Protein AF-0000000066590247 (afdb_homodimer)

Foldseek 3Di:
DPDDQQDQVLLVVLLVLLVVLVVLLVVLCVQLNAAWEAFLLHRVDTLVPDPVVVLSVLQHRDPPCRPSSSVSSVVSVSSSLRSVLSSLVSVLSVLVCVPDPDPHRPPHPYDYHDDSVRSVVSSVVSVVVSVVVVPPPDPPPPPPPPPPPPPPPPDDDDDDDDDDDDDDDDDDDYYDDDDDDDDDYDDDDDDPDPDD/DPDDQQDQVLLVVLLVLLVVLVVLLVVLCVQLNAAWEAFLLHRVDTLVPDPVVVLSVLQHRDPPCSPSSSVSSVVSVSSSLRSVLSSLVSVLSVLVCVPDPDDHRPPHPYDYHDDSVRSVVSSVVSVVVSVVVVPPPDPPPPPPPPPPPPPPPPDDDDDDDDDDDDDDDDDDDDDDDDDDDDDPDDDDDDDDPPDD

Radius of gyration: 41.23 Å; Cα contacts (8 Å, |Δi|>4): 359; chains: 2; bounding box: 61×124×152 Å

Solvent-accessible surface area (backbone atoms only — not comparable to full-atom values): 24607 Å² total; per-residue (Å²): 89,84,68,57,81,49,41,57,70,58,45,52,51,50,51,52,26,45,50,39,44,51,52,49,39,52,53,45,27,75,74,43,46,72,57,38,31,39,18,65,50,44,54,93,38,46,48,74,70,59,60,60,70,63,51,54,69,68,45,45,80,42,90,94,34,65,68,56,15,32,50,22,39,51,49,51,54,44,48,46,49,33,50,52,50,51,38,47,56,37,48,42,48,37,51,53,49,70,70,38,90,60,82,80,75,69,89,56,66,76,47,68,83,59,53,68,27,57,48,52,49,51,36,52,51,49,52,50,53,51,54,54,60,68,66,49,72,68,77,69,75,70,76,74,68,69,73,69,75,75,74,68,79,78,75,86,77,82,77,80,83,79,85,91,79,92,83,89,93,83,88,91,92,90,88,93,85,95,88,93,88,95,82,88,92,83,93,86,85,89,72,87,74,83,66,133,90,83,66,57,81,48,41,58,69,58,45,53,50,51,52,51,25,45,52,40,44,51,52,48,41,53,54,46,26,75,74,41,47,72,58,40,32,39,18,64,49,44,54,93,39,45,47,73,70,59,61,60,68,61,51,54,70,67,45,46,80,43,91,96,35,65,68,58,14,31,50,22,39,50,49,51,53,44,49,45,48,33,52,51,51,50,37,47,55,37,48,41,49,36,52,52,51,71,70,39,92,62,84,79,74,69,88,54,64,76,47,69,82,58,56,70,26,55,48,52,49,52,36,52,52,49,53,50,52,51,52,53,59,68,68,48,72,68,78,67,74,69,75,74,67,71,71,68,74,75,73,69,78,74,73,86,76,83,74,79,78,81,77,86,77,78,87,78,88,82,82,89,85,84,91,86,89,80,87,78,89,81,94,77,88,92,82,91,85,95,89,74,91,80,85,134

pLDDT: mean 71.09, std 31.48, range [16.8, 98.94]

Organism: Homo sapiens (NCBI:txid9606)

Secondary structure (DSSP, 8-state):
----TT-HHHHHHHHHHHHHHHHHHHHHHHHH-----B-SS-TTSBGGG--HHHHHHHS---TT-HHHHHHHHHHHHHHHHHHHHHHHHHHHHHHHHHH-SS-S-----PPPP--HHHHHHHHHHHHHHHHHHHHS------------------------------------------------------------/----TT-HHHHHHHHHHHHHHHHHHHHHHHHH-----B-SS-TTSBGGG--HHHHHHHS---TT-HHHHHHHHHHHHHHHHHHHHHHHHHHHHHHHHHH-SS-S-----PPPP--HHHHHHHHHHHHHHHHHHHHS------------------------------------------------------------

Nearest PDB structures (foldseek):
  1cnt-assembly2_3  TM=2.704E-01  e=8.843E+00  Homo sapiens
  1cnt-assembly2_3  TM=2.704E-01  e=8.280E+00  Homo sapiens

InterPro domains:
  IPR029681 Coiled-coil domain-containing protein 157 [PTHR43696] (1-195)
  IPR060104 Coiled-coil domain-containing protein 157, N-terminal domain [PF28226] (3-151)

Sequence (392 aa):
MAHLLGSQACMESLRTDLTDLQGAIVDVFSRAGPVRFPSWKFPDRMACDLDMVALLEHYDHVPGDPEFTQLSHAVLLELVIDRLLLLLQSCMSYLENLGSEQMMPPAQAAGPCMSVGLTVRRFWDSLLRLGTLHQQPLPQKGANQRETPTSKPTTKGEPARSPEYLTTKLIKPSSPVLGLPQTCQEPESIPVRASLMAHLLGSQACMESLRTDLTDLQGAIVDVFSRAGPVRFPSWKFPDRMACDLDMVALLEHYDHVPGDPEFTQLSHAVLLELVIDRLLLLLQSCMSYLENLGSEQMMPPAQAAGPCMSVGLTVRRFWDSLLRLGTLHQQPLPQKGANQRETPTSKPTTKGEPARSPEYLTTKLIKPSSPVLGLPQTCQEPESIPVRASL

Structure (mmCIF, N/CA/C/O backbone):
data_AF-0000000066590247-model_v1
#
loop_
_entity.id
_entity.type
_entity.pdbx_description
1 polymer 'Coiled-coil domain containing 157'
#
loop_
_atom_site.group_PDB
_atom_site.id
_atom_site.type_symbol
_atom_site.label_atom_id
_atom_site.label_alt_id
_atom_site.label_comp_id
_atom_site.label_asym_id
_atom_site.label_entity_id
_atom_site.label_seq_id
_atom_site.pdbx_PDB_ins_code
_atom_site.Cartn_x
_atom_site.Cartn_y
_atom_site.Cartn_z
_atom_site.occupancy
_atom_site.B_iso_or_equiv
_atom_site.auth_seq_id
_atom_site.auth_comp_id
_atom_site.auth_asym_id
_atom_site.auth_atom_id
_atom_site.pdbx_PDB_model_num
ATOM 1 N N . MET A 1 1 ? -11.062 -7.426 -11.93 1 28.88 1 MET A N 1
ATOM 2 C CA . MET A 1 1 ? -10.523 -8.398 -12.875 1 28.88 1 MET A CA 1
ATOM 3 C C . MET A 1 1 ? -9.805 -9.531 -12.141 1 28.88 1 MET A C 1
ATOM 5 O O . MET A 1 1 ? -8.852 -9.281 -11.391 1 28.88 1 MET A O 1
ATOM 9 N N . ALA A 1 2 ? -10.5 -10.383 -11.594 1 41.09 2 ALA A N 1
ATOM 10 C CA . ALA A 1 2 ? -9.836 -11.562 -11.039 1 41.09 2 ALA A CA 1
ATOM 11 C C . ALA A 1 2 ? -8.711 -12.039 -11.953 1 41.09 2 ALA A C 1
ATOM 13 O O . ALA A 1 2 ? -8.953 -12.766 -12.914 1 41.09 2 ALA A O 1
ATOM 14 N N . HIS A 1 3 ? -7.934 -11.18 -12.484 1 51.34 3 HIS A N 1
ATOM 15 C CA . HIS A 1 3 ? -6.965 -11.641 -13.469 1 51.34 3 HIS A CA 1
ATOM 16 C C . HIS A 1 3 ? -6.109 -12.773 -12.914 1 51.34 3 HIS A C 1
ATOM 18 O O . HIS A 1 3 ? -5.781 -12.781 -11.727 1 51.34 3 HIS A O 1
ATOM 24 N N . LEU A 1 4 ? -6.336 -13.867 -13.609 1 63.84 4 LEU A N 1
ATOM 25 C CA . LEU A 1 4 ? -5.57 -15.102 -13.516 1 63.84 4 LEU A CA 1
ATOM 26 C C . LEU A 1 4 ? -4.074 -14.812 -13.438 1 63.84 4 LEU A C 1
ATOM 28 O O . LEU A 1 4 ? -3.586 -13.867 -14.055 1 63.84 4 LEU A O 1
ATOM 32 N N . LEU A 1 5 ? -3.506 -15.305 -12.492 1 82.75 5 LEU A N 1
ATOM 33 C CA . LEU A 1 5 ? -2.049 -15.289 -12.445 1 82.75 5 LEU A CA 1
ATOM 34 C C . LEU A 1 5 ? -1.46 -15.555 -13.828 1 82.75 5 LEU A C 1
ATOM 36 O O . LEU A 1 5 ? -1.903 -16.469 -14.531 1 82.75 5 LEU A O 1
ATOM 40 N N . GLY A 1 6 ? -0.775 -14.586 -14.32 1 88.62 6 GLY A N 1
ATOM 41 C CA . GLY A 1 6 ? -0.1 -14.789 -15.586 1 88.62 6 GLY A CA 1
ATOM 42 C C . GLY A 1 6 ? -0.663 -13.938 -16.703 1 88.62 6 GLY A C 1
ATOM 43 O O . GLY A 1 6 ? -0.15 -13.953 -17.828 1 88.62 6 GLY A O 1
ATOM 44 N N . SER A 1 7 ? -1.664 -13.133 -16.406 1 91.19 7 SER A N 1
ATOM 45 C CA . SER A 1 7 ? -2.227 -12.258 -17.422 1 91.19 7 SER A CA 1
ATOM 46 C C . SER A 1 7 ? -1.237 -11.172 -17.828 1 91.19 7 SER A C 1
ATOM 48 O O . SER A 1 7 ? -0.734 -10.438 -16.969 1 91.19 7 SER A O 1
ATOM 50 N N . GLN A 1 8 ? -1.017 -11.125 -19.125 1 93.81 8 GLN A N 1
ATOM 51 C CA . GLN A 1 8 ? -0.069 -10.125 -19.609 1 93.81 8 GLN A CA 1
ATOM 52 C C . GLN A 1 8 ? -0.567 -8.711 -19.328 1 93.81 8 GLN A C 1
ATOM 54 O O . GLN A 1 8 ? 0.213 -7.84 -18.938 1 93.81 8 GLN A O 1
ATOM 59 N N . ALA A 1 9 ? -1.818 -8.453 -19.562 1 94 9 ALA A N 1
ATOM 60 C CA . ALA A 1 9 ? -2.395 -7.133 -19.344 1 94 9 ALA A CA 1
ATOM 61 C C . ALA A 1 9 ? -2.254 -6.715 -17.891 1 94 9 ALA A C 1
ATOM 63 O O . ALA A 1 9 ? -1.926 -5.562 -17.594 1 94 9 ALA A O 1
ATOM 64 N N . CYS A 1 10 ? -2.508 -7.629 -17.047 1 94.31 10 CYS A N 1
ATOM 65 C CA . CYS A 1 10 ? -2.387 -7.34 -15.625 1 94.31 10 CYS A CA 1
ATOM 66 C C . CYS A 1 10 ? -0.942 -7.02 -15.258 1 94.31 10 CYS A C 1
ATOM 68 O O . CYS A 1 10 ? -0.681 -6.062 -14.531 1 94.31 10 CYS A O 1
ATOM 70 N N . MET A 1 11 ? -0.029 -7.777 -15.742 1 96.5 11 MET A N 1
ATOM 71 C CA . MET A 1 11 ? 1.384 -7.578 -15.43 1 96.5 11 MET A CA 1
ATOM 72 C C . MET A 1 11 ? 1.876 -6.238 -15.961 1 96.5 11 MET A C 1
ATOM 74 O O . MET A 1 11 ? 2.643 -5.543 -15.297 1 96.5 11 MET A O 1
ATOM 78 N N . GLU A 1 12 ? 1.383 -5.867 -17.109 1 96.5 12 GLU A N 1
ATOM 79 C CA . GLU A 1 12 ? 1.742 -4.57 -17.688 1 96.5 12 GLU A CA 1
ATOM 80 C C . GLU A 1 12 ? 1.223 -3.426 -16.812 1 96.5 12 GLU A C 1
ATOM 82 O O . GLU A 1 12 ? 1.913 -2.424 -16.625 1 96.5 12 GLU A O 1
ATOM 87 N N . SER A 1 13 ? 0.057 -3.574 -16.312 1 96.5 13 SER A N 1
ATOM 88 C CA . SER A 1 13 ? -0.515 -2.58 -15.414 1 96.5 13 SER A CA 1
ATOM 89 C C . SER A 1 13 ? 0.303 -2.465 -14.133 1 96.5 13 SER A C 1
ATOM 91 O O . SER A 1 13 ? 0.567 -1.357 -13.656 1 96.5 13 SER A O 1
ATOM 93 N N . LEU A 1 14 ? 0.692 -3.59 -13.633 1 97.81 14 LEU A N 1
ATOM 94 C CA . LEU A 1 14 ? 1.503 -3.59 -12.422 1 97.81 14 LEU A CA 1
ATOM 95 C C . LEU A 1 14 ? 2.842 -2.898 -12.664 1 97.81 14 LEU A C 1
ATOM 97 O O . LEU A 1 14 ? 3.32 -2.148 -11.805 1 97.81 14 LEU A O 1
ATOM 101 N N . ARG A 1 15 ? 3.416 -3.135 -13.789 1 98 15 ARG A N 1
ATOM 102 C CA . ARG A 1 15 ? 4.691 -2.518 -14.133 1 98 15 ARG A CA 1
ATOM 103 C C . ARG A 1 15 ? 4.559 -1.002 -14.234 1 98 15 ARG A C 1
ATOM 105 O O . ARG A 1 15 ? 5.426 -0.264 -13.766 1 98 15 ARG A O 1
ATOM 112 N N . THR A 1 16 ? 3.494 -0.546 -14.82 1 97.81 16 THR A N 1
ATOM 113 C CA . THR A 1 16 ? 3.215 0.884 -14.883 1 97.81 16 THR A CA 1
ATOM 114 C C . THR A 1 16 ? 3.039 1.467 -13.484 1 97.81 16 THR A C 1
ATOM 116 O O . THR A 1 16 ? 3.568 2.539 -13.18 1 97.81 16 THR A O 1
ATOM 119 N N . ASP A 1 17 ? 2.346 0.753 -12.688 1 98.38 17 ASP A N 1
ATOM 120 C CA . ASP A 1 17 ? 2.115 1.188 -11.32 1 98.38 17 ASP A CA 1
ATOM 121 C C . ASP A 1 17 ? 3.43 1.286 -10.547 1 98.38 17 ASP A C 1
ATOM 123 O O . ASP A 1 17 ? 3.623 2.213 -9.758 1 98.38 17 ASP A O 1
ATOM 127 N N . LEU A 1 18 ? 4.297 0.331 -10.797 1 98.69 18 LEU A N 1
ATOM 128 C CA . LEU A 1 18 ? 5.586 0.327 -10.117 1 98.69 18 LEU A CA 1
ATOM 129 C C . LEU A 1 18 ? 6.43 1.524 -10.539 1 98.69 18 LEU A C 1
ATOM 131 O O . LEU A 1 18 ? 7.141 2.111 -9.727 1 98.69 18 LEU A O 1
ATOM 135 N N . THR A 1 19 ? 6.305 1.916 -11.742 1 97.94 19 THR A N 1
ATOM 136 C CA . THR A 1 19 ? 6.984 3.107 -12.234 1 97.94 19 THR A CA 1
ATOM 137 C C . THR A 1 19 ? 6.426 4.363 -11.578 1 97.94 19 THR A C 1
ATOM 139 O O . THR A 1 19 ? 7.18 5.238 -11.148 1 97.94 19 THR A O 1
ATOM 142 N N . ASP A 1 20 ? 5.148 4.43 -11.508 1 97.94 20 ASP A N 1
ATOM 143 C CA . ASP A 1 20 ? 4.5 5.555 -10.844 1 97.94 20 ASP A CA 1
ATOM 144 C C . ASP A 1 20 ? 4.898 5.633 -9.375 1 97.94 20 ASP A C 1
ATOM 146 O O . ASP A 1 20 ? 5.172 6.719 -8.859 1 97.94 20 ASP A O 1
ATOM 150 N N . LEU A 1 21 ? 4.914 4.523 -8.719 1 98.62 21 LEU A N 1
ATOM 151 C CA . LEU A 1 21 ? 5.297 4.445 -7.312 1 98.62 21 LEU A CA 1
ATOM 152 C C . LEU A 1 21 ? 6.723 4.953 -7.109 1 98.62 21 LEU A C 1
ATOM 154 O O . LEU A 1 21 ? 6.98 5.742 -6.199 1 98.62 21 LEU A O 1
ATOM 158 N N . GLN A 1 22 ? 7.57 4.48 -8.023 1 98.12 22 GLN A N 1
ATOM 159 C CA . GLN A 1 22 ? 8.961 4.922 -7.945 1 98.12 22 GLN A CA 1
ATOM 160 C C . GLN A 1 22 ? 9.062 6.438 -8.109 1 98.12 22 GLN A C 1
ATOM 162 O O . GLN A 1 22 ? 9.812 7.098 -7.387 1 98.12 22 GLN A O 1
ATOM 167 N N . GLY A 1 23 ? 8.281 6.93 -9.023 1 97.81 23 GLY A N 1
ATOM 168 C CA . GLY A 1 23 ? 8.25 8.375 -9.211 1 97.81 23 GLY A CA 1
ATOM 169 C C . GLY A 1 23 ? 7.793 9.125 -7.973 1 97.81 23 GLY A C 1
ATOM 170 O O . GLY A 1 23 ? 8.391 10.133 -7.594 1 97.81 23 GLY A O 1
ATOM 171 N N . ALA A 1 24 ? 6.762 8.672 -7.34 1 98.06 24 ALA A N 1
ATOM 172 C CA . ALA A 1 24 ? 6.234 9.297 -6.129 1 98.06 24 ALA A CA 1
ATOM 173 C C . ALA A 1 24 ? 7.246 9.227 -4.992 1 98.06 24 ALA A C 1
ATOM 175 O O . ALA A 1 24 ? 7.441 10.203 -4.262 1 98.06 24 ALA A O 1
ATOM 176 N N . ILE A 1 25 ? 7.91 8.109 -4.805 1 98.38 25 ILE A N 1
ATOM 177 C CA . ILE A 1 25 ? 8.891 7.91 -3.742 1 98.38 25 ILE A CA 1
ATOM 178 C C . ILE A 1 25 ? 10.055 8.883 -3.918 1 98.38 25 ILE A C 1
ATOM 180 O O . ILE A 1 25 ? 10.492 9.516 -2.955 1 98.38 25 ILE A O 1
ATOM 184 N N . VAL A 1 26 ? 10.516 9.062 -5.156 1 97.81 26 VAL A N 1
ATOM 185 C CA . VAL A 1 26 ? 11.609 9.984 -5.449 1 97.81 26 VAL A CA 1
ATOM 186 C C . VAL A 1 26 ? 11.18 11.414 -5.109 1 97.81 26 VAL A C 1
ATOM 188 O O . VAL A 1 26 ? 11.969 12.188 -4.559 1 97.81 26 VAL A O 1
ATOM 191 N N . ASP A 1 27 ? 9.969 11.719 -5.418 1 97.94 27 ASP A N 1
ATOM 192 C CA . ASP A 1 27 ? 9.469 13.047 -5.082 1 97.94 27 ASP A CA 1
ATOM 193 C C . ASP A 1 27 ? 9.445 13.258 -3.568 1 97.94 27 ASP A C 1
ATOM 195 O O . ASP A 1 27 ? 9.867 14.312 -3.08 1 97.94 27 ASP A O 1
ATOM 199 N N . VAL A 1 28 ? 8.992 12.289 -2.803 1 97.12 28 VAL A N 1
ATOM 200 C CA . VAL A 1 28 ? 8.977 12.406 -1.348 1 97.12 28 VAL A CA 1
ATOM 201 C C . VAL A 1 28 ? 10.406 12.555 -0.827 1 97.12 28 VAL A C 1
ATOM 203 O O . VAL A 1 28 ? 10.672 13.398 0.031 1 97.12 28 VAL A O 1
ATOM 206 N N . PHE A 1 29 ? 11.32 11.727 -1.403 1 95.69 29 PHE A N 1
ATOM 207 C CA . PHE A 1 29 ? 12.719 11.789 -1.008 1 95.69 29 PHE A CA 1
ATOM 208 C C . PHE A 1 29 ? 13.289 13.18 -1.233 1 95.69 29 PHE A C 1
ATOM 210 O O . PHE A 1 29 ? 14.125 13.656 -0.455 1 95.69 29 PHE A O 1
ATOM 217 N N . SER A 1 30 ? 12.859 13.836 -2.285 1 95.56 30 SER A N 1
ATOM 218 C CA . SER A 1 30 ? 13.383 15.156 -2.623 1 95.56 30 SER A CA 1
ATOM 219 C C . SER A 1 30 ? 12.977 16.203 -1.586 1 95.56 30 SER A C 1
ATOM 221 O O . SER A 1 30 ? 13.648 17.219 -1.42 1 95.56 30 SER A O 1
ATOM 223 N N . ARG A 1 31 ? 11.945 15.883 -0.837 1 91.12 31 ARG A N 1
ATOM 224 C CA . ARG A 1 31 ? 11.414 16.844 0.12 1 91.12 31 ARG A CA 1
ATOM 225 C C . ARG A 1 31 ? 11.812 16.469 1.547 1 91.12 31 ARG A C 1
ATOM 227 O O . ARG A 1 31 ? 12.102 17.344 2.363 1 91.12 31 ARG A O 1
ATOM 234 N N . ALA A 1 32 ? 11.797 15.188 1.813 1 91.44 32 ALA A N 1
ATOM 235 C CA . ALA A 1 32 ? 11.969 14.758 3.197 1 91.44 32 ALA A CA 1
ATOM 236 C C . ALA A 1 32 ? 13.281 13.992 3.371 1 91.44 32 ALA A C 1
ATOM 238 O O . ALA A 1 32 ? 13.656 13.633 4.492 1 91.44 32 ALA A O 1
ATOM 239 N N . GLY A 1 33 ? 14.047 13.789 2.285 1 91.69 33 GLY A N 1
ATOM 240 C CA . GLY A 1 33 ? 15.234 12.953 2.336 1 91.69 33 GLY A CA 1
ATOM 241 C C . GLY A 1 33 ? 14.93 11.469 2.285 1 91.69 33 GLY A C 1
ATOM 242 O O . GLY A 1 33 ? 13.844 11.039 2.691 1 91.69 33 GLY A O 1
ATOM 243 N N . PRO A 1 34 ? 15.898 10.688 1.804 1 93.38 34 PRO A N 1
ATOM 244 C CA . PRO A 1 34 ? 15.68 9.242 1.729 1 93.38 34 PRO A CA 1
ATOM 245 C C . PRO A 1 34 ? 15.617 8.586 3.105 1 93.38 34 PRO A C 1
ATOM 247 O O . PRO A 1 34 ? 16.312 9 4.027 1 93.38 34 PRO A O 1
ATOM 250 N N . VAL A 1 35 ? 14.688 7.621 3.217 1 95.44 35 VAL A N 1
ATOM 251 C CA . VAL A 1 35 ? 14.578 6.855 4.453 1 95.44 35 VAL A CA 1
ATOM 252 C C . VAL A 1 35 ? 15.234 5.488 4.27 1 95.44 35 VAL A C 1
ATOM 254 O O . VAL A 1 35 ? 15.336 4.984 3.148 1 95.44 35 VAL A O 1
ATOM 257 N N . ARG A 1 36 ? 15.711 4.934 5.352 1 95.69 36 ARG A N 1
ATOM 258 C CA . ARG A 1 36 ? 16.422 3.656 5.297 1 95.69 36 ARG A CA 1
ATOM 259 C C . ARG A 1 36 ? 15.672 2.584 6.082 1 95.69 36 ARG A C 1
ATOM 261 O O . ARG A 1 36 ? 15.703 2.578 7.316 1 95.69 36 ARG A O 1
ATOM 268 N N . PHE A 1 37 ? 14.945 1.73 5.348 1 96.69 37 PHE A N 1
ATOM 269 C CA . PHE A 1 37 ? 14.234 0.594 5.922 1 96.69 37 PHE A CA 1
ATOM 270 C C . PHE A 1 37 ? 14.523 -0.678 5.133 1 96.69 37 PHE A C 1
ATOM 272 O O . PHE A 1 37 ? 14.68 -0.635 3.912 1 96.69 37 PHE A O 1
ATOM 279 N N . PRO A 1 38 ? 14.594 -1.699 5.848 1 97.38 38 PRO A N 1
ATOM 280 C CA . PRO A 1 38 ? 14.688 -2.963 5.113 1 97.38 38 PRO A CA 1
ATOM 281 C C . PRO A 1 38 ? 13.5 -3.188 4.176 1 97.38 38 PRO A C 1
ATOM 283 O O . PRO A 1 38 ? 12.375 -2.803 4.496 1 97.38 38 PRO A O 1
ATOM 286 N N . SER A 1 39 ? 13.836 -3.771 3.01 1 97.25 39 SER A N 1
ATOM 287 C CA . SER A 1 39 ? 12.781 -4.102 2.053 1 97.25 39 SER A CA 1
ATOM 288 C C . SER A 1 39 ? 11.844 -5.168 2.607 1 97.25 39 SER A C 1
ATOM 290 O O . SER A 1 39 ? 12.289 -6.117 3.258 1 97.25 39 SER A O 1
ATOM 292 N N . TRP A 1 40 ? 10.609 -4.949 2.391 1 97.12 40 TRP A N 1
ATOM 293 C CA . TRP A 1 40 ? 9.609 -5.934 2.789 1 97.12 40 TRP A CA 1
ATOM 294 C C . TRP A 1 40 ? 9.766 -7.223 1.989 1 97.12 40 TRP A C 1
ATOM 296 O O . TRP A 1 40 ? 9.617 -8.32 2.531 1 97.12 40 TRP A O 1
ATOM 306 N N . LYS A 1 41 ? 10.094 -7.133 0.718 1 95 41 LYS A N 1
ATOM 307 C CA . LYS A 1 41 ? 10.219 -8.281 -0.176 1 95 41 LYS A CA 1
ATOM 308 C C . LYS A 1 41 ? 11.578 -8.961 -0.008 1 95 41 LYS A C 1
ATOM 310 O O . LYS A 1 41 ? 11.68 -10.188 -0.071 1 95 41 LYS A O 1
ATOM 315 N N . PHE A 1 42 ? 12.609 -8.086 0.106 1 95 42 PHE A N 1
ATOM 316 C CA . PHE A 1 42 ? 13.977 -8.562 0.278 1 95 42 PHE A CA 1
ATOM 317 C C . PHE A 1 42 ? 14.562 -8.055 1.591 1 95 42 PHE A C 1
ATOM 319 O O . PHE A 1 42 ? 15.352 -7.109 1.603 1 95 42 PHE A O 1
ATOM 326 N N . PRO A 1 43 ? 14.312 -8.789 2.678 1 93.44 43 PRO A N 1
ATOM 327 C CA . PRO A 1 43 ? 14.617 -8.25 4.004 1 93.44 43 PRO A CA 1
ATOM 328 C C . PRO A 1 43 ? 16.125 -8.094 4.246 1 93.44 43 PRO A C 1
ATOM 330 O O . PRO A 1 43 ? 16.531 -7.414 5.195 1 93.44 43 PRO A O 1
ATOM 333 N N . ASP A 1 44 ? 16.922 -8.711 3.434 1 93.88 44 ASP A N 1
ATOM 334 C CA . ASP A 1 44 ? 18.359 -8.609 3.6 1 93.88 44 ASP A CA 1
ATOM 335 C C . ASP A 1 44 ? 18.922 -7.383 2.879 1 93.88 44 ASP A C 1
ATOM 337 O O . ASP A 1 44 ? 20.125 -7.125 2.916 1 93.88 44 ASP A O 1
ATOM 341 N N . ARG A 1 45 ? 18.016 -6.57 2.236 1 96.25 45 ARG A N 1
ATOM 342 C CA . ARG A 1 45 ? 18.406 -5.363 1.511 1 96.25 45 ARG A CA 1
ATOM 343 C C . ARG A 1 45 ? 17.594 -4.16 1.987 1 96.25 45 ARG A C 1
ATOM 345 O O . ARG A 1 45 ? 16.516 -4.316 2.566 1 96.25 45 ARG A O 1
ATOM 352 N N . MET A 1 46 ? 18.188 -3.025 1.708 1 96.75 46 MET A N 1
ATOM 353 C CA . MET A 1 46 ? 17.438 -1.799 1.983 1 96.75 46 MET A CA 1
ATOM 354 C C . MET A 1 46 ? 16.469 -1.483 0.847 1 96.75 46 MET A C 1
ATOM 356 O O . MET A 1 46 ? 16.844 -1.565 -0.326 1 96.75 46 MET A O 1
ATOM 360 N N . ALA A 1 47 ? 15.281 -1.125 1.244 1 97.94 47 ALA A N 1
ATOM 361 C CA . ALA A 1 47 ? 14.258 -0.841 0.242 1 97.94 47 ALA A CA 1
ATOM 362 C C . ALA A 1 47 ? 14.703 0.271 -0.701 1 97.94 47 ALA A C 1
ATOM 364 O O . ALA A 1 47 ? 14.477 0.198 -1.911 1 97.94 47 ALA A O 1
ATOM 365 N N . CYS A 1 48 ? 15.391 1.229 -0.135 1 97 48 CYS A N 1
ATOM 366 C CA . CYS A 1 48 ? 15.797 2.391 -0.919 1 97 48 CYS A CA 1
ATOM 367 C C . CYS A 1 48 ? 16.922 2.035 -1.878 1 97 48 CYS A C 1
ATOM 369 O O . CYS A 1 48 ? 17.203 2.781 -2.818 1 97 48 CYS A O 1
ATOM 371 N N . ASP A 1 49 ? 17.578 0.878 -1.729 1 96.81 49 ASP A N 1
ATOM 372 C CA . ASP A 1 49 ? 18.734 0.492 -2.52 1 96.81 49 ASP A CA 1
ATOM 373 C C . ASP A 1 49 ? 18.359 -0.503 -3.613 1 96.81 49 ASP A C 1
ATOM 375 O O . ASP A 1 49 ? 19.188 -0.895 -4.426 1 96.81 49 ASP A O 1
ATOM 379 N N . LEU A 1 50 ? 17.109 -0.892 -3.664 1 97.75 50 LEU A N 1
ATOM 380 C CA . LEU A 1 50 ? 16.703 -1.877 -4.656 1 97.75 50 LEU A CA 1
ATOM 381 C C . LEU A 1 50 ? 16.828 -1.308 -6.066 1 97.75 50 LEU A C 1
ATOM 383 O O . LEU A 1 50 ? 16.438 -0.163 -6.312 1 97.75 50 LEU A O 1
ATOM 387 N N . ASP A 1 51 ? 17.422 -2.066 -6.984 1 97.75 51 ASP A N 1
ATOM 388 C CA . ASP A 1 51 ? 17.469 -1.714 -8.398 1 97.75 51 ASP A CA 1
ATOM 389 C C . ASP A 1 51 ? 16.172 -2.123 -9.109 1 97.75 51 ASP A C 1
ATOM 391 O O . ASP A 1 51 ? 16.094 -3.213 -9.68 1 97.75 51 ASP A O 1
ATOM 395 N N . MET A 1 52 ? 15.211 -1.271 -9.164 1 97.94 52 MET A N 1
ATOM 396 C CA . MET A 1 52 ? 13.891 -1.563 -9.711 1 97.94 52 MET A CA 1
ATOM 397 C C . MET A 1 52 ? 13.961 -1.805 -11.211 1 97.94 52 MET A C 1
ATOM 399 O O . MET A 1 52 ? 13.203 -2.613 -11.758 1 97.94 52 MET A O 1
ATOM 403 N N . VAL A 1 53 ? 14.828 -1.097 -11.922 1 97.69 53 VAL A N 1
ATOM 404 C CA . VAL A 1 53 ? 14.977 -1.275 -13.359 1 97.69 53 VAL A CA 1
ATOM 405 C C . VAL A 1 53 ? 15.406 -2.709 -13.664 1 97.69 53 VAL A C 1
ATOM 407 O O . VAL A 1 53 ? 14.797 -3.381 -14.508 1 97.69 53 VAL A O 1
ATOM 410 N N . ALA A 1 54 ? 16.422 -3.195 -12.922 1 98.06 54 ALA A N 1
ATOM 411 C CA . ALA A 1 54 ? 16.922 -4.559 -13.109 1 98.06 54 ALA A CA 1
ATOM 412 C C . ALA A 1 54 ? 15.836 -5.582 -12.758 1 98.06 54 ALA A C 1
ATOM 414 O O . ALA A 1 54 ? 15.672 -6.582 -13.461 1 98.06 54 ALA A O 1
ATOM 415 N N . LEU A 1 55 ? 15.094 -5.375 -11.664 1 98.06 55 LEU A N 1
ATOM 416 C CA . LEU A 1 55 ? 14.047 -6.289 -11.234 1 98.06 55 LEU A CA 1
ATOM 417 C C . LEU A 1 55 ? 12.93 -6.371 -12.273 1 98.06 55 LEU A C 1
ATOM 419 O O . LEU A 1 55 ? 12.469 -7.461 -12.609 1 98.06 55 LEU A O 1
ATOM 423 N N . LEU A 1 56 ? 12.516 -5.246 -12.906 1 98.06 56 LEU A N 1
ATOM 424 C CA . LEU A 1 56 ? 11.43 -5.207 -13.883 1 98.06 56 LEU A CA 1
ATOM 425 C C . LEU A 1 56 ? 11.867 -5.801 -15.211 1 98.06 56 LEU A C 1
ATOM 427 O O . LEU A 1 56 ? 11.055 -6.375 -15.945 1 98.06 56 LEU A O 1
ATOM 431 N N . GLU A 1 57 ? 13.141 -5.664 -15.484 1 97.5 57 GLU A N 1
ATOM 432 C CA . GLU A 1 57 ? 13.68 -6.289 -16.688 1 97.5 57 GLU A CA 1
ATOM 433 C C . GLU A 1 57 ? 13.672 -7.809 -16.562 1 97.5 57 GLU A C 1
ATOM 435 O O . GLU A 1 57 ? 13.438 -8.516 -17.547 1 97.5 57 GLU A O 1
ATOM 440 N N . HIS A 1 58 ? 13.922 -8.242 -15.336 1 96.94 58 HIS A N 1
ATOM 441 C CA . HIS A 1 58 ? 14 -9.688 -15.117 1 96.94 58 HIS A CA 1
ATOM 442 C C . HIS A 1 58 ? 12.609 -10.305 -15.031 1 96.94 58 HIS A C 1
ATOM 444 O O . HIS A 1 58 ? 12.336 -11.32 -15.672 1 96.94 58 HIS A O 1
ATOM 450 N N . TYR A 1 59 ? 11.758 -9.727 -14.242 1 95.88 59 TYR A N 1
ATOM 451 C CA . TYR A 1 59 ? 10.43 -10.289 -14.023 1 95.88 59 TYR A CA 1
ATOM 452 C C . TYR A 1 59 ? 9.422 -9.711 -15 1 95.88 59 TYR A C 1
ATOM 454 O O . TYR A 1 59 ? 8.984 -8.562 -14.852 1 95.88 59 TYR A O 1
ATOM 462 N N . ASP A 1 60 ? 9.086 -10.492 -16.016 1 95.12 60 ASP A N 1
ATOM 463 C CA . ASP A 1 60 ? 8.164 -10.062 -17.062 1 95.12 60 ASP A CA 1
ATOM 464 C C . ASP A 1 60 ? 7.367 -11.242 -17.609 1 95.12 60 ASP A C 1
ATOM 466 O O . ASP A 1 60 ? 7.59 -12.391 -17.219 1 95.12 60 ASP A O 1
ATOM 470 N N . HIS A 1 61 ? 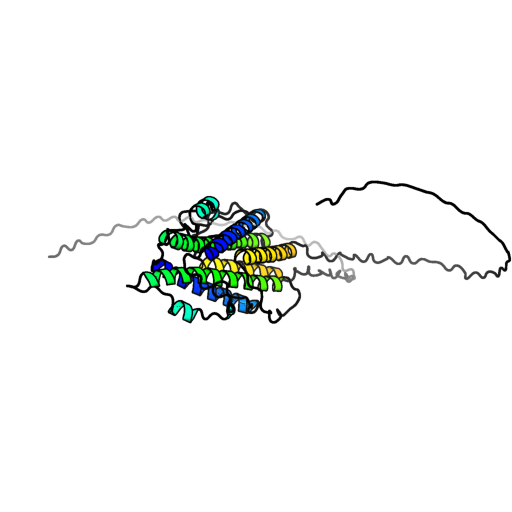6.352 -10.883 -18.406 1 95.25 61 HIS A N 1
ATOM 471 C CA . HIS A 1 61 ? 5.598 -11.898 -19.125 1 95.25 61 HIS A CA 1
ATOM 472 C C . HIS A 1 61 ? 6.449 -12.547 -20.219 1 95.25 61 HIS A C 1
ATOM 474 O O . HIS A 1 61 ? 7.035 -11.852 -21.047 1 95.25 61 HIS A O 1
ATOM 480 N N . VAL A 1 62 ? 6.605 -13.797 -20.078 1 94.81 62 VAL A N 1
ATOM 481 C CA . VAL A 1 62 ? 7.352 -14.547 -21.094 1 94.81 62 VAL A CA 1
ATOM 482 C C . VAL A 1 62 ? 6.418 -15.531 -21.797 1 94.81 62 VAL A C 1
ATOM 484 O O . VAL A 1 62 ? 6.047 -16.562 -21.234 1 94.81 62 VAL A O 1
ATOM 487 N N . PRO A 1 63 ? 6.219 -15.164 -23.109 1 91.62 63 PRO A N 1
ATOM 488 C CA . PRO A 1 63 ? 5.375 -16.109 -23.844 1 91.62 63 PRO A CA 1
ATOM 489 C C . PRO A 1 63 ? 5.98 -17.5 -23.922 1 91.62 63 PRO A C 1
ATOM 491 O O . PRO A 1 63 ? 7.191 -17.656 -24.094 1 91.62 63 PRO A O 1
ATOM 494 N N . GLY A 1 64 ? 5.281 -18.516 -23.688 1 93.38 64 GLY A N 1
ATOM 495 C CA . GLY A 1 64 ? 5.766 -19.891 -23.781 1 93.38 64 GLY A CA 1
ATOM 496 C C . GLY A 1 64 ? 6.273 -20.438 -22.453 1 93.38 64 GLY A C 1
ATOM 497 O O . GLY A 1 64 ? 6.695 -21.594 -22.391 1 93.38 64 GLY A O 1
ATOM 498 N N . ASP A 1 65 ? 6.426 -19.609 -21.516 1 93.94 65 ASP A N 1
ATOM 499 C CA . ASP A 1 65 ? 6.855 -20.047 -20.188 1 93.94 65 ASP A CA 1
ATOM 500 C C . ASP A 1 65 ? 5.855 -19.641 -19.125 1 93.94 65 ASP A C 1
ATOM 502 O O . ASP A 1 65 ? 6.102 -18.688 -18.375 1 93.94 65 ASP A O 1
ATOM 506 N N . PRO A 1 66 ? 4.793 -20.375 -19.016 1 90.12 66 PRO A N 1
ATOM 507 C CA . PRO A 1 66 ? 3.721 -20.016 -18.078 1 90.12 66 PRO A CA 1
ATOM 508 C C . PRO A 1 66 ? 4.176 -20.031 -16.625 1 90.12 66 PRO A C 1
ATOM 510 O O . PRO A 1 66 ? 3.711 -19.234 -15.812 1 90.12 66 PRO A O 1
ATOM 513 N N . GLU A 1 67 ? 5.078 -20.969 -16.312 1 88.94 67 GLU A N 1
ATOM 514 C CA . GLU A 1 67 ? 5.551 -21.062 -14.938 1 88.94 67 GLU A CA 1
ATOM 515 C C . GLU A 1 67 ? 6.305 -19.812 -14.516 1 88.94 67 GLU A C 1
ATOM 517 O O . GLU A 1 67 ? 6.02 -19.234 -13.469 1 88.94 67 GLU A O 1
ATOM 522 N N . PHE A 1 68 ? 7.18 -19.422 -15.391 1 92.81 68 PHE A N 1
ATOM 523 C CA . PHE A 1 68 ? 7.953 -18.219 -15.086 1 92.81 68 PHE A CA 1
ATOM 524 C C . PHE A 1 68 ? 7.062 -16.984 -15.117 1 92.81 68 PHE A C 1
ATOM 526 O O . PHE A 1 68 ? 7.242 -16.078 -14.312 1 92.81 68 PHE A O 1
ATOM 533 N N . THR A 1 69 ? 6.129 -16.922 -16 1 94 69 THR A N 1
ATOM 534 C CA . THR A 1 69 ? 5.207 -15.797 -16.109 1 94 69 THR A CA 1
ATOM 535 C C . THR A 1 69 ? 4.367 -15.656 -14.844 1 94 69 THR A C 1
ATOM 537 O O . THR A 1 69 ? 4.18 -14.547 -14.336 1 94 69 THR A O 1
ATOM 540 N N . GLN A 1 70 ? 3.914 -16.781 -14.328 1 90.81 70 GLN A N 1
ATOM 541 C CA . GLN A 1 70 ? 3.131 -16.75 -13.094 1 90.81 70 GLN A CA 1
ATOM 542 C C . GLN A 1 70 ? 3.988 -16.328 -11.906 1 90.81 70 GLN A C 1
ATOM 544 O O . GLN A 1 70 ? 3.539 -15.562 -11.047 1 90.81 70 GLN A O 1
ATOM 549 N N . LEU A 1 71 ? 5.18 -16.828 -11.875 1 91.25 71 LEU A N 1
ATOM 550 C CA . LEU A 1 71 ? 6.125 -16.406 -10.844 1 91.25 71 LEU A CA 1
ATOM 551 C C . LEU A 1 71 ? 6.383 -14.914 -10.906 1 91.25 71 LEU A C 1
ATOM 553 O O . LEU A 1 71 ? 6.344 -14.227 -9.883 1 91.25 71 LEU A O 1
ATOM 557 N N . SER A 1 72 ? 6.633 -14.445 -12.102 1 95.38 72 SER A N 1
ATOM 558 C CA . SER A 1 72 ? 6.898 -13.031 -12.312 1 95.38 72 SER A CA 1
ATOM 559 C C . SER A 1 72 ? 5.719 -12.172 -11.867 1 95.38 72 SER A C 1
ATOM 561 O O . SER A 1 72 ? 5.902 -11.125 -11.242 1 95.38 72 SER A O 1
ATOM 563 N N . HIS A 1 73 ? 4.562 -12.594 -12.18 1 95.69 73 HIS A N 1
ATOM 564 C CA . HIS A 1 73 ? 3.355 -11.891 -11.773 1 95.69 73 HIS A CA 1
ATOM 565 C C . HIS A 1 73 ? 3.277 -11.75 -10.258 1 95.69 73 HIS A C 1
ATOM 567 O O . HIS A 1 73 ? 2.99 -10.672 -9.742 1 95.69 73 HIS A O 1
ATOM 573 N N . ALA A 1 74 ? 3.576 -12.82 -9.602 1 94.75 74 ALA A N 1
ATOM 574 C CA . ALA A 1 74 ? 3.555 -12.82 -8.141 1 94.75 74 ALA A CA 1
ATOM 575 C C . ALA A 1 74 ? 4.609 -11.867 -7.582 1 94.75 74 ALA A C 1
ATOM 577 O O . ALA A 1 74 ? 4.344 -11.125 -6.633 1 94.75 74 ALA A O 1
ATOM 578 N N . VAL A 1 75 ? 5.734 -11.922 -8.18 1 96 75 VAL A N 1
ATOM 579 C CA . VAL A 1 75 ? 6.828 -11.07 -7.719 1 96 75 VAL A CA 1
ATOM 580 C C . VAL A 1 75 ? 6.465 -9.602 -7.945 1 96 75 VAL A C 1
ATOM 582 O O . VAL A 1 75 ? 6.754 -8.75 -7.102 1 96 75 VAL A O 1
ATOM 585 N N . LEU A 1 76 ? 5.805 -9.32 -9.086 1 97.56 76 LEU A N 1
ATOM 586 C CA . LEU A 1 76 ? 5.371 -7.949 -9.344 1 97.56 76 LEU A CA 1
ATOM 587 C C . LEU A 1 76 ? 4.387 -7.48 -8.281 1 97.56 76 LEU A C 1
ATOM 589 O O . LEU A 1 76 ? 4.457 -6.332 -7.832 1 97.56 76 LEU A O 1
ATOM 593 N N . LEU A 1 77 ? 3.51 -8.344 -7.875 1 97.62 77 LEU A N 1
ATOM 594 C CA . LEU A 1 77 ? 2.59 -8.008 -6.797 1 97.62 77 LEU A CA 1
ATOM 595 C C . LEU A 1 77 ? 3.35 -7.703 -5.508 1 97.62 77 LEU A C 1
ATOM 597 O O . LEU A 1 77 ? 3.045 -6.727 -4.824 1 97.62 77 LEU A O 1
ATOM 601 N N . GLU A 1 78 ? 4.297 -8.461 -5.184 1 97.75 78 GLU A N 1
ATOM 602 C CA . GLU A 1 78 ? 5.105 -8.266 -3.982 1 97.75 78 GLU A CA 1
ATOM 603 C C . GLU A 1 78 ? 5.879 -6.953 -4.047 1 97.75 78 GLU A C 1
ATOM 605 O O . GLU A 1 78 ? 6.008 -6.254 -3.039 1 97.75 78 GLU A O 1
ATOM 610 N N . LEU A 1 79 ? 6.395 -6.688 -5.207 1 98.38 79 LEU A N 1
ATOM 611 C CA . LEU A 1 79 ? 7.137 -5.445 -5.379 1 98.38 79 LEU A CA 1
ATOM 612 C C . LEU A 1 79 ? 6.223 -4.238 -5.207 1 98.38 79 LEU A C 1
ATOM 614 O O . LEU A 1 79 ? 6.645 -3.205 -4.68 1 98.38 79 LEU A O 1
ATOM 618 N N . VAL A 1 80 ? 4.98 -4.312 -5.668 1 98.69 80 VAL A N 1
ATOM 619 C CA . VAL A 1 80 ? 4.023 -3.23 -5.465 1 98.69 80 VAL A CA 1
ATOM 620 C C . VAL A 1 80 ? 3.836 -2.982 -3.969 1 98.69 80 VAL A C 1
ATOM 622 O O . VAL A 1 80 ? 3.852 -1.836 -3.518 1 98.69 80 VAL A O 1
ATOM 625 N N . ILE A 1 81 ? 3.695 -4.035 -3.221 1 98.69 81 ILE A N 1
ATOM 626 C CA . ILE A 1 81 ? 3.539 -3.906 -1.775 1 98.69 81 ILE A CA 1
ATOM 627 C C . ILE A 1 81 ? 4.793 -3.271 -1.176 1 98.69 81 ILE A C 1
ATOM 629 O O . ILE A 1 81 ? 4.699 -2.338 -0.374 1 98.69 81 ILE A O 1
ATOM 633 N N . ASP A 1 82 ? 5.945 -3.744 -1.59 1 98.44 82 ASP A N 1
ATOM 634 C CA . ASP A 1 82 ? 7.227 -3.242 -1.107 1 98.44 82 ASP A CA 1
ATOM 635 C C . ASP A 1 82 ? 7.344 -1.735 -1.321 1 98.44 82 ASP A C 1
ATOM 637 O O . ASP A 1 82 ? 7.703 -0.998 -0.402 1 98.44 82 ASP A O 1
ATOM 641 N N . ARG A 1 83 ? 7.016 -1.272 -2.51 1 98.69 83 ARG A N 1
ATOM 642 C CA . ARG A 1 83 ? 7.137 0.138 -2.863 1 98.69 83 ARG A CA 1
ATOM 643 C C . ARG A 1 83 ? 6.074 0.973 -2.152 1 98.69 83 ARG A C 1
ATOM 645 O O . ARG A 1 83 ? 6.328 2.121 -1.779 1 98.69 83 ARG A O 1
ATOM 652 N N . LEU A 1 84 ? 4.891 0.397 -2.006 1 98.94 84 LEU A N 1
ATOM 653 C CA . LEU A 1 84 ? 3.859 1.098 -1.246 1 98.94 84 LEU A CA 1
ATOM 654 C C . LEU A 1 84 ? 4.312 1.337 0.19 1 98.94 84 LEU A C 1
ATOM 656 O O . LEU A 1 84 ? 4.098 2.418 0.741 1 98.94 84 LEU A O 1
ATOM 660 N N . LEU A 1 85 ? 4.93 0.36 0.806 1 98.75 85 LEU A N 1
ATOM 661 C CA . LEU A 1 85 ? 5.406 0.49 2.178 1 98.75 85 LEU A CA 1
ATOM 662 C C . LEU A 1 85 ? 6.527 1.522 2.268 1 98.75 85 LEU A C 1
ATOM 664 O O . LEU A 1 85 ? 6.555 2.336 3.195 1 98.75 85 LEU A O 1
ATOM 668 N N . LEU A 1 86 ? 7.422 1.489 1.309 1 98.44 86 LEU A N 1
ATOM 669 C CA . LEU A 1 86 ? 8.484 2.492 1.292 1 98.44 86 LEU A CA 1
ATOM 670 C C . LEU A 1 86 ? 7.902 3.895 1.146 1 98.44 86 LEU A C 1
ATOM 672 O O . LEU A 1 86 ? 8.383 4.84 1.771 1 98.44 86 LEU A O 1
ATOM 676 N N . LEU A 1 87 ? 6.867 4.027 0.288 1 98.62 87 LEU A N 1
ATOM 677 C CA . LEU A 1 87 ? 6.199 5.312 0.137 1 98.62 87 LEU A CA 1
ATOM 678 C C . LEU A 1 87 ? 5.621 5.785 1.469 1 98.62 87 LEU A C 1
ATOM 680 O O . LEU A 1 87 ? 5.828 6.938 1.865 1 98.62 87 LEU A O 1
ATOM 684 N N . LEU A 1 88 ? 4.945 4.895 2.178 1 98.44 88 LEU A N 1
ATOM 685 C CA . LEU A 1 88 ? 4.344 5.246 3.461 1 98.44 88 LEU A CA 1
ATOM 686 C C . LEU A 1 88 ? 5.414 5.637 4.477 1 98.44 88 LEU A C 1
ATOM 688 O O . LEU A 1 88 ? 5.254 6.617 5.207 1 98.44 88 LEU A O 1
ATOM 692 N N . GLN A 1 89 ? 6.453 4.863 4.527 1 97.5 89 GLN A N 1
ATOM 693 C CA . GLN A 1 89 ? 7.559 5.145 5.438 1 97.5 89 GLN A CA 1
ATOM 694 C C . GLN A 1 89 ? 8.203 6.492 5.125 1 97.5 89 GLN A C 1
ATOM 696 O O . GLN A 1 89 ? 8.539 7.254 6.035 1 97.5 89 GLN A O 1
ATOM 701 N N . SER A 1 90 ? 8.352 6.82 3.859 1 96.88 90 SER A N 1
ATOM 702 C CA . SER A 1 90 ? 8.883 8.109 3.428 1 96.88 90 SER A CA 1
ATOM 703 C C . SER A 1 90 ? 7.941 9.25 3.809 1 96.88 90 SER A C 1
ATOM 705 O O . SER A 1 90 ? 8.383 10.305 4.27 1 96.88 90 SER A O 1
ATOM 707 N N . CYS A 1 91 ? 6.676 9.023 3.643 1 96.75 91 CYS A N 1
ATOM 708 C CA . CYS A 1 91 ? 5.68 10.023 3.996 1 96.75 91 CYS A CA 1
ATOM 709 C C . CYS A 1 91 ? 5.668 10.273 5.5 1 96.75 91 CYS A C 1
ATOM 711 O O . CYS A 1 91 ? 5.426 11.398 5.941 1 96.75 91 CYS A O 1
ATOM 713 N N . MET A 1 92 ? 5.926 9.211 6.281 1 94.31 92 MET A N 1
ATOM 714 C CA . MET A 1 92 ? 6.039 9.391 7.727 1 94.31 92 MET A CA 1
ATOM 715 C C . MET A 1 92 ? 7.172 10.352 8.07 1 94.31 92 MET A C 1
ATOM 717 O O . MET A 1 92 ? 7.016 11.211 8.93 1 94.31 92 MET A O 1
ATOM 721 N N . SER A 1 93 ? 8.227 10.18 7.359 1 93 93 SER A N 1
ATOM 722 C CA . SER A 1 93 ? 9.352 11.086 7.559 1 93 93 SER A CA 1
ATOM 723 C C . SER A 1 93 ? 8.984 12.516 7.176 1 93 93 SER A C 1
ATOM 725 O O . SER A 1 93 ? 9.328 13.469 7.879 1 93 93 SER A O 1
ATOM 727 N N . TYR A 1 94 ? 8.266 12.664 6.117 1 94.25 94 TYR A N 1
ATOM 728 C CA . TYR A 1 94 ? 7.789 13.969 5.68 1 94.25 94 TYR A CA 1
ATOM 729 C C . TYR A 1 94 ? 6.906 14.609 6.742 1 94.25 94 TYR A C 1
ATOM 731 O O . TYR A 1 94 ? 7.059 15.789 7.055 1 94.25 94 TYR A O 1
ATOM 739 N N . LEU A 1 95 ? 6.004 13.867 7.336 1 92.12 95 LEU A N 1
ATOM 740 C CA . LEU A 1 95 ? 5.09 14.352 8.367 1 92.12 95 LEU A CA 1
ATOM 741 C C . LEU A 1 95 ? 5.855 14.789 9.609 1 92.12 95 LEU A C 1
ATOM 743 O O . LEU A 1 95 ? 5.523 15.805 10.219 1 92.12 95 LEU A O 1
ATOM 747 N N . GLU A 1 96 ? 6.836 14.008 9.914 1 88.44 96 GLU A N 1
ATOM 748 C CA . GLU A 1 96 ? 7.656 14.344 11.078 1 88.44 96 GLU A CA 1
ATOM 749 C C . GLU A 1 96 ? 8.375 15.68 10.875 1 88.44 96 GLU A C 1
ATOM 751 O O . GLU A 1 96 ? 8.508 16.469 11.812 1 88.44 96 GLU A O 1
ATOM 756 N N . ASN A 1 97 ? 8.742 15.867 9.688 1 86.62 97 ASN A N 1
ATOM 757 C CA . ASN A 1 97 ? 9.406 17.125 9.352 1 86.62 97 ASN A CA 1
ATOM 758 C C . ASN A 1 97 ? 8.445 18.297 9.43 1 86.62 97 ASN A C 1
ATOM 760 O O . ASN A 1 97 ? 8.844 19.406 9.812 1 86.62 97 ASN A O 1
ATOM 764 N N . LEU A 1 98 ? 7.254 18.141 9.07 1 84.12 98 LEU A N 1
ATOM 765 C CA . LEU A 1 98 ? 6.246 19.188 9.141 1 84.12 98 LEU A CA 1
ATOM 766 C C . LEU A 1 98 ? 5.98 19.594 10.586 1 84.12 98 LEU A C 1
ATOM 768 O O . LEU A 1 98 ? 5.746 20.781 10.867 1 84.12 98 LEU A O 1
ATOM 772 N N . GLY A 1 99 ? 6 18.688 11.453 1 76.94 99 GLY A N 1
ATOM 773 C CA . GLY A 1 99 ? 5.711 18.953 12.852 1 76.94 99 GLY A CA 1
ATOM 774 C C . GLY A 1 99 ? 6.898 19.531 13.602 1 76.94 99 GLY A C 1
ATOM 775 O O . GLY A 1 99 ? 6.738 20.094 14.68 1 76.94 99 GLY A O 1
ATOM 776 N N . SER A 1 100 ? 7.973 19.25 13.125 1 74.5 100 SER A N 1
ATOM 777 C CA . SER A 1 100 ? 9.164 19.688 13.844 1 74.5 100 SER A CA 1
ATOM 778 C C . SER A 1 100 ? 9.555 21.109 13.445 1 74.5 100 SER A C 1
ATOM 780 O O . SER A 1 100 ? 9.297 21.531 12.32 1 74.5 100 SER A O 1
ATOM 782 N N . GLU A 1 101 ? 9.484 22.125 14.398 1 61.75 101 GLU A N 1
ATOM 783 C CA . GLU A 1 101 ? 10.07 23.438 14.125 1 61.75 101 GLU A CA 1
ATOM 784 C C . GLU A 1 101 ? 11.508 23.312 13.633 1 61.75 101 GLU A C 1
ATOM 786 O O . GLU A 1 101 ? 12.133 24.297 13.258 1 61.75 101 GLU A O 1
ATOM 791 N N . GLN A 1 102 ? 12.016 22.234 13.836 1 53.53 102 GLN A N 1
ATOM 792 C CA . GLN A 1 102 ? 13.438 22.047 13.562 1 53.53 102 GLN A CA 1
ATOM 793 C C . GLN A 1 102 ? 13.68 21.75 12.086 1 53.53 102 GLN A C 1
ATOM 795 O O . GLN A 1 102 ? 12.82 21.172 11.414 1 53.53 102 GLN A O 1
ATOM 800 N N . MET A 1 103 ? 14.609 22.438 11.484 1 49.44 103 MET A N 1
ATOM 801 C CA . MET A 1 103 ? 15.055 22.406 10.086 1 49.44 103 MET A CA 1
ATOM 802 C C . MET A 1 103 ? 15.258 20.969 9.617 1 49.44 103 MET A C 1
ATOM 804 O O . MET A 1 103 ? 14.594 20.516 8.688 1 49.44 103 MET A O 1
ATOM 808 N N . MET A 1 104 ? 16.609 20.484 9.211 1 51.88 104 MET A N 1
ATOM 809 C CA . MET A 1 104 ? 17.094 19.453 8.289 1 51.88 104 MET A CA 1
ATOM 810 C C . MET A 1 104 ? 16.891 18.062 8.875 1 51.88 104 MET A C 1
ATOM 812 O O . MET A 1 104 ? 17.25 17.812 10.031 1 51.88 104 MET A O 1
ATOM 816 N N . PRO A 1 105 ? 16.141 17.188 8.289 1 54.81 105 PRO A N 1
ATOM 817 C CA . PRO A 1 105 ? 15.961 15.82 8.797 1 54.81 105 PRO A CA 1
ATOM 818 C C . PRO A 1 105 ? 17.281 15.086 9 1 54.81 105 PRO A C 1
ATOM 820 O O . PRO A 1 105 ? 18.172 15.156 8.141 1 54.81 105 PRO A O 1
ATOM 823 N N . PRO A 1 106 ? 17.875 14.75 10.242 1 54.22 106 PRO A N 1
ATOM 824 C CA . PRO A 1 106 ? 19.125 13.992 10.344 1 54.22 106 PRO A CA 1
ATOM 825 C C . PRO A 1 106 ? 19.156 12.773 9.422 1 54.22 106 PRO A C 1
ATOM 827 O O . PRO A 1 106 ? 18.109 12.312 8.969 1 54.22 106 PRO A O 1
ATOM 830 N N . ALA A 1 107 ? 20.453 12.508 8.961 1 55.44 107 ALA A N 1
ATOM 831 C CA . ALA A 1 107 ? 20.734 11.266 8.242 1 55.44 107 ALA A CA 1
ATOM 832 C C . ALA A 1 107 ? 20.047 10.078 8.906 1 55.44 107 ALA A C 1
ATOM 834 O O . ALA A 1 107 ? 20.203 9.852 10.109 1 55.44 107 ALA A O 1
ATOM 835 N N . GLN A 1 108 ? 18.859 9.586 8.352 1 63.16 108 GLN A N 1
ATOM 836 C CA . GLN A 1 108 ? 17.984 8.656 9.055 1 63.16 108 GLN A CA 1
ATOM 837 C C . GLN A 1 108 ? 18.625 7.289 9.211 1 63.16 108 GLN A C 1
ATOM 839 O O . GLN A 1 108 ? 19.109 6.711 8.227 1 63.16 108 GLN A O 1
ATOM 844 N N . ALA A 1 109 ? 19.156 6.883 10.352 1 74.31 109 ALA A N 1
ATOM 845 C CA . ALA A 1 109 ? 19.562 5.527 10.711 1 74.31 109 ALA A CA 1
ATOM 846 C C . ALA A 1 109 ? 18.578 4.496 10.156 1 74.31 109 ALA A C 1
ATOM 848 O O . ALA A 1 109 ? 17.438 4.832 9.812 1 74.31 109 ALA A O 1
ATOM 849 N N . ALA A 1 110 ? 19.188 3.354 9.914 1 84.31 110 ALA A N 1
ATOM 850 C CA . ALA A 1 110 ? 18.359 2.254 9.43 1 84.31 110 ALA A CA 1
ATOM 851 C C . ALA A 1 110 ? 17.219 1.956 10.391 1 84.31 110 ALA A C 1
ATOM 853 O O . ALA A 1 110 ? 17.422 1.85 11.602 1 84.31 110 ALA A O 1
ATOM 854 N N . GLY A 1 111 ? 16.078 1.961 9.82 1 86.25 111 GLY A N 1
ATOM 855 C CA . GLY A 1 111 ? 14.922 1.582 10.609 1 86.25 111 GLY A CA 1
ATOM 856 C C . GLY A 1 111 ? 14.758 0.08 10.7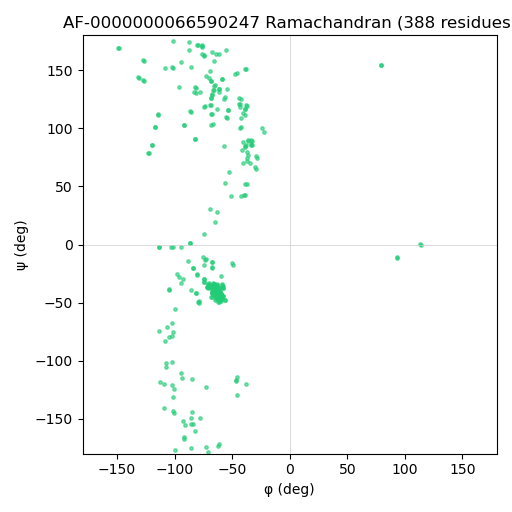42 1 86.25 111 GLY A C 1
ATOM 857 O O . GLY A 1 111 ? 15.484 -0.689 10.109 1 86.25 111 GLY A O 1
ATOM 858 N N . PRO A 1 112 ? 13.875 -0.364 11.539 1 86.94 112 PRO A N 1
ATOM 859 C CA . PRO A 1 112 ? 13.633 -1.794 11.75 1 86.94 112 PRO A CA 1
ATOM 860 C C . PRO A 1 112 ? 12.898 -2.445 10.578 1 86.94 112 PRO A C 1
ATOM 862 O O . PRO A 1 112 ? 12.336 -1.747 9.734 1 86.94 112 PRO A O 1
ATOM 865 N N . CYS A 1 113 ? 12.977 -3.785 10.555 1 90.06 113 CYS A N 1
ATOM 866 C CA . CYS A 1 113 ? 12.102 -4.535 9.656 1 90.06 113 CYS A CA 1
ATOM 867 C C . CYS A 1 113 ? 10.648 -4.418 10.094 1 90.06 113 CYS A C 1
ATOM 869 O O . CYS A 1 113 ? 10.328 -4.637 11.266 1 90.06 113 CYS A O 1
ATOM 871 N N . MET A 1 114 ? 9.812 -4.051 9.109 1 92 114 MET A N 1
ATOM 872 C CA . MET A 1 114 ? 8.414 -3.824 9.469 1 92 114 MET A CA 1
ATOM 873 C C . MET A 1 114 ? 7.48 -4.637 8.57 1 92 114 MET A C 1
ATOM 875 O O . MET A 1 114 ? 7.73 -4.773 7.371 1 92 114 MET A O 1
ATOM 879 N N . SER A 1 115 ? 6.426 -5.141 9.242 1 96.75 115 SER A N 1
ATOM 880 C CA . SER A 1 115 ? 5.336 -5.75 8.492 1 96.75 115 SER A CA 1
ATOM 881 C C . SER A 1 115 ? 4.449 -4.691 7.848 1 96.75 115 SER A C 1
ATOM 883 O O . SER A 1 115 ? 4.586 -3.502 8.133 1 96.75 115 SER A O 1
ATOM 885 N N . VAL A 1 116 ? 3.594 -5.129 7.039 1 98.38 116 VAL A N 1
ATOM 886 C CA . VAL A 1 116 ? 2.619 -4.219 6.445 1 98.38 116 VAL A CA 1
ATOM 887 C C . VAL A 1 116 ? 1.767 -3.588 7.543 1 98.38 116 VAL A C 1
ATOM 889 O O . VAL A 1 116 ? 1.607 -2.365 7.586 1 98.38 116 VAL A O 1
ATOM 892 N N . GLY A 1 117 ? 1.292 -4.453 8.438 1 97.94 117 GLY A N 1
ATOM 893 C CA . GLY A 1 117 ? 0.427 -3.996 9.516 1 97.94 117 GLY A CA 1
ATOM 894 C C . GLY A 1 117 ? 1.081 -2.959 10.406 1 97.94 117 GLY A C 1
ATOM 895 O O . GLY A 1 117 ? 0.484 -1.92 10.703 1 97.94 117 GLY A O 1
ATOM 896 N N . LEU A 1 118 ? 2.279 -3.205 10.789 1 97.19 118 LEU A N 1
ATOM 897 C CA . LEU A 1 118 ? 2.99 -2.271 11.656 1 97.19 118 LEU A CA 1
ATOM 898 C C . LEU A 1 118 ? 3.232 -0.944 10.945 1 97.19 118 LEU A C 1
ATOM 900 O O . LEU A 1 118 ? 3.053 0.123 11.539 1 97.19 118 LEU A O 1
ATOM 904 N N . THR A 1 119 ? 3.602 -0.982 9.711 1 98 119 THR A N 1
ATOM 905 C CA . THR A 1 119 ? 3.875 0.216 8.93 1 98 119 THR A CA 1
ATOM 906 C C . THR A 1 119 ? 2.641 1.107 8.852 1 98 119 THR A C 1
ATOM 908 O O . THR A 1 119 ? 2.723 2.312 9.094 1 98 119 THR A O 1
ATOM 911 N N . VAL A 1 120 ? 1.464 0.531 8.586 1 98.25 120 VAL A N 1
ATOM 912 C CA . VAL A 1 120 ? 0.249 1.312 8.375 1 98.25 120 VAL A CA 1
ATOM 913 C C . VAL A 1 120 ? -0.219 1.909 9.703 1 98.25 120 VAL A C 1
ATOM 915 O O . VAL A 1 120 ? -0.69 3.047 9.742 1 98.25 120 VAL A O 1
ATOM 918 N N . ARG A 1 121 ? -0.048 1.14 10.734 1 97.12 121 ARG A N 1
ATOM 919 C CA . ARG A 1 121 ? -0.437 1.649 12.039 1 97.12 121 ARG A CA 1
ATOM 920 C C . ARG A 1 121 ? 0.431 2.836 12.445 1 97.12 121 ARG A C 1
ATOM 922 O O . ARG A 1 121 ? -0.082 3.861 12.898 1 97.12 121 ARG A O 1
ATOM 929 N N . ARG A 1 122 ? 1.676 2.701 12.227 1 96.75 122 ARG A N 1
ATOM 930 C CA . ARG A 1 122 ? 2.588 3.789 12.562 1 96.75 122 ARG A CA 1
ATOM 931 C C . ARG A 1 122 ? 2.336 5.008 11.688 1 96.75 122 ARG A C 1
ATOM 933 O O . ARG A 1 122 ? 2.381 6.145 12.164 1 96.75 122 ARG A O 1
ATOM 940 N N . PHE A 1 123 ? 2.1 4.754 10.5 1 97.5 123 PHE A N 1
ATOM 941 C CA . PHE A 1 123 ? 1.809 5.844 9.578 1 97.5 123 PHE A CA 1
ATOM 942 C C . PHE A 1 123 ? 0.551 6.594 10 1 97.5 123 PHE A C 1
ATOM 944 O O . PHE A 1 123 ? 0.543 7.824 10.055 1 97.5 123 PHE A O 1
ATOM 951 N N . TRP A 1 124 ? -0.496 5.812 10.258 1 97.62 124 TRP A N 1
ATOM 952 C CA . TRP A 1 124 ? -1.753 6.438 10.656 1 97.62 124 TRP A CA 1
ATOM 953 C C . TRP A 1 124 ? -1.585 7.223 11.953 1 97.62 124 TRP A C 1
ATOM 955 O O . TRP A 1 124 ? -2.102 8.336 12.086 1 97.62 124 TRP A O 1
ATOM 965 N N . ASP A 1 125 ? -0.786 6.691 12.875 1 95.81 125 ASP A N 1
ATOM 966 C CA . ASP A 1 125 ? -0.488 7.387 14.125 1 95.81 125 ASP A CA 1
ATOM 967 C C . ASP A 1 125 ? 0.226 8.711 13.852 1 95.81 125 ASP A C 1
ATOM 969 O O . ASP A 1 125 ? -0.068 9.719 14.492 1 95.81 125 ASP A O 1
ATOM 973 N N . SER A 1 126 ? 1.128 8.672 12.906 1 94.62 126 SER A N 1
ATOM 974 C CA . SER A 1 126 ? 1.862 9.875 12.531 1 94.62 126 SER A CA 1
ATOM 975 C C . SER A 1 126 ? 0.932 10.93 11.945 1 94.62 126 SER A C 1
ATOM 977 O O . SER A 1 126 ? 1.053 12.117 12.258 1 94.62 126 SER A O 1
ATOM 979 N N . LEU A 1 127 ? 0.012 10.547 11.125 1 94.94 127 LEU A N 1
ATOM 980 C CA . LEU A 1 127 ? -0.938 11.461 10.508 1 94.94 127 LEU A CA 1
ATOM 981 C C . LEU A 1 127 ? -1.855 12.086 11.555 1 94.94 127 LEU A C 1
ATOM 983 O O . LEU A 1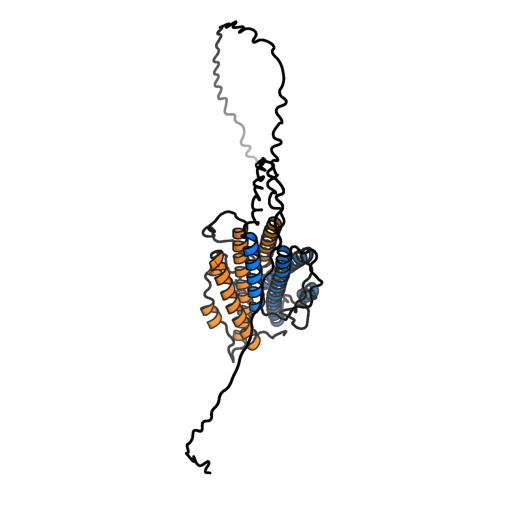 127 ? -2.143 13.281 11.5 1 94.94 127 LEU A O 1
ATOM 987 N N . LEU A 1 128 ? -2.234 11.297 12.531 1 94.06 128 LEU A N 1
ATOM 988 C CA . LEU A 1 128 ? -3.094 11.781 13.602 1 94.06 128 LEU A CA 1
ATOM 989 C C . LEU A 1 128 ? -2.377 12.836 14.445 1 94.06 128 LEU A C 1
ATOM 991 O O . LEU A 1 128 ? -2.977 13.844 14.836 1 94.06 128 LEU A O 1
ATOM 995 N N . ARG A 1 129 ? -1.155 12.586 14.656 1 91.19 129 ARG A N 1
ATOM 996 C CA . ARG A 1 129 ? -0.366 13.547 15.422 1 91.19 129 ARG A CA 1
ATOM 997 C C . ARG A 1 129 ? -0.307 14.898 14.719 1 91.19 129 ARG A C 1
ATOM 999 O O . ARG A 1 129 ? -0.446 15.945 15.352 1 91.19 129 ARG A O 1
ATOM 1006 N N . LEU A 1 130 ? -0.177 14.867 13.492 1 87.06 130 LEU A N 1
ATOM 1007 C CA . LEU A 1 130 ? -0.151 16.109 12.719 1 87.06 130 LEU A CA 1
ATOM 1008 C C . LEU A 1 130 ? -1.51 16.797 12.758 1 87.06 130 LEU A C 1
ATOM 1010 O O . LEU A 1 130 ? -1.583 18.016 12.867 1 87.06 130 LEU A O 1
ATOM 1014 N N . GLY A 1 131 ? -2.555 15.969 12.625 1 86.94 131 GLY A N 1
ATOM 1015 C CA . GLY A 1 131 ? -3.896 16.516 12.688 1 86.94 131 GLY A CA 1
ATOM 1016 C C . GLY A 1 131 ? -4.184 17.234 13.992 1 86.94 131 GLY A C 1
ATOM 1017 O O . GLY A 1 131 ? -4.836 18.281 14.008 1 86.94 131 GLY A O 1
ATOM 1018 N N . THR A 1 132 ? -3.654 16.75 15.016 1 86.56 132 THR A N 1
ATOM 1019 C CA . THR A 1 132 ? -3.844 17.359 16.328 1 86.56 132 THR A CA 1
ATOM 1020 C C . THR A 1 132 ? -3.107 18.703 16.422 1 86.56 132 THR A C 1
ATOM 1022 O O . THR A 1 132 ? -3.617 19.656 17 1 86.56 132 THR A O 1
ATOM 1025 N N . LEU A 1 133 ? -2.023 18.781 15.805 1 79.12 133 LEU A N 1
ATOM 1026 C CA . LEU A 1 133 ? -1.237 20.016 15.789 1 79.12 133 LEU A CA 1
ATOM 1027 C C . LEU A 1 133 ? -1.923 21.078 14.953 1 79.12 133 LEU A C 1
ATOM 1029 O O . LEU A 1 133 ? -1.867 22.266 15.289 1 79.12 133 LEU A O 1
ATOM 1033 N N . HIS A 1 134 ? -2.529 20.734 14.023 1 76.62 134 HIS A N 1
ATOM 1034 C CA . HIS A 1 134 ? -3.205 21.641 13.109 1 76.62 134 HIS A CA 1
ATOM 1035 C C . HIS A 1 134 ? -4.477 22.203 13.734 1 76.62 134 HIS A C 1
ATOM 1037 O O . HIS A 1 134 ? -4.852 23.359 13.477 1 76.62 134 HIS A O 1
ATOM 1043 N N . GLN A 1 135 ? -5.156 21.516 14.555 1 72.38 135 GLN A N 1
ATOM 1044 C CA . GLN A 1 135 ? -6.402 21.953 15.18 1 72.38 135 GLN A CA 1
ATOM 1045 C C . GLN A 1 135 ? -6.129 22.797 16.422 1 72.38 135 GLN A C 1
ATOM 1047 O O . GLN A 1 135 ? -7.023 23.484 16.922 1 72.38 135 GLN A O 1
ATOM 1052 N N . GLN A 1 136 ? -4.984 22.734 17.016 1 63.81 136 GLN A N 1
ATOM 1053 C CA . GLN A 1 136 ? -4.707 23.547 18.188 1 63.81 136 GLN A CA 1
ATOM 1054 C C . GLN A 1 136 ? -4.629 25.031 17.812 1 63.81 136 GLN A C 1
ATOM 1056 O O . GLN A 1 136 ? -3.986 25.391 16.828 1 63.81 136 GLN A O 1
ATOM 1061 N N . PRO A 1 137 ? -5.676 25.75 18.359 1 55.34 137 PRO A N 1
ATOM 1062 C CA . PRO A 1 137 ? -5.633 27.203 18.156 1 55.34 137 PRO A CA 1
ATOM 1063 C C . PRO A 1 137 ? -4.242 27.781 18.375 1 55.34 137 PRO A C 1
ATOM 1065 O O . PRO A 1 137 ? -3.477 27.281 19.203 1 55.34 137 PRO A O 1
ATOM 1068 N N . LEU A 1 138 ? -3.688 28.406 17.375 1 51.75 138 LEU A N 1
ATOM 1069 C CA . LEU A 1 138 ? -2.445 29.125 17.609 1 51.75 138 LEU A CA 1
ATOM 1070 C C . LEU A 1 138 ? -2.469 29.812 18.984 1 51.75 138 LEU A C 1
ATOM 1072 O O . LEU A 1 138 ? -3.508 30.312 19.406 1 51.75 138 LEU A O 1
ATOM 1076 N N . PRO A 1 139 ? -1.63 29.531 19.828 1 48.72 139 PRO A N 1
ATOM 1077 C CA . PRO A 1 139 ? -1.671 30.312 21.062 1 48.72 139 PRO A CA 1
ATOM 1078 C C . PRO A 1 139 ? -2.121 31.766 20.844 1 48.72 139 PRO A C 1
ATOM 1080 O O . PRO A 1 139 ? -1.589 32.438 19.969 1 48.72 139 PRO A O 1
ATOM 1083 N N . GLN A 1 140 ? -3.311 32.031 20.906 1 45.59 140 GLN A N 1
ATOM 1084 C CA . GLN A 1 140 ? -3.668 33.469 21.016 1 45.59 140 GLN A CA 1
ATOM 1085 C C . GLN A 1 140 ? -2.666 34.219 21.875 1 45.59 140 GLN A C 1
ATOM 1087 O O . GLN A 1 140 ? -2.43 33.844 23.031 1 45.59 140 GLN A O 1
ATOM 1092 N N . LYS A 1 141 ? -1.635 34.75 21.328 1 45.88 141 LYS A N 1
ATOM 1093 C CA . LYS A 1 141 ? -0.94 35.75 22.141 1 45.88 141 LYS A CA 1
ATOM 1094 C C . LYS A 1 141 ? -1.904 36.438 23.078 1 45.88 141 LYS A C 1
ATOM 1096 O O . LYS A 1 141 ? -2.818 37.156 22.641 1 45.88 141 LYS A O 1
ATOM 1101 N N . GLY A 1 142 ? -2.328 35.875 24.125 1 45.53 142 GLY A N 1
ATOM 1102 C CA . GLY A 1 142 ? -2.979 36.688 25.156 1 45.53 142 GLY A CA 1
ATOM 1103 C C . GLY A 1 142 ? -2.582 38.156 25.125 1 45.53 142 GLY A C 1
ATOM 1104 O O . GLY A 1 142 ? -1.4 38.469 25.016 1 45.53 142 GLY A O 1
ATOM 1105 N N . ALA A 1 143 ? -3.404 39.031 24.547 1 45.19 143 ALA A N 1
ATOM 1106 C CA . ALA A 1 143 ? -3.354 40.469 24.781 1 45.19 143 ALA A CA 1
ATOM 1107 C C . ALA A 1 143 ? -2.848 40.781 26.188 1 45.19 143 ALA A C 1
ATOM 1109 O O . ALA A 1 143 ? -3.551 40.531 27.172 1 45.19 143 ALA A O 1
ATOM 1110 N N . ASN A 1 144 ? -1.664 40.531 26.547 1 44.44 144 ASN A N 1
ATOM 1111 C CA . ASN A 1 144 ? -1.201 41.344 27.672 1 44.44 144 ASN A CA 1
ATOM 1112 C C . ASN A 1 144 ? -1.695 42.781 27.578 1 44.44 144 ASN A C 1
ATOM 1114 O O . ASN A 1 144 ? -1.178 43.562 26.781 1 44.44 144 ASN A O 1
ATOM 1118 N N . GLN A 1 145 ? -3.033 43.031 27.391 1 40.88 145 GLN A N 1
ATOM 1119 C CA . GLN A 1 145 ? -3.434 44.375 27.812 1 40.88 145 GLN A CA 1
ATOM 1120 C C . GLN A 1 145 ? -2.662 44.812 29.047 1 40.88 145 GLN A C 1
ATOM 1122 O O . GLN A 1 145 ? -2.871 44.281 30.141 1 40.88 145 GLN A O 1
ATOM 1127 N N . ARG A 1 146 ? -1.441 45.188 28.797 1 41.53 146 ARG A N 1
ATOM 1128 C CA . ARG A 1 146 ? -0.759 46.031 29.766 1 41.53 146 ARG A CA 1
ATOM 1129 C C . ARG A 1 146 ? -1.725 47.031 30.391 1 41.53 146 ARG A C 1
ATOM 1131 O O . ARG A 1 146 ? -2.236 47.938 29.719 1 41.53 146 ARG A O 1
ATOM 1138 N N . GLU A 1 147 ? -2.68 46.625 31.281 1 45.78 147 GLU A N 1
ATOM 1139 C CA . GLU A 1 147 ? -3.121 47.688 32.219 1 45.78 147 GLU A CA 1
ATOM 1140 C C . GLU A 1 147 ? -1.979 48.625 32.562 1 45.78 147 GLU A C 1
ATOM 1142 O O . GLU A 1 147 ? -0.95 48.188 33.094 1 45.78 147 GLU A O 1
ATOM 1147 N N . THR A 1 148 ? -1.73 49.656 31.781 1 40.31 148 THR A N 1
ATOM 1148 C CA . THR A 1 148 ? -0.915 50.781 32.219 1 40.31 148 THR A CA 1
ATOM 1149 C C . THR A 1 148 ? -1.205 51.125 33.688 1 40.31 148 THR A C 1
ATOM 1151 O O . THR A 1 148 ? -2.332 51.5 34.031 1 40.31 148 THR A O 1
ATOM 1154 N N . PRO A 1 149 ? -0.612 50.5 34.625 1 44.81 149 PRO A N 1
ATOM 1155 C CA . PRO A 1 149 ? -0.87 51 35.969 1 44.81 149 PRO A CA 1
ATOM 1156 C C . PRO A 1 149 ? -0.957 52.531 36.031 1 44.81 149 PRO A C 1
ATOM 1158 O O . PRO A 1 149 ? -0.075 53.219 35.5 1 44.81 149 PRO A O 1
ATOM 1161 N N . THR A 1 150 ? -2.117 53.156 35.781 1 37.81 150 THR A N 1
ATOM 1162 C CA . THR A 1 150 ? -2.234 54.562 36.156 1 37.81 150 THR A CA 1
ATOM 1163 C C . THR A 1 150 ? -1.596 54.844 37.5 1 37.81 150 THR A C 1
ATOM 1165 O O . THR A 1 150 ? -1.989 54.219 38.5 1 37.81 150 THR A O 1
ATOM 1168 N N . SER A 1 151 ? -0.286 55.156 37.469 1 37.41 151 SER A N 1
ATOM 1169 C CA . SER A 1 151 ? 0.496 55.688 38.594 1 37.41 151 SER A CA 1
ATOM 1170 C C . SER A 1 151 ? -0.298 56.719 39.375 1 37.41 151 SER A C 1
ATOM 1172 O O . SER A 1 151 ? -0.672 57.75 38.844 1 37.41 151 SER A O 1
ATOM 1174 N N . LYS A 1 152 ? -1.389 56.219 40.125 1 37.53 152 LYS A N 1
ATOM 1175 C CA . LYS A 1 152 ? -1.904 57.281 40.969 1 37.53 152 LYS A CA 1
ATOM 1176 C C . LYS A 1 152 ? -0.767 58.062 41.625 1 37.53 152 LYS A C 1
ATOM 1178 O O . LYS A 1 152 ? 0.159 57.469 42.188 1 37.53 152 LYS A O 1
ATOM 1183 N N . PRO A 1 153 ? -0.663 59.375 41.344 1 38.56 153 PRO A N 1
ATOM 1184 C CA . PRO A 1 153 ? 0.308 60.25 41.969 1 38.56 153 PRO A CA 1
ATOM 1185 C C . PRO A 1 153 ? 0.214 60.25 43.5 1 38.56 153 PRO A C 1
ATOM 1187 O O . PRO A 1 153 ? -0.807 60.656 44.062 1 38.56 153 PRO A O 1
ATOM 1190 N N . THR A 1 154 ? 0.257 58.969 44.156 1 30.81 154 THR A N 1
ATOM 1191 C CA . THR A 1 154 ? 0.117 59.094 45.594 1 30.81 154 THR A CA 1
ATOM 1192 C C . THR A 1 154 ? 0.956 60.281 46.125 1 30.81 154 THR A C 1
ATOM 1194 O O . THR A 1 154 ? 2.17 60.312 45.906 1 30.81 154 THR A O 1
ATOM 1197 N N . THR A 1 155 ? 0.282 61.25 46.5 1 29.05 155 THR A N 1
ATOM 1198 C CA . THR A 1 155 ? 0.726 62.5 47.094 1 29.05 155 THR A CA 1
ATOM 1199 C C . THR A 1 155 ? 1.764 62.219 48.188 1 29.05 155 THR A C 1
ATOM 1201 O O . THR A 1 155 ? 2.857 62.781 48.156 1 29.05 155 THR A O 1
ATOM 1204 N N . LYS A 1 156 ? 1.404 62.531 49.5 1 26.97 156 LYS A N 1
ATOM 1205 C CA . LYS A 1 156 ? 2.068 63.469 50.406 1 26.97 156 LYS A CA 1
ATOM 1206 C C . LYS A 1 156 ? 3.191 62.781 51.188 1 26.97 156 LYS A C 1
ATOM 1208 O O . LYS A 1 156 ? 3.205 61.562 51.312 1 26.97 156 LYS A O 1
ATOM 1213 N N . GLY A 1 157 ? 4.023 63.625 52.031 1 24.75 157 GLY A N 1
ATOM 1214 C CA . GLY A 1 157 ? 5.262 63.969 52.719 1 24.75 157 GLY A CA 1
ATOM 1215 C C . GLY A 1 157 ? 5.512 63.156 53.969 1 24.75 157 GLY A C 1
ATOM 1216 O O . GLY A 1 157 ? 6.48 63.406 54.688 1 24.75 157 GLY A O 1
ATOM 1217 N N . GLU A 1 158 ? 4.562 62.375 54.5 1 27.06 158 GLU A N 1
ATOM 1218 C CA . GLU A 1 158 ? 4.754 62.562 55.938 1 27.06 158 GLU A CA 1
ATOM 1219 C C . GLU A 1 158 ? 6.102 62 56.406 1 27.06 158 GLU A C 1
ATOM 1221 O O . GLU A 1 158 ? 6.582 61 55.844 1 27.06 158 GLU A O 1
ATOM 1226 N N . PRO A 1 159 ? 6.625 62.5 57.594 1 28.72 159 PRO A N 1
ATOM 1227 C CA . PRO A 1 159 ? 7.922 62.656 58.25 1 28.72 159 PRO A CA 1
ATOM 1228 C C . PRO A 1 159 ? 8.531 61.312 58.719 1 28.72 159 PRO A C 1
ATOM 1230 O O . PRO A 1 159 ? 7.82 60.312 58.844 1 28.72 159 PRO A O 1
ATOM 1233 N N . ALA A 1 160 ? 9.773 61.188 58.625 1 28.48 160 ALA A N 1
ATOM 1234 C CA . ALA A 1 160 ? 10.859 60.312 59.062 1 28.48 160 ALA A CA 1
ATOM 1235 C C . ALA A 1 160 ? 10.703 59.906 60.531 1 28.48 160 ALA A C 1
ATOM 1237 O O . ALA A 1 160 ? 11.688 59.844 61.25 1 28.48 160 ALA A O 1
ATOM 1238 N N . ARG A 1 161 ? 9.555 59.562 61.125 1 22.92 161 ARG A N 1
ATOM 1239 C CA . ARG A 1 161 ? 9.836 59.625 62.531 1 22.92 161 ARG A CA 1
ATOM 1240 C C . ARG A 1 161 ? 10.875 58.594 62.938 1 22.92 161 ARG A C 1
ATOM 1242 O O . ARG A 1 161 ? 11.047 57.562 62.281 1 22.92 161 ARG A O 1
ATOM 1249 N N . SER A 1 162 ? 11.523 58.719 64.188 1 20.97 162 SER A N 1
ATOM 1250 C CA . SER A 1 162 ? 12.703 58.5 65.062 1 20.97 162 SER A CA 1
ATOM 1251 C C . SER A 1 162 ? 12.758 57.094 65.562 1 20.97 162 SER A C 1
ATOM 1253 O O . SER A 1 162 ? 13.836 56.469 65.625 1 20.97 162 SER A O 1
ATOM 1255 N N . PRO A 1 163 ? 11.625 56.438 66.188 1 20.66 163 PRO A N 1
ATOM 1256 C CA . PRO A 1 163 ? 11.977 56.156 67.562 1 20.66 163 PRO A CA 1
ATOM 1257 C C . PRO A 1 163 ? 12.898 54.938 67.75 1 20.66 163 PRO A C 1
ATOM 1259 O O . PRO A 1 163 ? 13.016 54.125 66.812 1 20.66 163 PRO A O 1
ATOM 1262 N N . GLU A 1 164 ? 12.719 54.219 69 1 20.48 164 GLU A N 1
ATOM 1263 C CA . GLU A 1 164 ? 13.461 53.844 70.188 1 20.48 164 GLU A CA 1
ATOM 1264 C C . GLU A 1 164 ? 13.953 52.406 70.125 1 20.48 164 GLU A C 1
ATOM 1266 O O . GLU A 1 164 ? 13.453 51.625 69.312 1 20.48 164 GLU A O 1
ATOM 1271 N N . TYR A 1 165 ? 14.648 51.906 71.312 1 19.12 165 TYR A N 1
ATOM 1272 C CA . TYR A 1 165 ? 15.711 51.188 72 1 19.12 165 TYR A CA 1
ATOM 1273 C C . TYR A 1 165 ? 15.289 49.75 72.312 1 19.12 165 TYR A C 1
ATOM 1275 O O . TYR A 1 165 ? 16.125 48.875 72.5 1 19.12 165 TYR A O 1
ATOM 1283 N N . LEU A 1 166 ? 14.039 49.25 72.625 1 19.25 166 LEU A N 1
ATOM 1284 C CA . LEU A 1 166 ? 14.102 48.594 73.938 1 19.25 166 LEU A CA 1
ATOM 1285 C C . LEU A 1 166 ? 14.766 47.219 73.875 1 19.25 166 LEU A C 1
ATOM 1287 O O . LEU A 1 166 ? 14.719 46.594 72.812 1 19.25 166 LEU A O 1
ATOM 1291 N N . THR A 1 167 ? 15.141 46.469 75.125 1 18.73 167 THR A N 1
ATOM 1292 C CA . THR A 1 167 ? 16.047 45.719 76 1 18.73 167 THR A CA 1
ATOM 1293 C C . THR A 1 167 ? 15.742 44.219 75.938 1 18.73 167 THR A C 1
ATOM 1295 O O . THR A 1 167 ? 16.656 43.375 75.812 1 18.73 167 THR A O 1
ATOM 1298 N N . THR A 1 168 ? 14.539 43.562 76.438 1 18.95 168 THR A N 1
ATOM 1299 C CA . THR A 1 168 ? 14.727 42.781 77.625 1 18.95 168 THR A CA 1
ATOM 1300 C C . THR A 1 168 ? 15.195 41.375 77.312 1 18.95 168 THR A C 1
ATOM 1302 O O . THR A 1 168 ? 15.016 40.906 76.188 1 18.95 168 THR A O 1
ATOM 1305 N N . LYS A 1 169 ? 14.797 40.25 78.25 1 18.06 169 LYS A N 1
ATOM 1306 C CA . LYS A 1 169 ? 15.383 39.375 79.25 1 18.06 169 LYS A CA 1
ATOM 1307 C C . LYS A 1 169 ? 15.492 37.938 78.75 1 18.06 169 LYS A C 1
ATOM 1309 O O . LYS A 1 169 ? 14.812 37.594 77.75 1 18.06 169 LYS A O 1
ATOM 1314 N N . LEU A 1 170 ? 15.172 36.812 79.812 1 17.72 170 LEU A N 1
ATOM 1315 C CA . LEU A 1 170 ? 15.906 35.844 80.562 1 17.72 170 LEU A CA 1
ATOM 1316 C C . LEU A 1 170 ? 15.664 34.406 80.062 1 17.72 170 LEU A C 1
ATOM 1318 O O . LEU A 1 170 ? 16.609 33.656 79.875 1 17.72 170 LEU A O 1
ATOM 1322 N N . ILE A 1 171 ? 14.531 33.562 80.438 1 18.56 171 ILE A N 1
ATOM 1323 C CA . ILE A 1 171 ? 14.711 32.5 81.438 1 18.56 171 ILE A CA 1
ATOM 1324 C C . ILE A 1 171 ? 15.062 31.203 80.688 1 18.56 171 ILE A C 1
ATOM 1326 O O . ILE A 1 171 ? 14.688 31.016 79.562 1 18.56 171 ILE A O 1
ATOM 1330 N N . LYS A 1 172 ? 14.938 29.922 81.562 1 18.45 172 LYS A N 1
ATOM 1331 C CA . LYS A 1 172 ? 15.703 28.828 82.125 1 18.45 172 LYS A CA 1
ATOM 1332 C C . LYS A 1 172 ? 15.484 27.531 81.312 1 18.45 172 LYS A C 1
ATOM 1334 O O . LYS A 1 172 ? 15.25 27.578 80.125 1 18.45 172 LYS A O 1
ATOM 1339 N N . PRO A 1 173 ? 14.883 26.281 82.125 1 18.61 173 PRO A N 1
ATOM 1340 C CA . PRO A 1 173 ? 15.594 25.125 82.688 1 18.61 173 PRO A CA 1
ATOM 1341 C C . PRO A 1 173 ? 15.422 23.875 81.812 1 18.61 173 PRO A C 1
ATOM 1343 O O . PRO A 1 173 ? 16.406 23.266 81.375 1 18.61 173 PRO A O 1
ATOM 1346 N N . SER A 1 174 ? 14.398 22.797 82.25 1 17.92 174 SER A N 1
ATOM 1347 C CA . SER A 1 174 ? 14.617 21.547 83 1 17.92 174 SER A CA 1
ATOM 1348 C C . SER A 1 174 ? 14.633 20.344 82.062 1 17.92 174 SER A C 1
ATOM 1350 O O . SER A 1 174 ? 14.164 20.438 80.875 1 17.92 174 SER A O 1
ATOM 1352 N N . SER A 1 175 ? 13.992 18.984 82.562 1 18.25 175 SER A N 1
ATOM 1353 C CA . SER A 1 175 ? 14.492 17.719 83.062 1 18.25 175 SER A CA 1
ATOM 1354 C C . SER A 1 175 ? 14.297 16.594 82.062 1 18.25 175 SER A C 1
ATOM 1356 O O . SER A 1 175 ? 13.578 16.781 81.062 1 18.25 175 SER A O 1
ATOM 1358 N N . PRO A 1 176 ? 13.43 15.383 82.5 1 19.2 176 PRO A N 1
ATOM 1359 C CA . PRO A 1 176 ? 13.891 14.07 82.938 1 19.2 176 PRO A CA 1
ATOM 1360 C C . PRO A 1 176 ? 13.805 13 81.875 1 19.2 176 PRO A C 1
ATOM 1362 O O . PRO A 1 176 ? 13.258 13.258 80.812 1 19.2 176 PRO A O 1
ATOM 1365 N N . VAL A 1 177 ? 12.961 11.664 82.25 1 18.17 177 VAL A N 1
ATOM 1366 C CA . VAL A 1 177 ? 13.219 10.305 82.688 1 18.17 177 VAL A CA 1
ATOM 1367 C C . VAL A 1 177 ? 12.969 9.305 81.562 1 18.17 177 VAL A C 1
ATOM 1369 O O . VAL A 1 177 ? 13.828 8.477 81.25 1 18.17 177 VAL A O 1
ATOM 1372 N N . LEU A 1 178 ? 11.688 8.445 81.625 1 16.89 178 LEU A N 1
ATOM 1373 C CA . LEU A 1 178 ? 11.555 7.082 82.125 1 16.89 178 LEU A CA 1
ATOM 1374 C C . LEU A 1 178 ? 11.758 6.078 81 1 16.89 178 LEU A C 1
ATOM 1376 O O . LEU A 1 178 ? 11.641 6.43 79.812 1 16.89 178 LEU A O 1
ATOM 1380 N N . GLY A 1 179 ? 11.086 4.676 81.188 1 16.95 179 GLY A N 1
ATOM 1381 C CA . GLY A 1 179 ? 11.266 3.275 81.562 1 16.95 179 GLY A CA 1
ATOM 1382 C C . GLY A 1 179 ? 11.07 2.344 80.375 1 16.95 179 GLY A C 1
ATOM 1383 O O . GLY A 1 179 ? 12.039 1.867 79.75 1 16.95 179 GLY A O 1
ATOM 1384 N N . LEU A 1 180 ? 9.945 1.326 80.438 1 18.03 180 LEU A N 1
ATOM 1385 C CA . LEU A 1 180 ? 10.016 -0.106 80.688 1 18.03 180 LEU A CA 1
ATOM 1386 C C . LEU A 1 180 ? 10.109 -0.896 79.375 1 18.03 180 LEU A C 1
ATOM 1388 O O . LEU A 1 180 ? 9.805 -0.371 78.312 1 18.03 180 LEU A O 1
ATOM 1392 N N . PRO A 1 181 ? 9.516 -2.312 79.5 1 18 181 PRO A N 1
ATOM 1393 C CA . PRO A 1 181 ? 9.961 -3.709 79.562 1 18 181 PRO A CA 1
ATOM 1394 C C . PRO A 1 181 ? 9.695 -4.441 78.25 1 18 181 PRO A C 1
ATOM 1396 O O . PRO A 1 181 ? 10.594 -5.078 77.688 1 18 181 PRO A O 1
ATOM 1399 N N . GLN A 1 182 ? 8.32 -4.922 78 1 16.83 182 GLN A N 1
ATOM 1400 C CA . GLN A 1 182 ? 7.797 -6.273 78.188 1 16.83 182 GLN A CA 1
ATOM 1401 C C . GLN A 1 182 ? 8.07 -7.137 76.938 1 16.83 182 GLN A C 1
ATOM 1403 O O . GLN A 1 182 ? 8.242 -6.613 75.812 1 16.83 182 GLN A O 1
ATOM 1408 N N . THR A 1 183 ? 7.453 -8.594 76.938 1 17.14 183 THR A N 1
ATOM 1409 C CA . THR A 1 183 ? 7.629 -10.039 76.938 1 17.14 183 THR A CA 1
ATOM 1410 C C . THR A 1 183 ? 7.309 -10.656 75.625 1 17.14 183 THR A C 1
ATOM 1412 O O . THR A 1 183 ? 8.039 -11.531 75.125 1 17.14 183 THR A O 1
ATOM 1415 N N . CYS A 1 184 ? 5.961 -10.727 75.188 1 18.72 184 CYS A N 1
ATOM 1416 C CA . CYS A 1 184 ? 5.262 -12.008 75.125 1 18.72 184 CYS A CA 1
ATOM 1417 C C . CYS A 1 184 ? 5.777 -12.867 73.938 1 18.72 184 CYS A C 1
ATOM 1419 O O . CYS A 1 184 ? 6.371 -12.352 73 1 18.72 184 CYS A O 1
ATOM 1421 N N . GLN A 1 185 ? 5.023 -14.109 73.75 1 16.8 185 GLN A N 1
ATOM 1422 C CA . GLN A 1 185 ? 4.973 -15.57 73.812 1 16.8 185 GLN A CA 1
ATOM 1423 C C . GLN A 1 185 ? 5.133 -16.172 72.375 1 16.8 185 GLN A C 1
ATOM 1425 O O . GLN A 1 185 ? 5.027 -15.461 71.375 1 16.8 185 GLN A O 1
ATOM 1430 N N . GLU A 1 186 ? 4.086 -17.219 72.062 1 18.31 186 GLU A N 1
ATOM 1431 C CA . GLU A 1 186 ? 4.148 -18.688 72 1 18.31 186 GLU A CA 1
ATOM 1432 C C . GLU A 1 186 ? 4.395 -19.156 70.562 1 18.31 186 GLU A C 1
ATOM 1434 O O . GLU A 1 186 ? 5.32 -19.922 70.312 1 18.31 186 GLU A O 1
ATOM 1439 N N . PRO A 1 187 ? 3.189 -19.891 69.875 1 20.38 187 PRO A N 1
ATOM 1440 C CA . PRO A 1 187 ? 3.105 -21.344 69.75 1 20.38 187 PRO A CA 1
ATOM 1441 C C . PRO A 1 187 ? 3.801 -21.891 68.562 1 20.38 187 PRO A C 1
ATOM 1443 O O . PRO A 1 187 ? 4.141 -21.125 67.625 1 20.38 187 PRO A O 1
ATOM 1446 N N . GLU A 1 188 ? 3.273 -23.203 68.062 1 18.48 188 GLU A N 1
ATOM 1447 C CA . GLU A 1 188 ? 3.541 -24.625 67.938 1 18.48 188 GLU A CA 1
ATOM 1448 C C . GLU A 1 188 ? 3.854 -25 66.5 1 18.48 188 GLU A C 1
ATOM 1450 O O . GLU A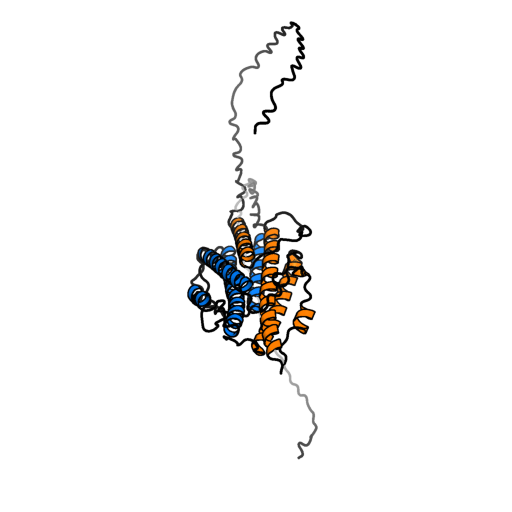 1 188 ? 4.883 -25.625 66.188 1 18.48 188 GLU A O 1
ATOM 1455 N N . SER A 1 189 ? 2.717 -25.703 65.625 1 18.72 189 SER A N 1
ATOM 1456 C CA . SER A 1 189 ? 2.611 -27.125 65.375 1 18.72 189 SER A CA 1
ATOM 1457 C C . SER A 1 189 ? 3.316 -27.5 64.062 1 18.72 189 SER A C 1
ATOM 1459 O O . SER A 1 189 ? 4.211 -28.344 64.062 1 18.72 189 SER A O 1
ATOM 1461 N N . ILE A 1 190 ? 2.43 -28 63 1 22.42 190 ILE A N 1
ATOM 1462 C CA . ILE A 1 190 ? 2.314 -29.391 62.594 1 22.42 190 ILE A CA 1
ATOM 1463 C C . ILE A 1 190 ? 3.369 -29.703 61.531 1 22.42 190 ILE A C 1
ATOM 1465 O O . ILE A 1 190 ? 3.738 -28.844 60.75 1 22.42 190 ILE A O 1
ATOM 1469 N N . PRO A 1 191 ? 3.561 -31.156 61.25 1 23.92 191 PRO A N 1
ATOM 1470 C CA . PRO A 1 191 ? 4.477 -32.25 60.875 1 23.92 191 PRO A CA 1
ATOM 1471 C C . PRO A 1 191 ? 4.598 -32.438 59.375 1 23.92 191 PRO A C 1
ATOM 1473 O O . PRO A 1 191 ? 5.516 -33.125 58.906 1 23.92 191 PRO A O 1
ATOM 1476 N N . VAL A 1 192 ? 3.727 -31.859 58.562 1 24.11 192 VAL A N 1
ATOM 1477 C CA . VAL A 1 192 ? 3.387 -32.906 57.594 1 24.11 192 VAL A CA 1
ATOM 1478 C C . VAL A 1 192 ? 4.66 -33.438 56.969 1 24.11 192 VAL A C 1
ATOM 1480 O O . VAL A 1 192 ? 5.562 -32.688 56.594 1 24.11 192 VAL A O 1
ATOM 1483 N N . ARG A 1 193 ? 4.727 -34.844 56.906 1 19.8 193 ARG A N 1
ATOM 1484 C CA . ARG A 1 193 ? 5.488 -36.062 56.562 1 19.8 193 ARG A CA 1
ATOM 1485 C C . ARG A 1 193 ? 5.887 -36.031 55.094 1 19.8 193 ARG A C 1
ATOM 1487 O O . ARG A 1 193 ? 5.027 -36.062 54.188 1 19.8 193 ARG A O 1
ATOM 1494 N N . ALA A 1 194 ? 6.82 -35.5 54.75 1 20.5 194 ALA A N 1
ATOM 1495 C CA . ALA A 1 194 ? 7.5 -35.719 53.5 1 20.5 194 ALA A CA 1
ATOM 1496 C C . ALA A 1 194 ? 7.77 -37.219 53.281 1 20.5 194 ALA A C 1
ATOM 1498 O O . ALA A 1 194 ? 8.688 -37.781 53.875 1 20.5 194 ALA A O 1
ATOM 1499 N N . SER A 1 195 ? 6.703 -38.156 53.625 1 19.81 195 SER A N 1
ATOM 1500 C CA . SER A 1 195 ? 7.102 -39.531 53.406 1 19.81 195 SER A CA 1
ATOM 1501 C C . SER A 1 195 ? 7.957 -39.688 52.156 1 19.81 195 SER A C 1
ATOM 1503 O O . SER A 1 195 ? 9.055 -40.25 52.219 1 19.81 195 SER A O 1
ATOM 1505 N N . LEU A 1 196 ? 7.379 -40.562 51.188 1 21.23 196 LEU A N 1
ATOM 1506 C CA . LEU A 1 196 ? 8.211 -41.531 50.5 1 21.23 196 LEU A CA 1
ATOM 1507 C C . LEU A 1 196 ? 9.219 -40.875 49.594 1 21.23 196 LEU A C 1
ATOM 1509 O O . LEU A 1 196 ? 8.906 -39.844 48.969 1 21.23 196 LEU A O 1
ATOM 1513 N N . MET B 1 1 ? 12.758 -12.805 2.43 1 28.47 1 MET B N 1
ATOM 1514 C CA . MET B 1 1 ? 12.312 -14.18 2.258 1 28.47 1 MET B CA 1
ATOM 1515 C C . MET B 1 1 ? 11.656 -14.383 0.897 1 28.47 1 MET B C 1
ATOM 1517 O O . MET B 1 1 ? 10.664 -13.719 0.582 1 28.47 1 MET B O 1
ATOM 1521 N N . ALA B 1 2 ? 12.391 -14.445 -0.081 1 40.91 2 ALA B N 1
ATOM 1522 C CA . ALA B 1 2 ? 11.812 -14.82 -1.364 1 40.91 2 ALA B CA 1
ATOM 1523 C C . ALA B 1 2 ? 10.766 -15.922 -1.188 1 40.91 2 ALA B C 1
ATOM 1525 O O . ALA B 1 2 ? 11.102 -17.109 -1.098 1 40.91 2 ALA B O 1
ATOM 1526 N N . HIS B 1 3 ? 9.93 -15.844 -0.217 1 51.06 3 HIS B N 1
ATOM 1527 C CA . HIS B 1 3 ? 9.031 -16.969 0.036 1 51.06 3 HIS B CA 1
ATOM 1528 C C . HIS B 1 3 ? 8.266 -17.344 -1.223 1 51.06 3 HIS B C 1
ATOM 1530 O O . HIS B 1 3 ? 7.895 -16.484 -2.02 1 51.06 3 HIS B O 1
ATOM 1536 N N . LEU B 1 4 ? 8.602 -18.562 -1.598 1 64.19 4 LEU B N 1
ATOM 1537 C CA . LEU B 1 4 ? 7.949 -19.344 -2.635 1 64.19 4 LEU B CA 1
ATOM 1538 C C . LEU B 1 4 ? 6.434 -19.25 -2.533 1 64.19 4 LEU B C 1
ATOM 1540 O O . LEU B 1 4 ? 5.887 -19.125 -1.433 1 64.19 4 LEU B O 1
ATOM 1544 N N . LEU B 1 5 ? 5.871 -18.906 -3.539 1 82.94 5 LEU B N 1
ATOM 1545 C CA . LEU B 1 5 ? 4.418 -19 -3.619 1 82.94 5 LEU B CA 1
ATOM 1546 C C . LEU B 1 5 ? 3.916 -20.266 -2.945 1 82.94 5 LEU B C 1
ATOM 1548 O O . LEU B 1 5 ? 4.465 -21.344 -3.168 1 82.94 5 LEU B O 1
ATOM 1552 N N . GLY B 1 6 ? 3.168 -20.062 -1.916 1 88.69 6 GLY B N 1
ATOM 1553 C CA . GLY B 1 6 ? 2.572 -21.234 -1.271 1 88.69 6 GLY B CA 1
ATOM 1554 C C . GLY B 1 6 ? 3.1 -21.469 0.131 1 88.69 6 GLY B C 1
ATOM 1555 O O . GLY B 1 6 ? 2.637 -22.375 0.827 1 88.69 6 GLY B O 1
ATOM 1556 N N . SER B 1 7 ? 4.012 -20.625 0.582 1 91.44 7 SER B N 1
ATOM 1557 C CA . SER B 1 7 ? 4.531 -20.781 1.937 1 91.44 7 SER B CA 1
ATOM 1558 C C . SER B 1 7 ? 3.461 -20.469 2.979 1 91.44 7 SER B C 1
ATOM 1560 O O . SER B 1 7 ? 2.857 -19.406 2.959 1 91.44 7 SER B O 1
ATOM 1562 N N . GLN B 1 8 ? 3.295 -21.453 3.842 1 93.88 8 GLN B N 1
ATOM 1563 C CA . GLN B 1 8 ? 2.279 -21.281 4.875 1 93.88 8 GLN B CA 1
ATOM 1564 C C . GLN B 1 8 ? 2.625 -20.109 5.789 1 93.88 8 GLN B C 1
ATOM 1566 O O . GLN B 1 8 ? 1.748 -19.328 6.172 1 93.88 8 GLN B O 1
ATOM 1571 N N . ALA B 1 9 ? 3.854 -20 6.195 1 94 9 ALA B N 1
ATOM 1572 C CA . ALA B 1 9 ? 4.289 -18.938 7.082 1 94 9 ALA B CA 1
ATOM 1573 C C . ALA B 1 9 ? 4.047 -17.562 6.445 1 94 9 ALA B C 1
ATOM 1575 O O . ALA B 1 9 ? 3.6 -16.625 7.113 1 94 9 ALA B O 1
ATOM 1576 N N . CYS B 1 10 ? 4.352 -17.5 5.207 1 94.38 10 CYS B N 1
ATOM 1577 C CA . CYS B 1 10 ? 4.137 -16.234 4.496 1 94.38 10 CYS B CA 1
ATOM 1578 C C . CYS B 1 10 ? 2.656 -15.891 4.434 1 94.38 10 CYS B C 1
ATOM 1580 O O . CYS B 1 10 ? 2.271 -14.742 4.684 1 94.38 10 CYS B O 1
ATOM 1582 N N . MET B 1 11 ? 1.844 -16.828 4.145 1 96.5 11 MET B N 1
ATOM 1583 C CA . MET B 1 11 ? 0.406 -16.609 4.027 1 96.5 11 MET B CA 1
ATOM 1584 C C . MET B 1 11 ? -0.19 -16.188 5.367 1 96.5 11 MET B C 1
ATOM 1586 O O . MET B 1 11 ? -1.048 -15.312 5.422 1 96.5 11 MET B O 1
ATOM 1590 N N . GLU B 1 12 ? 0.304 -16.781 6.41 1 96.5 12 GLU B N 1
ATOM 1591 C CA . GLU B 1 12 ? -0.154 -16.406 7.746 1 96.5 12 GLU B CA 1
ATOM 1592 C C . GLU B 1 12 ? 0.216 -14.969 8.07 1 96.5 12 GLU B C 1
ATOM 1594 O O . GLU B 1 12 ? -0.575 -14.242 8.68 1 96.5 12 GLU B O 1
ATOM 1599 N N . SER B 1 13 ? 1.371 -14.578 7.699 1 96.56 13 SER B N 1
ATOM 1600 C CA . SER B 1 13 ? 1.807 -13.195 7.891 1 96.56 13 SER B CA 1
ATOM 1601 C C . SER B 1 13 ? 0.926 -12.227 7.113 1 96.56 13 SER B C 1
ATOM 1603 O O . SER B 1 13 ? 0.534 -11.18 7.633 1 96.56 13 SER B O 1
ATOM 1605 N N . LEU B 1 14 ? 0.627 -12.602 5.906 1 97.81 14 LEU B N 1
ATOM 1606 C CA . LEU B 1 14 ? -0.232 -11.758 5.086 1 97.81 14 LEU B CA 1
ATOM 1607 C C . LEU B 1 14 ? -1.618 -11.625 5.707 1 97.81 14 LEU B C 1
ATOM 1609 O O . LEU B 1 14 ? -2.203 -10.539 5.703 1 97.81 14 LEU B O 1
ATOM 1613 N N . ARG B 1 15 ? -2.121 -12.688 6.234 1 98.06 15 ARG B N 1
ATOM 1614 C CA . ARG B 1 15 ? -3.436 -12.672 6.867 1 98.06 15 ARG B CA 1
ATOM 1615 C C . ARG B 1 15 ? -3.443 -11.766 8.094 1 98.06 15 ARG B C 1
ATOM 1617 O O . ARG B 1 15 ? -4.398 -11.008 8.305 1 98.06 15 ARG B O 1
ATOM 1624 N N . THR B 1 16 ? -2.398 -11.812 8.859 1 97.81 16 THR B N 1
ATOM 1625 C CA . THR B 1 16 ? -2.256 -10.914 10 1 97.81 16 THR B CA 1
ATOM 1626 C C . THR B 1 16 ? -2.195 -9.461 9.539 1 97.81 16 THR B C 1
ATOM 1628 O O . THR B 1 16 ? -2.84 -8.586 10.133 1 97.81 16 THR B O 1
ATOM 1631 N N . ASP B 1 17 ? -1.469 -9.258 8.523 1 98.38 17 ASP B N 1
ATOM 1632 C CA . ASP B 1 17 ? -1.342 -7.91 7.969 1 98.38 17 ASP B CA 1
ATOM 1633 C C . ASP B 1 17 ? -2.691 -7.387 7.484 1 98.38 17 ASP B C 1
ATOM 1635 O O . ASP B 1 17 ? -3.008 -6.207 7.668 1 98.38 17 ASP B O 1
ATOM 1639 N N . LE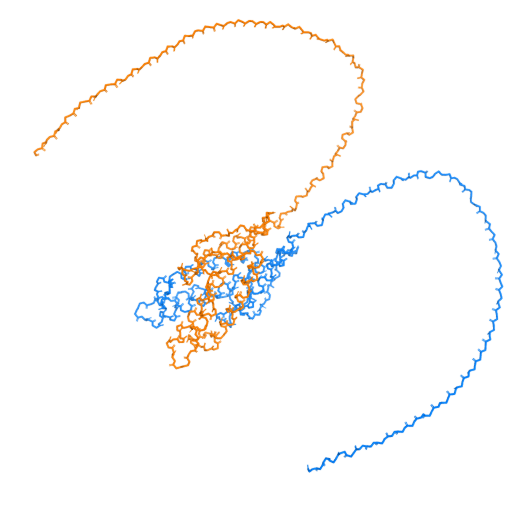U B 1 18 ? -3.451 -8.273 6.887 1 98.69 18 LEU B N 1
ATOM 1640 C CA . LEU B 1 18 ? -4.762 -7.879 6.383 1 98.69 18 LEU B CA 1
ATOM 1641 C C . LEU B 1 18 ? -5.699 -7.512 7.527 1 98.69 18 LEU B C 1
ATOM 1643 O O . LEU B 1 18 ? -6.496 -6.578 7.41 1 98.69 18 LEU B O 1
ATOM 1647 N N . THR B 1 19 ? -5.559 -8.148 8.609 1 98 19 THR B N 1
ATOM 1648 C CA . THR B 1 19 ? -6.332 -7.82 9.805 1 98 19 THR B CA 1
ATOM 1649 C C . THR B 1 19 ? -5.918 -6.461 10.352 1 98 19 THR B C 1
ATOM 1651 O O . THR B 1 19 ? -6.773 -5.641 10.703 1 98 19 THR B O 1
ATOM 1654 N N . ASP B 1 20 ? -4.66 -6.242 10.414 1 98 20 ASP B N 1
ATOM 1655 C CA . ASP B 1 20 ? -4.152 -4.949 10.867 1 98 20 ASP B CA 1
ATOM 1656 C C . ASP B 1 20 ? -4.621 -3.822 9.953 1 98 20 ASP B C 1
ATOM 1658 O O . ASP B 1 20 ? -5.023 -2.758 10.422 1 98 20 ASP B O 1
ATOM 1662 N N . LEU B 1 21 ? -4.555 -4.051 8.672 1 98.62 21 LEU B N 1
ATOM 1663 C CA . LEU B 1 21 ? -4.992 -3.07 7.688 1 98.62 21 LEU B CA 1
ATOM 1664 C C . LEU B 1 21 ? -6.465 -2.727 7.875 1 98.62 21 LEU B C 1
ATOM 1666 O O . LEU B 1 21 ? -6.836 -1.551 7.871 1 98.62 21 LEU B O 1
ATOM 1670 N N . GLN B 1 22 ? -7.23 -3.805 8.07 1 98.12 22 GLN B N 1
ATOM 1671 C CA . GLN B 1 22 ? -8.656 -3.59 8.297 1 98.12 22 GLN B CA 1
ATOM 1672 C C . GLN B 1 22 ? -8.891 -2.75 9.547 1 98.12 22 GLN B C 1
ATOM 1674 O O . GLN B 1 22 ? -9.727 -1.844 9.539 1 98.12 22 GLN B O 1
ATOM 1679 N N . GLY B 1 23 ? -8.125 -3.049 10.562 1 97.81 23 GLY B N 1
ATOM 1680 C CA . GLY B 1 23 ? -8.227 -2.254 11.773 1 97.81 23 GLY B CA 1
ATOM 1681 C C . GLY B 1 23 ? -7.895 -0.79 11.555 1 97.81 23 GLY B C 1
ATOM 1682 O O . GLY B 1 23 ? -8.602 0.091 12.047 1 97.81 23 GLY B O 1
ATOM 1683 N N . ALA B 1 24 ? -6.852 -0.505 10.852 1 98.06 24 ALA B N 1
ATOM 1684 C CA . ALA B 1 24 ? -6.438 0.865 10.562 1 98.06 24 ALA B CA 1
ATOM 1685 C C . ALA B 1 24 ? -7.484 1.589 9.727 1 98.06 24 ALA B C 1
ATOM 1687 O O . ALA B 1 24 ? -7.801 2.752 9.984 1 98.06 24 ALA B O 1
ATOM 1688 N N . ILE B 1 25 ? -8.047 0.952 8.727 1 98.38 25 ILE B N 1
ATOM 1689 C CA . ILE B 1 25 ? -9.055 1.536 7.844 1 98.38 25 ILE B CA 1
ATOM 1690 C C . ILE B 1 25 ? -10.289 1.921 8.648 1 98.38 25 ILE B C 1
ATOM 1692 O O . ILE B 1 25 ? -10.828 3.018 8.484 1 98.38 25 ILE B O 1
ATOM 1696 N N . VAL B 1 26 ? -10.719 1.042 9.562 1 97.88 26 VAL B N 1
ATOM 1697 C CA . VAL B 1 26 ? -11.875 1.312 10.406 1 97.88 26 VAL B CA 1
ATOM 1698 C C . VAL B 1 26 ? -11.602 2.529 11.289 1 97.88 26 VAL B C 1
ATOM 1700 O O . VAL B 1 26 ? -12.484 3.369 11.484 1 97.88 26 VAL B O 1
ATOM 1703 N N . ASP B 1 27 ? -10.414 2.609 11.766 1 97.94 27 ASP B N 1
ATOM 1704 C CA . ASP B 1 27 ? -10.055 3.77 12.578 1 97.94 27 ASP B CA 1
ATOM 1705 C C . ASP B 1 27 ? -10.125 5.055 11.758 1 97.94 27 ASP B C 1
ATOM 1707 O O . ASP B 1 27 ? -10.656 6.062 12.219 1 97.94 27 ASP B O 1
ATOM 1711 N N . VAL B 1 28 ? -9.602 5.055 10.547 1 97.12 28 VAL B N 1
ATOM 1712 C CA . VAL B 1 28 ? -9.664 6.227 9.688 1 97.12 28 VAL B CA 1
ATOM 1713 C C . VAL B 1 28 ? -11.125 6.586 9.398 1 97.12 28 VAL B C 1
ATOM 1715 O O . VAL B 1 28 ? -11.508 7.754 9.469 1 97.12 28 VAL B O 1
ATOM 1718 N N . PHE B 1 29 ? -11.938 5.535 9.117 1 95.69 29 PHE B N 1
ATOM 1719 C CA . PHE B 1 29 ? -13.359 5.738 8.844 1 95.69 29 PHE B CA 1
ATOM 1720 C C . PHE B 1 29 ? -14.039 6.41 10.031 1 95.69 29 PHE B C 1
ATOM 1722 O O . PHE B 1 29 ? -14.953 7.227 9.844 1 95.69 29 PHE B O 1
ATOM 1729 N N . SER B 1 30 ? -13.633 6.078 11.227 1 95.5 30 SER B N 1
ATOM 1730 C CA . SER B 1 30 ? -14.266 6.621 12.422 1 95.5 30 SER B CA 1
ATOM 1731 C C . SER B 1 30 ? -14.008 8.117 12.555 1 95.5 30 SER B C 1
ATOM 1733 O O . SER B 1 30 ? -14.781 8.836 13.188 1 95.5 30 SER B O 1
ATOM 1735 N N . ARG B 1 31 ? -12.984 8.578 11.867 1 91.06 31 ARG B N 1
ATOM 1736 C CA . ARG B 1 31 ? -12.594 9.977 11.992 1 91.06 31 ARG B CA 1
ATOM 1737 C C . ARG B 1 31 ? -13.016 10.781 10.773 1 91.06 31 ARG B C 1
ATOM 1739 O O . ARG B 1 31 ? -13.43 11.93 10.898 1 91.06 31 ARG B O 1
ATOM 1746 N N . ALA B 1 32 ? -12.883 10.164 9.625 1 91.38 32 ALA B N 1
ATOM 1747 C CA . ALA B 1 32 ? -13.086 10.914 8.391 1 91.38 32 ALA B CA 1
ATOM 1748 C C . ALA B 1 32 ? -14.32 10.43 7.645 1 91.38 32 ALA B C 1
ATOM 1750 O O . ALA B 1 32 ? -14.703 11.008 6.625 1 91.38 32 ALA B O 1
ATOM 1751 N N . GLY B 1 33 ? -15.008 9.398 8.156 1 91.62 33 GLY B N 1
ATOM 1752 C CA . GLY B 1 33 ? -16.109 8.781 7.441 1 91.62 33 GLY B CA 1
ATOM 1753 C C . GLY B 1 33 ? -15.664 7.812 6.363 1 91.62 33 GLY B C 1
ATOM 1754 O O . GLY B 1 33 ? -14.562 7.941 5.832 1 91.62 33 GLY B O 1
ATOM 1755 N N . PRO B 1 34 ? -16.531 6.859 6.051 1 93.31 34 PRO B N 1
ATOM 1756 C CA . PRO B 1 34 ? -16.172 5.887 5.012 1 93.31 34 PRO B CA 1
ATOM 1757 C C . PRO B 1 34 ? -16.109 6.512 3.619 1 93.31 34 PRO B C 1
ATOM 1759 O O . PRO B 1 34 ? -16.891 7.414 3.303 1 93.31 34 PRO B O 1
ATOM 1762 N N . VAL B 1 35 ? -15.102 6.066 2.854 1 95.38 35 VAL B N 1
ATOM 1763 C CA . VAL B 1 35 ? -14.969 6.516 1.471 1 95.38 35 VAL B CA 1
ATOM 1764 C C . VAL B 1 35 ? -15.484 5.434 0.524 1 95.38 35 VAL B C 1
ATOM 1766 O O . VAL B 1 35 ? -15.484 4.25 0.868 1 95.38 35 VAL B O 1
ATOM 1769 N N . ARG B 1 36 ? -15.953 5.84 -0.619 1 95.62 36 ARG B N 1
ATOM 1770 C CA . ARG B 1 36 ? -16.531 4.906 -1.582 1 95.62 36 ARG B CA 1
ATOM 1771 C C . ARG B 1 36 ? -15.719 4.887 -2.875 1 95.62 36 ARG B C 1
ATOM 1773 O O . ARG B 1 36 ? -15.82 5.805 -3.689 1 95.62 36 ARG B O 1
ATOM 1780 N N . PHE B 1 37 ? -14.883 3.854 -3.008 1 96.69 37 PHE B N 1
ATOM 1781 C CA . PHE B 1 37 ? -14.086 3.625 -4.211 1 96.69 37 PHE B CA 1
ATOM 1782 C C . PHE B 1 37 ? -14.219 2.18 -4.676 1 96.69 37 PHE B C 1
ATOM 1784 O O . PHE B 1 37 ? -14.328 1.265 -3.857 1 96.69 37 PHE B O 1
ATOM 1791 N N . PRO B 1 38 ? -14.227 2.055 -5.918 1 97.31 38 PRO B N 1
ATOM 1792 C CA . PRO B 1 38 ? -14.164 0.674 -6.402 1 97.31 38 PRO B CA 1
ATOM 1793 C C . PRO B 1 38 ? -12.922 -0.07 -5.918 1 97.31 38 PRO B C 1
ATOM 1795 O O . PRO B 1 38 ? -11.852 0.53 -5.781 1 97.31 38 PRO B O 1
ATOM 1798 N N . SER B 1 39 ? -13.148 -1.364 -5.625 1 97.19 39 SER B N 1
ATOM 1799 C CA . SER B 1 39 ? -12.031 -2.203 -5.207 1 97.19 39 SER B CA 1
ATOM 1800 C C . SER B 1 39 ? -11.023 -2.383 -6.336 1 97.19 39 SER B C 1
ATOM 1802 O O . SER B 1 39 ? -11.406 -2.547 -7.496 1 97.19 39 SER B O 1
ATOM 1804 N N . TRP B 1 40 ? -9.805 -2.283 -5.977 1 97.06 40 TRP B N 1
ATOM 1805 C CA . TRP B 1 40 ? -8.734 -2.52 -6.938 1 97.06 40 TRP B CA 1
ATOM 1806 C C . TRP B 1 40 ? -8.734 -3.973 -7.402 1 97.06 40 TRP B C 1
ATOM 1808 O O . TRP B 1 40 ? -8.5 -4.25 -8.578 1 97.06 40 TRP B O 1
ATOM 1818 N N . LYS B 1 41 ? -9.008 -4.914 -6.508 1 94.94 41 LYS B N 1
ATOM 1819 C CA . LYS B 1 41 ? -8.984 -6.344 -6.805 1 94.94 41 LYS B CA 1
ATOM 1820 C C . LYS B 1 41 ? -10.281 -6.781 -7.484 1 94.94 41 LYS B C 1
ATOM 1822 O O . LYS B 1 41 ? -10.258 -7.633 -8.375 1 94.94 41 LYS B O 1
ATOM 1827 N N . PHE B 1 42 ? -11.391 -6.234 -6.949 1 95 42 PHE B N 1
ATOM 1828 C CA . PHE B 1 42 ? -12.719 -6.539 -7.477 1 95 42 PHE B CA 1
ATOM 1829 C C . PHE B 1 42 ? -13.406 -5.273 -7.98 1 95 42 PHE B C 1
ATOM 1831 O O . PHE B 1 42 ? -14.281 -4.727 -7.305 1 95 42 PHE B O 1
ATOM 1838 N N . PRO B 1 43 ? -13.133 -4.895 -9.234 1 93.31 43 PRO B N 1
ATOM 1839 C CA . PRO B 1 43 ? -13.547 -3.57 -9.703 1 93.31 43 PRO B CA 1
ATOM 1840 C C . PRO B 1 43 ? -15.062 -3.424 -9.805 1 93.31 43 PRO B C 1
ATOM 1842 O O . PRO B 1 43 ? -15.57 -2.309 -9.93 1 93.31 43 PRO B O 1
ATOM 1845 N N . ASP B 1 44 ? -15.758 -4.52 -9.773 1 93.75 44 ASP B N 1
ATOM 1846 C CA . ASP B 1 44 ? -17.219 -4.469 -9.867 1 93.75 44 ASP B CA 1
ATOM 1847 C C . ASP B 1 44 ? -17.844 -4.273 -8.492 1 93.75 44 ASP B C 1
ATOM 1849 O O . ASP B 1 44 ? -19.078 -4.191 -8.375 1 93.75 44 ASP B O 1
ATOM 1853 N N . ARG B 1 45 ? -17 -4.156 -7.418 1 96.19 45 ARG B N 1
ATOM 1854 C CA . ARG B 1 45 ? -17.469 -3.965 -6.051 1 96.19 45 ARG B CA 1
ATOM 1855 C C . ARG B 1 45 ? -16.812 -2.752 -5.406 1 96.19 45 ARG B C 1
ATOM 1857 O O . ARG B 1 45 ? -15.742 -2.311 -5.852 1 96.19 45 ARG B O 1
ATOM 1864 N N . MET B 1 46 ? -17.5 -2.277 -4.398 1 96.69 46 MET B N 1
ATOM 1865 C CA . MET B 1 46 ? -16.891 -1.21 -3.611 1 96.69 46 MET B CA 1
ATOM 1866 C C . MET B 1 46 ? -15.906 -1.777 -2.592 1 96.69 46 MET B C 1
ATOM 1868 O O . MET B 1 46 ? -16.203 -2.754 -1.904 1 96.69 46 MET B O 1
ATOM 1872 N N . ALA B 1 47 ? -14.758 -1.135 -2.531 1 97.94 47 ALA B N 1
ATOM 1873 C CA . ALA B 1 47 ? -13.719 -1.616 -1.619 1 97.94 47 ALA B CA 1
ATOM 1874 C C . ALA B 1 47 ? -14.234 -1.655 -0.182 1 97.94 47 ALA B C 1
ATOM 1876 O O . ALA B 1 47 ? -13.945 -2.598 0.56 1 97.94 47 ALA B O 1
ATOM 1877 N N . CYS B 1 48 ? -15.031 -0.671 0.149 1 97 48 CYS B N 1
ATOM 1878 C CA . CYS B 1 48 ? -15.516 -0.552 1.522 1 97 48 CYS B CA 1
ATOM 1879 C C . CYS B 1 48 ? -16.562 -1.616 1.83 1 97 48 CYS B C 1
ATOM 1881 O O . CYS B 1 48 ? -16.859 -1.874 2.996 1 97 48 CYS B O 1
ATOM 1883 N N . ASP B 1 49 ? -17.094 -2.318 0.831 1 96.75 49 ASP B N 1
ATOM 1884 C CA . ASP B 1 49 ? -18.188 -3.277 1.003 1 96.75 49 ASP B CA 1
ATOM 1885 C C . ASP B 1 49 ? -17.656 -4.711 0.975 1 96.75 49 ASP B C 1
ATOM 1887 O O . ASP B 1 49 ? -18.422 -5.66 1.17 1 96.75 49 ASP B O 1
ATOM 1891 N N . LEU B 1 50 ? -16.391 -4.887 0.767 1 97.75 50 LEU B N 1
ATOM 1892 C CA . LEU B 1 50 ? -15.844 -6.238 0.684 1 97.75 50 LEU B CA 1
ATOM 1893 C C . LEU B 1 50 ? -15.953 -6.949 2.029 1 97.75 50 LEU B C 1
ATOM 1895 O O . LEU B 1 50 ? -15.664 -6.359 3.072 1 97.75 50 LEU B O 1
ATOM 1899 N N . ASP B 1 51 ? -16.438 -8.188 2.016 1 97.75 51 ASP B N 1
ATOM 1900 C CA . ASP B 1 51 ? -16.453 -9.039 3.203 1 97.75 51 ASP B CA 1
ATOM 1901 C C . ASP B 1 51 ? -15.102 -9.719 3.406 1 97.75 51 ASP B C 1
ATOM 1903 O O . ASP B 1 51 ? -14.898 -10.852 2.949 1 97.75 51 ASP B O 1
ATOM 1907 N N . MET B 1 52 ? -14.219 -9.125 4.133 1 98 52 MET B N 1
ATOM 1908 C CA . MET B 1 52 ? -12.852 -9.602 4.32 1 98 52 MET B CA 1
ATOM 1909 C C . MET B 1 52 ? -12.836 -10.906 5.109 1 98 52 MET B C 1
ATOM 1911 O O . MET B 1 52 ? -11.984 -11.766 4.879 1 98 52 MET B O 1
ATOM 1915 N N . VAL B 1 53 ? -13.727 -11.062 6.066 1 97.69 53 VAL B N 1
ATOM 1916 C CA . VAL B 1 53 ? -13.797 -12.289 6.859 1 97.69 53 VAL B CA 1
ATOM 1917 C C . VAL B 1 53 ? -14.07 -13.477 5.949 1 97.69 53 VAL B C 1
ATOM 1919 O O . VAL B 1 53 ? -13.367 -14.492 6.012 1 97.69 53 VAL B O 1
ATOM 1922 N N . ALA B 1 54 ? -15.078 -13.328 5.062 1 98.06 54 ALA B N 1
ATOM 1923 C CA . ALA B 1 54 ? -15.43 -14.391 4.125 1 98.06 54 ALA B CA 1
ATOM 1924 C C . ALA B 1 54 ? -14.273 -14.68 3.17 1 98.06 54 ALA B C 1
ATOM 1926 O O . ALA B 1 54 ? -13.984 -15.844 2.873 1 98.06 54 ALA B O 1
ATOM 1927 N N . LEU B 1 55 ? -13.602 -13.641 2.646 1 98.12 55 LEU B N 1
ATOM 1928 C CA . LEU B 1 55 ? -12.484 -13.805 1.718 1 98.12 55 LEU B CA 1
ATOM 1929 C C . LEU B 1 55 ? -11.328 -14.539 2.383 1 98.12 55 LEU B C 1
ATOM 1931 O O . LEU B 1 55 ? -10.742 -15.453 1.793 1 98.12 55 LEU B O 1
ATOM 1935 N N . LEU B 1 56 ? -11 -14.258 3.666 1 98.06 56 LEU B N 1
ATOM 1936 C CA . LEU B 1 56 ? -9.883 -14.867 4.379 1 98.06 56 LEU B CA 1
ATOM 1937 C C . LEU B 1 56 ? -10.203 -16.297 4.773 1 98.06 56 LEU B C 1
ATOM 1939 O O . LEU B 1 56 ? -9.312 -17.141 4.848 1 98.06 56 LEU B O 1
ATOM 1943 N N . GLU B 1 57 ? -11.477 -16.547 4.988 1 97.44 57 GLU B N 1
ATOM 1944 C CA . GLU B 1 57 ? -11.898 -17.906 5.27 1 97.44 57 GLU B CA 1
ATOM 1945 C C . GLU B 1 57 ? -11.75 -18.797 4.039 1 97.44 57 GLU B C 1
ATOM 1947 O O . GLU B 1 57 ? -11.406 -19.984 4.156 1 97.44 57 GLU B O 1
ATOM 1952 N N . HIS B 1 58 ? -12 -18.172 2.904 1 96.94 58 HIS B N 1
ATOM 1953 C CA . HIS B 1 58 ? -11.953 -18.938 1.662 1 96.94 58 HIS B CA 1
ATOM 1954 C C . HIS B 1 58 ? -10.516 -19.141 1.196 1 96.94 58 HIS B C 1
ATOM 1956 O O . HIS B 1 58 ? -10.117 -20.25 0.855 1 96.94 58 HIS B O 1
ATOM 1962 N N . TYR B 1 59 ? -9.766 -18.094 1.16 1 95.88 59 TYR B N 1
ATOM 1963 C CA . TYR B 1 59 ? -8.398 -18.156 0.648 1 95.88 59 TYR B CA 1
ATOM 1964 C C . TYR B 1 59 ? -7.406 -18.422 1.772 1 95.88 59 TYR B C 1
ATOM 1966 O O . TYR B 1 59 ? -7.09 -17.531 2.561 1 95.88 59 TYR B O 1
ATOM 1974 N N . ASP B 1 60 ? -6.945 -19.656 1.849 1 95.06 60 ASP B N 1
ATOM 1975 C CA . ASP B 1 60 ? -6.031 -20.094 2.902 1 95.06 60 ASP B CA 1
ATOM 1976 C C . ASP B 1 60 ? -5.098 -21.188 2.4 1 95.06 60 ASP B C 1
ATOM 1978 O O . ASP B 1 60 ? -5.223 -21.641 1.261 1 95.06 60 ASP B O 1
ATOM 1982 N N . HIS B 1 61 ? -4.102 -21.453 3.242 1 95.25 61 HIS B N 1
ATOM 1983 C CA . HIS B 1 61 ? -3.221 -22.594 2.971 1 95.25 61 HIS B CA 1
ATOM 1984 C C . HIS B 1 61 ? -3.955 -23.922 3.145 1 95.25 61 HIS B C 1
ATOM 1986 O O . HIS B 1 61 ? -4.57 -24.156 4.188 1 95.25 61 HIS B O 1
ATOM 1992 N N . VAL B 1 62 ? -3.994 -24.641 2.107 1 94.81 62 VAL B N 1
ATOM 1993 C CA . VAL B 1 62 ? -4.617 -25.969 2.156 1 94.81 62 VAL B CA 1
ATOM 1994 C C . VAL B 1 62 ? -3.566 -27.047 1.921 1 94.81 62 VAL B C 1
ATOM 1996 O O . VAL B 1 62 ? -3.123 -27.25 0.789 1 94.81 62 VAL B O 1
ATOM 1999 N N . PRO B 1 63 ? -3.344 -27.781 3.074 1 91.81 63 PRO B N 1
ATOM 2000 C CA . PRO B 1 63 ? -2.381 -28.859 2.881 1 91.81 63 PRO B CA 1
ATOM 2001 C C . PRO B 1 63 ? -2.84 -29.875 1.84 1 91.81 63 PRO B C 1
ATOM 2003 O O . PRO B 1 63 ? -4.023 -30.219 1.787 1 91.81 63 PRO B O 1
ATOM 2006 N N . GLY B 1 64 ? -2.066 -30.297 0.944 1 93.44 64 GLY B N 1
ATOM 2007 C CA . GLY B 1 64 ? -2.408 -31.297 -0.05 1 93.44 64 GLY B CA 1
ATOM 2008 C C . GLY B 1 64 ? -2.918 -30.703 -1.35 1 93.44 64 GLY B C 1
ATOM 2009 O O . GLY B 1 64 ? -3.227 -31.438 -2.293 1 93.44 64 GLY B O 1
ATOM 2010 N N . ASP B 1 65 ? -3.193 -29.469 -1.358 1 94 65 ASP B N 1
ATOM 2011 C CA . ASP B 1 65 ? -3.639 -28.781 -2.574 1 94 65 ASP B CA 1
ATOM 2012 C C . ASP B 1 65 ? -2.73 -27.609 -2.91 1 94 65 ASP B C 1
ATOM 2014 O O . ASP B 1 65 ? -3.102 -26.453 -2.691 1 94 65 ASP B O 1
ATOM 2018 N N . PRO B 1 66 ? -1.602 -27.906 -3.492 1 90.12 66 PRO B N 1
ATOM 2019 C CA . PRO B 1 66 ? -0.613 -26.859 -3.779 1 90.12 66 PRO B CA 1
ATOM 2020 C C . PRO B 1 66 ? -1.127 -25.812 -4.77 1 90.12 66 PRO B C 1
ATOM 2022 O O . PRO B 1 66 ? -0.779 -24.641 -4.664 1 90.12 66 PRO B O 1
ATOM 2025 N N . GLU B 1 67 ? -1.954 -26.266 -5.707 1 88.94 67 GLU B N 1
ATOM 2026 C CA . GLU B 1 67 ? -2.473 -25.344 -6.703 1 88.94 67 GLU B CA 1
ATOM 2027 C C . GLU B 1 67 ? -3.361 -24.281 -6.055 1 88.94 67 GLU B C 1
ATOM 2029 O O . GLU B 1 67 ? -3.18 -23.078 -6.285 1 88.94 67 GLU B O 1
ATOM 2034 N N . PHE B 1 68 ? -4.234 -24.781 -5.238 1 92.88 68 PHE B N 1
ATOM 2035 C CA . PHE B 1 68 ? -5.129 -23.844 -4.562 1 92.88 68 PHE B CA 1
ATOM 2036 C C . PHE B 1 68 ? -4.363 -22.984 -3.568 1 92.88 68 PHE B C 1
ATOM 2038 O O . PHE B 1 68 ? -4.664 -21.797 -3.404 1 92.88 68 PHE B O 1
ATOM 2045 N N . THR B 1 69 ? -3.402 -23.516 -2.898 1 94 69 THR B N 1
ATOM 2046 C CA . THR B 1 69 ? -2.588 -22.781 -1.933 1 94 69 THR B CA 1
ATOM 2047 C C . THR B 1 69 ? -1.821 -21.656 -2.615 1 94 69 THR B C 1
ATOM 2049 O O . THR B 1 69 ? -1.762 -20.547 -2.098 1 94 69 THR B O 1
ATOM 2052 N N . GLN B 1 70 ? -1.289 -21.953 -3.787 1 90.88 70 GLN B N 1
ATOM 2053 C CA . GLN B 1 70 ? -0.567 -20.922 -4.535 1 90.88 70 GLN B CA 1
ATOM 2054 C C . GLN B 1 70 ? -1.513 -19.828 -5.023 1 90.88 70 GLN B C 1
ATOM 2056 O O . GLN B 1 70 ? -1.175 -18.641 -4.98 1 90.88 70 GLN B O 1
ATOM 2061 N N . LEU B 1 71 ? -2.648 -20.25 -5.465 1 91.25 71 LEU B N 1
ATOM 2062 C CA . LEU B 1 71 ? -3.672 -19.281 -5.867 1 91.25 71 LEU B CA 1
ATOM 2063 C C . LEU B 1 71 ? -4.07 -18.391 -4.699 1 91.25 71 LEU B C 1
ATOM 2065 O O . LEU B 1 71 ? -4.141 -17.172 -4.84 1 91.25 71 LEU B O 1
ATOM 2069 N N . SER B 1 72 ? -4.312 -19.016 -3.58 1 95.38 72 SER B N 1
ATOM 2070 C CA . SER B 1 72 ? -4.707 -18.281 -2.381 1 95.38 72 SER B CA 1
ATOM 2071 C C . SER B 1 72 ? -3.631 -17.281 -1.972 1 95.38 72 SER B C 1
ATOM 2073 O O . SER B 1 72 ? -3.943 -16.156 -1.59 1 95.38 72 SER B O 1
ATOM 2075 N N . HIS B 1 73 ? -2.432 -17.688 -2.039 1 95.69 73 HIS B N 1
ATOM 2076 C CA . HIS B 1 73 ? -1.314 -16.797 -1.713 1 95.69 73 HIS B CA 1
ATOM 2077 C C . HIS B 1 73 ? -1.32 -15.562 -2.592 1 95.69 73 HIS B C 1
ATOM 2079 O O . HIS B 1 73 ? -1.162 -14.445 -2.096 1 95.69 73 HIS B O 1
ATOM 2085 N N . ALA B 1 74 ? -1.541 -15.781 -3.85 1 94.75 74 ALA B N 1
ATOM 2086 C CA . ALA B 1 74 ? -1.588 -14.664 -4.793 1 94.75 74 ALA B CA 1
ATOM 2087 C C . ALA B 1 74 ? -2.752 -13.727 -4.48 1 94.75 74 ALA B C 1
ATOM 2089 O O . ALA B 1 74 ? -2.6 -12.508 -4.52 1 94.75 74 ALA B O 1
ATOM 2090 N N . VAL B 1 75 ? -3.836 -14.32 -4.18 1 96 75 VAL B N 1
ATOM 2091 C CA . VAL B 1 75 ? -5.023 -13.531 -3.875 1 96 75 VAL B CA 1
ATOM 2092 C C . VAL B 1 75 ? -4.793 -12.719 -2.602 1 96 75 VAL B C 1
ATOM 2094 O O . VAL B 1 75 ? -5.199 -11.555 -2.514 1 96 75 VAL B O 1
ATOM 2097 N N . LEU B 1 76 ? -4.109 -13.336 -1.622 1 97.56 76 LEU B N 1
ATOM 2098 C CA . LEU B 1 76 ? -3.803 -12.617 -0.395 1 97.56 76 LEU B CA 1
ATOM 2099 C C . LEU B 1 76 ? -2.914 -11.406 -0.684 1 97.56 76 LEU B C 1
ATOM 2101 O O . LEU B 1 76 ? -3.109 -10.336 -0.11 1 97.56 76 LEU B O 1
ATOM 2105 N N . LEU B 1 77 ? -1.975 -11.578 -1.564 1 97.56 77 LEU B N 1
ATOM 2106 C CA . LEU B 1 77 ? -1.137 -10.453 -1.973 1 97.56 77 LEU B CA 1
ATOM 2107 C C . LEU B 1 77 ? -1.978 -9.352 -2.611 1 97.56 77 LEU B C 1
ATOM 2109 O O . LEU B 1 77 ? -1.798 -8.172 -2.305 1 97.56 77 LEU B O 1
ATOM 2113 N N . GLU B 1 78 ? -2.869 -9.688 -3.441 1 97.69 78 GLU B N 1
ATOM 2114 C CA . GLU B 1 78 ? -3.74 -8.727 -4.109 1 97.69 78 GLU B CA 1
ATOM 2115 C C . GLU B 1 78 ? -4.633 -8 -3.104 1 97.69 78 GLU B C 1
ATOM 2117 O O . GLU B 1 78 ? -4.875 -6.801 -3.234 1 97.69 78 GLU B O 1
ATOM 2122 N N . LEU B 1 79 ? -5.113 -8.758 -2.17 1 98.31 79 LEU B N 1
ATOM 2123 C CA . LEU B 1 79 ? -5.961 -8.156 -1.148 1 98.31 79 LEU B CA 1
ATOM 2124 C C . LEU B 1 79 ? -5.176 -7.16 -0.304 1 98.31 79 LEU B C 1
ATOM 2126 O O . LEU B 1 79 ? -5.715 -6.137 0.117 1 98.31 79 LEU B O 1
ATOM 2130 N N . VAL B 1 80 ? -3.908 -7.441 -0.009 1 98.69 80 VAL B N 1
ATOM 2131 C CA . VAL B 1 80 ? -3.068 -6.496 0.723 1 98.69 80 VAL B CA 1
ATOM 2132 C C . VAL B 1 80 ? -2.971 -5.188 -0.054 1 98.69 80 VAL B C 1
ATOM 2134 O O . VAL B 1 80 ? -3.113 -4.105 0.521 1 98.69 80 VAL B O 1
ATOM 2137 N N . ILE B 1 81 ? -2.766 -5.281 -1.338 1 98.69 81 ILE B N 1
ATOM 2138 C CA . ILE B 1 81 ? -2.689 -4.09 -2.172 1 98.69 81 ILE B CA 1
ATOM 2139 C C . ILE B 1 81 ? -4.023 -3.346 -2.135 1 98.69 81 ILE B C 1
ATOM 2141 O O . ILE B 1 81 ? -4.055 -2.127 -1.946 1 98.69 81 ILE B O 1
ATOM 2145 N N . ASP B 1 82 ? -5.105 -4.082 -2.266 1 98.44 82 ASP B N 1
ATOM 2146 C CA . ASP B 1 82 ? -6.453 -3.516 -2.254 1 98.44 82 ASP B CA 1
ATOM 2147 C C . ASP B 1 82 ? -6.699 -2.717 -0.976 1 98.44 82 ASP B C 1
ATOM 2149 O O . ASP B 1 82 ? -7.168 -1.577 -1.031 1 98.44 82 ASP B O 1
ATOM 2153 N N . ARG B 1 83 ? -6.371 -3.283 0.157 1 98.69 83 ARG B N 1
ATOM 2154 C CA . ARG B 1 83 ? -6.605 -2.65 1.451 1 98.69 83 ARG B CA 1
ATOM 2155 C C . ARG B 1 83 ? -5.664 -1.472 1.666 1 98.69 83 ARG B C 1
ATOM 2157 O O . ARG B 1 83 ? -6.043 -0.472 2.281 1 98.69 83 ARG B O 1
ATOM 2164 N N . LEU B 1 84 ? -4.426 -1.62 1.187 1 98.94 84 LEU B N 1
ATOM 2165 C CA . LEU B 1 84 ? -3.504 -0.493 1.267 1 98.94 84 LEU B CA 1
ATOM 2166 C C . LEU B 1 84 ? -4.043 0.707 0.495 1 98.94 84 LEU B C 1
ATOM 2168 O O . LEU B 1 84 ? -3.955 1.843 0.966 1 98.94 84 LEU B O 1
ATOM 2172 N N . LEU B 1 85 ? -4.594 0.486 -0.676 1 98.75 85 LEU B N 1
ATOM 2173 C CA . LEU B 1 85 ? -5.145 1.566 -1.488 1 98.75 85 LEU B CA 1
ATOM 2174 C C . LEU B 1 85 ? -6.359 2.193 -0.81 1 98.75 85 LEU B C 1
ATOM 2176 O O . LEU B 1 85 ? -6.504 3.418 -0.797 1 98.75 85 LEU B O 1
ATOM 2180 N N . LEU B 1 86 ? -7.207 1.359 -0.253 1 98.44 86 LEU B N 1
ATOM 2181 C CA . LEU B 1 86 ? -8.352 1.893 0.473 1 98.44 86 LEU B CA 1
ATOM 2182 C C . LEU B 1 86 ? -7.902 2.74 1.658 1 98.44 86 LEU B C 1
ATOM 2184 O O . LEU B 1 86 ? -8.5 3.777 1.949 1 98.44 86 LEU B O 1
ATOM 2188 N N . LEU B 1 87 ? -6.848 2.275 2.357 1 98.62 87 LEU B N 1
ATOM 2189 C CA . LEU B 1 87 ? -6.297 3.055 3.461 1 98.62 87 LEU B CA 1
ATOM 2190 C C . LEU B 1 87 ? -5.828 4.422 2.979 1 98.62 87 LEU B C 1
ATOM 2192 O O . LEU B 1 87 ? -6.16 5.445 3.584 1 98.62 87 LEU B O 1
ATOM 2196 N N . LEU B 1 88 ? -5.098 4.457 1.868 1 98.38 88 LEU B N 1
ATOM 2197 C CA . LEU B 1 88 ? -4.59 5.711 1.324 1 98.38 88 LEU B CA 1
ATOM 2198 C C . LEU B 1 88 ? -5.738 6.629 0.916 1 98.38 88 LEU B C 1
ATOM 2200 O O . LEU B 1 88 ? -5.703 7.832 1.188 1 98.38 88 LEU B O 1
ATOM 2204 N N . GLN B 1 89 ? -6.699 6.07 0.257 1 97.5 89 GLN B N 1
ATOM 2205 C CA . GLN B 1 89 ? -7.867 6.836 -0.17 1 97.5 89 GLN B CA 1
ATOM 2206 C C . GLN B 1 89 ? -8.617 7.406 1.029 1 97.5 89 GLN B C 1
ATOM 2208 O O . GLN B 1 89 ? -9.07 8.555 0.998 1 97.5 89 GLN B O 1
ATOM 2213 N N . SER B 1 90 ? -8.742 6.648 2.09 1 96.88 90 SER B N 1
ATOM 2214 C CA . SER B 1 90 ? -9.375 7.102 3.324 1 96.88 90 SER B CA 1
ATOM 2215 C C . SER B 1 90 ? -8.562 8.219 3.98 1 96.88 90 SER B C 1
ATOM 2217 O O . SER B 1 90 ? -9.125 9.203 4.461 1 96.88 90 SER B O 1
ATOM 2219 N N . CYS B 1 91 ? -7.277 8.062 3.969 1 96.75 91 CYS B N 1
ATOM 2220 C CA . CYS B 1 91 ? -6.398 9.07 4.547 1 96.75 91 CYS B CA 1
ATOM 2221 C C . CYS B 1 91 ? -6.477 10.375 3.76 1 96.75 91 CYS B C 1
ATOM 2223 O O . CYS B 1 91 ? -6.359 11.461 4.332 1 96.75 91 CYS B O 1
ATOM 2225 N N . MET B 1 92 ? -6.668 10.258 2.432 1 94.38 92 MET B N 1
ATOM 2226 C CA . MET B 1 92 ? -6.863 11.461 1.623 1 94.38 92 MET B CA 1
ATOM 2227 C C . MET B 1 92 ? -8.094 12.227 2.082 1 94.38 92 MET B C 1
ATOM 2229 O O . MET B 1 92 ? -8.062 13.461 2.182 1 94.38 92 MET B O 1
ATOM 2233 N N . SER B 1 93 ? -9.102 11.477 2.373 1 93 93 SER B N 1
ATOM 2234 C CA . SER B 1 93 ? -10.312 12.109 2.887 1 93 93 SER B CA 1
ATOM 2235 C C . SER B 1 93 ? -10.062 12.773 4.234 1 93 93 SER B C 1
ATOM 2237 O O . SER B 1 93 ? -10.523 13.883 4.48 1 93 93 SER B O 1
ATOM 2239 N N . TYR B 1 94 ? -9.32 12.133 5.059 1 94.19 94 TYR B N 1
ATOM 2240 C CA . TYR B 1 94 ? -8.945 12.688 6.352 1 94.19 94 TYR B CA 1
ATOM 2241 C C . TYR B 1 94 ? -8.172 13.992 6.184 1 94.19 94 TYR B C 1
ATOM 2243 O O . TYR B 1 94 ? -8.453 14.977 6.875 1 94.19 94 TYR B O 1
ATOM 2251 N N . LEU B 1 95 ? -7.234 14.047 5.277 1 92.06 95 LEU B N 1
ATOM 2252 C CA . LEU B 1 95 ? -6.418 15.227 5.016 1 92.06 95 LEU B CA 1
ATOM 2253 C C . LEU B 1 95 ? -7.273 16.375 4.504 1 92.06 95 LEU B C 1
ATOM 2255 O O . LEU B 1 95 ? -7.066 17.531 4.891 1 92.06 95 LEU B O 1
ATOM 2259 N N . GLU B 1 96 ? -8.195 16.016 3.676 1 88.31 96 GLU B N 1
ATOM 2260 C CA . GLU B 1 96 ? -9.094 17.031 3.143 1 88.31 96 GLU B CA 1
ATOM 2261 C C . GLU B 1 96 ? -9.93 17.672 4.254 1 88.31 96 GLU B C 1
ATOM 2263 O O . GLU B 1 96 ? -10.18 18.875 4.234 1 88.31 96 GLU B O 1
ATOM 2268 N N . ASN B 1 97 ? -10.25 16.859 5.148 1 86.5 97 ASN B N 1
ATOM 2269 C CA . ASN B 1 97 ? -11.023 17.344 6.289 1 86.5 97 ASN B CA 1
ATOM 2270 C C . ASN B 1 97 ? -10.18 18.266 7.18 1 86.5 97 ASN B C 1
ATOM 2272 O O . ASN B 1 97 ? -10.703 19.219 7.75 1 86.5 97 ASN B O 1
ATOM 2276 N N . LEU B 1 98 ? -8.961 18 7.332 1 84.12 98 LEU B N 1
ATOM 2277 C CA . LEU B 1 98 ? -8.055 18.828 8.125 1 84.12 98 LEU B CA 1
ATOM 2278 C C . LEU B 1 98 ? -7.902 20.219 7.512 1 84.12 98 LEU B C 1
ATOM 2280 O O . LEU B 1 98 ? -7.789 21.203 8.227 1 84.12 98 LEU B O 1
ATOM 2284 N N . GLY B 1 99 ? -7.879 20.281 6.25 1 76.62 99 GLY B N 1
ATOM 2285 C CA . GLY B 1 99 ? -7.691 21.547 5.562 1 76.62 99 GLY B CA 1
ATOM 2286 C C . GLY B 1 99 ? -8.961 22.375 5.461 1 76.62 99 GLY B C 1
ATOM 2287 O O . GLY B 1 99 ? -8.914 23.578 5.184 1 76.62 99 GLY B O 1
ATOM 2288 N N . SER B 1 100 ? -9.977 21.734 5.488 1 74.06 100 SER B N 1
ATOM 2289 C CA . SER B 1 100 ? -11.242 22.453 5.305 1 74.06 100 SER B CA 1
ATOM 2290 C C . SER B 1 100 ? -11.758 23.016 6.625 1 74.06 100 SER B C 1
ATOM 2292 O O . SER B 1 100 ? -11.5 22.453 7.688 1 74.06 100 SER B O 1
ATOM 2294 N N . GLU B 1 101 ? -11.812 24.391 6.793 1 61.47 101 GLU B N 1
ATOM 2295 C CA . GLU B 1 101 ? -12.508 24.969 7.941 1 61.47 101 GLU B CA 1
ATOM 2296 C C . GLU B 1 101 ? -13.898 24.359 8.094 1 61.47 101 GLU B C 1
ATOM 2298 O O . GLU B 1 101 ? -14.594 24.625 9.078 1 61.47 101 GLU B O 1
ATOM 2303 N N . GLN B 1 102 ? -14.336 23.781 7.129 1 53.22 102 GLN B N 1
ATOM 2304 C CA . GLN B 1 102 ? -15.711 23.312 7.082 1 53.22 102 GLN B CA 1
ATOM 2305 C C . GLN B 1 102 ? -15.867 21.984 7.801 1 53.22 102 GLN B C 1
ATOM 2307 O O . GLN B 1 102 ? -14.938 21.188 7.844 1 53.22 102 GLN B O 1
ATOM 2312 N N . MET B 1 103 ? -16.828 21.875 8.664 1 48.94 103 MET B N 1
ATOM 2313 C CA . MET B 1 103 ? -17.219 20.766 9.531 1 48.94 103 MET B CA 1
ATOM 2314 C C . MET B 1 103 ? -17.266 19.453 8.742 1 48.94 103 MET B C 1
ATOM 2316 O O . MET B 1 103 ? -16.547 18.516 9.07 1 48.94 103 MET B O 1
ATOM 2320 N N . MET B 1 104 ? -18.547 18.703 8.594 1 51.75 104 MET B N 1
ATOM 2321 C CA . MET B 1 104 ? -18.891 17.297 8.406 1 51.75 104 MET B CA 1
ATOM 2322 C C . MET B 1 104 ? -18.562 16.844 6.984 1 51.75 104 MET B C 1
ATOM 2324 O O . MET B 1 104 ? -18.938 17.516 6.02 1 51.75 104 MET B O 1
ATOM 2328 N N . PRO B 1 105 ? -17.719 15.898 6.746 1 54.47 105 PRO B N 1
ATOM 2329 C CA . PRO B 1 105 ? -17.422 15.406 5.398 1 54.47 105 PRO B CA 1
ATOM 2330 C C . PRO B 1 105 ? -18.672 14.953 4.645 1 54.47 105 PRO B C 1
ATOM 2332 O O . PRO B 1 105 ? -19.516 14.266 5.211 1 54.47 105 PRO B O 1
ATOM 2335 N N . PRO B 1 106 ? -19.25 15.602 3.549 1 53.75 106 PRO B N 1
ATOM 2336 C CA . PRO B 1 106 ? -20.422 15.07 2.85 1 53.75 106 PRO B CA 1
ATOM 2337 C C . PRO B 1 106 ? -20.297 13.586 2.521 1 53.75 106 PRO B C 1
ATOM 2339 O O . PRO B 1 106 ? -19.203 13.039 2.523 1 53.75 106 PRO B O 1
ATOM 2342 N N . ALA B 1 107 ? -21.547 12.922 2.561 1 54.84 107 ALA B N 1
ATOM 2343 C CA . ALA B 1 107 ? -21.656 11.555 2.07 1 54.84 107 ALA B CA 1
ATOM 2344 C C . ALA B 1 107 ? -20.891 11.375 0.764 1 54.84 107 ALA B C 1
ATOM 2346 O O . ALA B 1 107 ? -21.094 12.133 -0.189 1 54.84 107 ALA B O 1
ATOM 2347 N N . GLN B 1 108 ? -19.625 10.789 0.828 1 62.81 108 GLN B N 1
ATOM 2348 C CA . GLN B 1 108 ? -18.703 10.82 -0.299 1 62.81 108 GLN B CA 1
ATOM 2349 C C . GLN B 1 108 ? -19.234 9.992 -1.467 1 62.81 108 GLN B C 1
ATOM 2351 O O . GLN B 1 108 ? -19.609 8.828 -1.292 1 62.81 108 GLN B O 1
ATOM 2356 N N . ALA B 1 109 ? -19.766 10.547 -2.545 1 74.19 109 ALA B N 1
ATOM 2357 C CA . ALA B 1 109 ? -20.062 9.906 -3.826 1 74.19 109 ALA B CA 1
ATOM 2358 C C . ALA B 1 109 ? -18.969 8.922 -4.207 1 74.19 109 ALA B C 1
ATOM 2360 O O . ALA B 1 109 ? -17.859 8.977 -3.672 1 74.19 109 ALA B O 1
ATOM 2361 N N . ALA B 1 110 ? -19.438 7.945 -4.953 1 84.19 110 ALA B N 1
ATOM 2362 C CA . ALA B 1 110 ? -18.5 6.941 -5.434 1 84.19 110 ALA B CA 1
ATOM 2363 C C . ALA B 1 110 ? -17.375 7.59 -6.23 1 84.19 110 ALA B C 1
ATOM 2365 O O . ALA B 1 110 ? -17.609 8.422 -7.102 1 84.19 110 ALA B O 1
ATOM 2366 N N . GLY B 1 111 ? -16.234 7.285 -5.797 1 86.19 111 GLY B N 1
ATOM 2367 C CA . GLY B 1 111 ? -15.07 7.75 -6.543 1 86.19 111 GLY B CA 1
ATOM 2368 C C . GLY B 1 111 ? -14.766 6.902 -7.766 1 86.19 111 GLY B C 1
ATOM 2369 O O . GLY B 1 111 ? -15.398 5.863 -7.977 1 86.19 111 GLY B O 1
ATOM 2370 N N . PRO B 1 112 ? -13.883 7.301 -8.578 1 87.12 112 PRO B N 1
ATOM 2371 C CA . PRO B 1 112 ? -13.516 6.566 -9.789 1 87.12 112 PRO B CA 1
ATOM 2372 C C . PRO B 1 112 ? -12.672 5.328 -9.492 1 87.12 112 PRO B C 1
ATOM 2374 O O . PRO B 1 112 ? -12.148 5.188 -8.383 1 87.12 112 PRO B O 1
ATOM 2377 N N . CYS B 1 113 ? -12.625 4.438 -10.5 1 90.19 113 CYS B N 1
ATOM 2378 C CA . CYS B 1 113 ? -11.648 3.357 -10.445 1 90.19 113 CYS B CA 1
ATOM 2379 C C . CYS B 1 113 ? -10.227 3.902 -10.578 1 90.19 113 CYS B C 1
ATOM 2381 O O . CYS B 1 113 ? -9.938 4.68 -11.484 1 90.19 113 CYS B O 1
ATOM 2383 N N . MET B 1 114 ? -9.398 3.471 -9.617 1 92.12 114 MET B N 1
ATOM 2384 C CA . MET B 1 114 ? -8.047 4.023 -9.617 1 92.12 114 MET B CA 1
ATOM 2385 C C . MET B 1 114 ? -7.004 2.908 -9.609 1 92.12 114 MET B C 1
ATOM 2387 O O . MET B 1 114 ? -7.184 1.888 -8.938 1 92.12 114 MET B O 1
ATOM 2391 N N . SER B 1 115 ? -5.941 3.184 -10.391 1 96.75 115 SER B N 1
ATOM 2392 C CA . SER B 1 115 ? -4.766 2.32 -10.312 1 96.75 115 SER B CA 1
ATOM 2393 C C . SER B 1 115 ? -3.949 2.604 -9.055 1 96.75 115 SER B C 1
ATOM 2395 O O . SER B 1 115 ? -4.215 3.576 -8.344 1 96.75 115 SER B O 1
ATOM 2397 N N . VAL B 1 116 ? -3.01 1.797 -8.82 1 98.38 116 VAL B N 1
ATOM 2398 C CA . VAL B 1 116 ? -2.098 2.029 -7.707 1 98.38 116 VAL B CA 1
ATOM 2399 C C . VAL B 1 116 ? -1.36 3.352 -7.906 1 98.38 116 VAL B C 1
ATOM 2401 O O . VAL B 1 116 ? -1.319 4.191 -7.004 1 98.38 116 VAL B O 1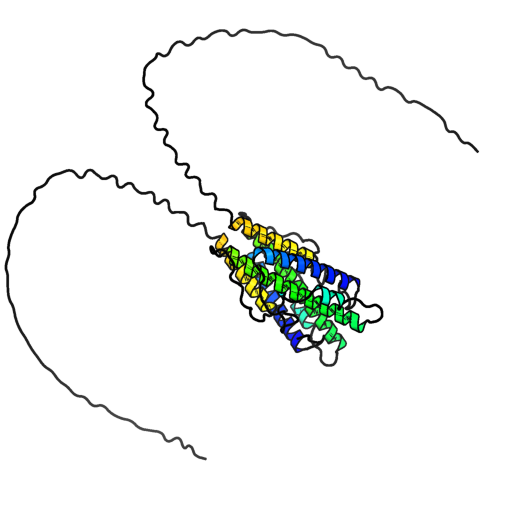
ATOM 2404 N N . GLY B 1 117 ? -0.856 3.52 -9.133 1 97.88 117 GLY B N 1
ATOM 2405 C CA . GLY B 1 117 ? -0.09 4.715 -9.453 1 97.88 117 GLY B CA 1
ATOM 2406 C C . GLY B 1 117 ? -0.88 5.996 -9.273 1 97.88 117 GLY B C 1
ATOM 2407 O O . GLY B 1 117 ? -0.4 6.945 -8.648 1 97.88 117 GLY B O 1
ATOM 2408 N N . LEU B 1 118 ? -2.064 6.012 -9.75 1 97.19 118 LEU B N 1
ATOM 2409 C CA . LEU B 1 118 ? -2.9 7.203 -9.633 1 97.19 118 LEU B CA 1
ATOM 2410 C C . LEU B 1 118 ? -3.23 7.496 -8.18 1 97.19 118 LEU B C 1
ATOM 2412 O O . LEU B 1 118 ? -3.18 8.648 -7.742 1 97.19 118 LEU B O 1
ATOM 2416 N N . THR B 1 119 ? -3.543 6.508 -7.414 1 98 119 THR B N 1
ATOM 2417 C CA . THR B 1 119 ? -3.893 6.66 -6.008 1 98 119 THR B CA 1
ATOM 2418 C C . THR B 1 119 ? -2.742 7.297 -5.23 1 98 119 THR B C 1
ATOM 2420 O O . THR B 1 119 ? -2.947 8.25 -4.477 1 98 119 THR B O 1
ATOM 2423 N N . VAL B 1 120 ? -1.515 6.836 -5.453 1 98.25 120 VAL B N 1
ATOM 2424 C CA . VAL B 1 120 ? -0.366 7.297 -4.68 1 98.25 120 VAL B CA 1
ATOM 2425 C C . VAL B 1 120 ? -0.021 8.734 -5.066 1 98.25 120 VAL B C 1
ATOM 2427 O O . VAL B 1 120 ? 0.339 9.547 -4.207 1 98.25 120 VAL B O 1
ATOM 2430 N N . ARG B 1 121 ? -0.162 9 -6.324 1 97.12 121 ARG B N 1
ATOM 2431 C CA . ARG B 1 121 ? 0.115 10.359 -6.773 1 97.12 121 ARG B CA 1
ATOM 2432 C C . ARG B 1 121 ? -0.878 11.344 -6.172 1 97.12 121 ARG B C 1
ATOM 2434 O O . ARG B 1 121 ? -0.485 12.398 -5.668 1 97.12 121 ARG B O 1
ATOM 2441 N N . ARG B 1 122 ? -2.092 10.969 -6.176 1 96.75 122 ARG B N 1
ATOM 2442 C CA . ARG B 1 122 ? -3.119 11.836 -5.609 1 96.75 122 ARG B CA 1
ATOM 2443 C C . ARG B 1 122 ? -2.945 11.984 -4.102 1 96.75 122 ARG B C 1
ATOM 2445 O O . ARG B 1 122 ? -3.115 13.07 -3.553 1 96.75 122 ARG B O 1
ATOM 2452 N N . PHE B 1 123 ? -2.631 10.945 -3.52 1 97.44 123 PHE B N 1
ATOM 2453 C CA . PHE B 1 123 ? -2.402 10.977 -2.078 1 97.44 123 PHE B CA 1
ATOM 2454 C C . PHE B 1 123 ? -1.24 11.898 -1.732 1 97.44 123 PHE B C 1
ATOM 2456 O O . PHE B 1 123 ? -1.351 12.734 -0.833 1 97.44 123 PHE B O 1
ATOM 2463 N N . TRP B 1 124 ? -0.14 11.688 -2.451 1 97.62 124 TRP B N 1
ATOM 2464 C CA . TRP B 1 124 ? 1.034 12.516 -2.182 1 97.62 124 TRP B CA 1
ATOM 2465 C C . TRP B 1 124 ? 0.734 13.984 -2.438 1 97.62 124 TRP B C 1
ATOM 2467 O O . TRP B 1 124 ? 1.14 14.852 -1.658 1 97.62 124 TRP B O 1
ATOM 2477 N N . ASP B 1 125 ? -0.053 14.266 -3.473 1 95.88 125 ASP B N 1
ATOM 2478 C CA . ASP B 1 125 ? -0.471 15.633 -3.766 1 95.88 125 ASP B CA 1
ATOM 2479 C C . ASP B 1 125 ? -1.294 16.219 -2.617 1 95.88 125 ASP B C 1
ATOM 2481 O O . ASP B 1 125 ? -1.128 17.375 -2.254 1 95.88 125 ASP B O 1
ATOM 2485 N N . SER B 1 126 ? -2.137 15.391 -2.068 1 94.56 126 SER B N 1
ATOM 2486 C CA . SER B 1 126 ? -2.965 15.812 -0.943 1 94.56 126 SER B CA 1
ATOM 2487 C C . SER B 1 126 ? -2.113 16.125 0.28 1 94.56 126 SER B C 1
ATOM 2489 O O . SER B 1 126 ? -2.361 17.125 0.975 1 94.56 126 SER B O 1
ATOM 2491 N N . LEU B 1 127 ? -1.124 15.344 0.561 1 95 127 LEU B N 1
ATOM 2492 C CA . LEU B 1 127 ? -0.238 15.555 1.7 1 95 127 LEU B CA 1
ATOM 2493 C C . LEU B 1 127 ? 0.569 16.844 1.529 1 95 127 LEU B C 1
ATOM 2495 O O . LEU B 1 127 ? 0.749 17.594 2.486 1 95 127 LEU B O 1
ATOM 2499 N N . LEU B 1 128 ? 0.966 17.109 0.304 1 94.12 128 LEU B N 1
ATOM 2500 C CA . LEU B 1 128 ? 1.725 18.328 0.01 1 94.12 128 LEU B CA 1
ATOM 2501 C C . LEU B 1 128 ? 0.873 19.562 0.238 1 94.12 128 LEU B C 1
ATOM 2503 O O . LEU B 1 128 ? 1.357 20.562 0.771 1 94.12 128 LEU B O 1
ATOM 2507 N N . ARG B 1 129 ? -0.329 19.453 -0.13 1 91.12 129 ARG B N 1
ATOM 2508 C CA . ARG B 1 129 ? -1.241 20.578 0.072 1 91.12 129 ARG B CA 1
ATOM 2509 C C . ARG B 1 129 ? -1.391 20.891 1.555 1 91.12 129 ARG B C 1
ATOM 2511 O O . ARG B 1 129 ? -1.385 22.062 1.944 1 91.12 129 ARG B O 1
ATOM 2518 N N . LEU B 1 130 ? -1.454 19.938 2.32 1 86.75 130 LEU B N 1
ATOM 2519 C CA . LEU B 1 130 ? -1.552 20.141 3.762 1 86.75 130 LEU B CA 1
ATOM 2520 C C . LEU B 1 130 ? -0.269 20.75 4.312 1 86.75 130 LEU B C 1
ATOM 2522 O O . LEU B 1 130 ? -0.318 21.625 5.18 1 86.75 130 LEU B O 1
ATOM 2526 N N . GLY B 1 131 ? 0.865 20.219 3.799 1 86.88 131 GLY B N 1
ATOM 2527 C CA . GLY B 1 131 ? 2.143 20.766 4.23 1 86.88 131 GLY B CA 1
ATOM 2528 C C . GLY B 1 131 ? 2.289 22.25 3.934 1 86.88 131 GLY B C 1
ATOM 2529 O O . GLY B 1 131 ? 2.838 22.984 4.742 1 86.88 131 GLY B O 1
ATOM 2530 N N . THR B 1 132 ? 1.747 22.656 2.893 1 86.56 132 THR B N 1
ATOM 2531 C CA . THR B 1 132 ? 1.811 24.062 2.508 1 86.56 132 THR B CA 1
ATOM 2532 C C . THR B 1 132 ? 0.948 24.906 3.436 1 86.56 132 THR B C 1
ATOM 2534 O O . THR B 1 132 ? 1.334 26.016 3.801 1 86.56 132 THR B O 1
ATOM 2537 N N . LEU B 1 133 ? -0.104 24.391 3.85 1 79.12 133 LEU B N 1
ATOM 2538 C CA . LEU B 1 133 ? -1.001 25.094 4.762 1 79.12 133 LEU B CA 1
ATOM 2539 C C . LEU B 1 133 ? -0.375 25.219 6.148 1 79.12 133 LEU B C 1
ATOM 2541 O O . LEU B 1 133 ? -0.56 26.234 6.828 1 79.12 133 LEU B O 1
ATOM 2545 N N . HIS B 1 134 ? 0.314 24.344 6.508 1 76.5 134 HIS B N 1
ATOM 2546 C CA . HIS B 1 134 ? 0.95 24.312 7.82 1 76.5 134 HIS B CA 1
ATOM 2547 C C . HIS B 1 134 ? 2.127 25.281 7.887 1 76.5 134 HIS B C 1
ATOM 2549 O O . HIS B 1 134 ? 2.406 25.859 8.938 1 76.5 134 HIS B O 1
ATOM 2555 N N . GLN B 1 135 ? 2.84 25.516 6.848 1 72.5 135 GLN B N 1
ATOM 2556 C CA . GLN B 1 135 ? 4.004 26.391 6.828 1 72.5 135 GLN B CA 1
ATOM 2557 C C . GLN B 1 135 ? 3.59 27.844 6.648 1 72.5 135 GLN B C 1
ATOM 2559 O O . GLN B 1 135 ? 4.387 28.766 6.887 1 72.5 135 GLN B O 1
ATOM 2564 N N . GLN B 1 136 ? 2.438 28.141 6.164 1 63.59 136 GLN B N 1
ATOM 2565 C CA . GLN B 1 136 ? 2.027 29.531 6.008 1 63.59 136 GLN B CA 1
ATOM 2566 C C . GLN B 1 136 ? 1.826 30.203 7.363 1 63.59 136 GLN B C 1
ATOM 2568 O O . GLN B 1 136 ? 1.188 29.625 8.25 1 63.59 13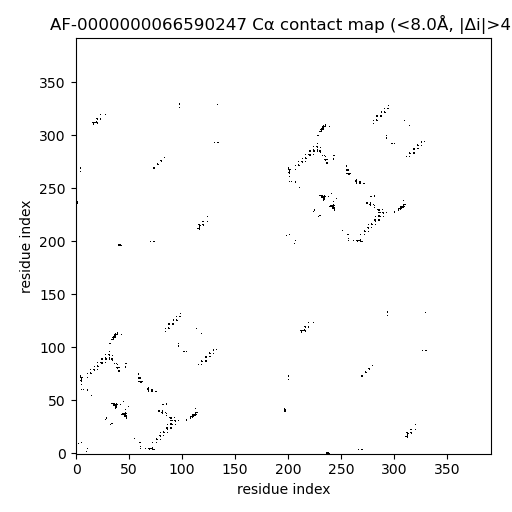6 GLN B O 1
ATOM 2573 N N . PRO B 1 137 ? 2.785 31.188 7.609 1 55.19 137 PRO B N 1
ATOM 2574 C CA . PRO B 1 137 ? 2.615 31.953 8.844 1 55.19 137 PRO B CA 1
ATOM 2575 C C . PRO B 1 137 ? 1.166 32.375 9.086 1 55.19 137 PRO B C 1
ATOM 2577 O O . PRO B 1 137 ? 0.421 32.594 8.133 1 55.19 137 PRO B O 1
ATOM 2580 N N . LEU B 1 138 ? 0.606 31.969 10.188 1 51.47 138 LEU B N 1
ATOM 2581 C CA . LEU B 1 138 ? -0.705 32.531 10.531 1 51.47 138 LEU B CA 1
ATOM 2582 C C . LEU B 1 138 ? -0.796 34 10.141 1 51.47 138 LEU B C 1
ATOM 2584 O O . LEU B 1 138 ? 0.179 34.719 10.266 1 51.47 138 LEU B O 1
ATOM 2588 N N . PRO B 1 139 ? -1.62 34.375 9.352 1 48.41 139 PRO B N 1
ATOM 2589 C CA . PRO B 1 139 ? -1.694 35.812 9.125 1 48.41 139 PRO B CA 1
ATOM 2590 C C . PRO B 1 139 ? -1.362 36.625 10.375 1 48.41 139 PRO B C 1
ATOM 2592 O O . PRO B 1 139 ? -1.929 36.375 11.445 1 48.41 139 PRO B O 1
ATOM 2595 N N . GLN B 1 140 ? -0.193 36.938 10.594 1 45.75 140 GLN B N 1
ATOM 2596 C CA . GLN B 1 140 ? 0.037 37.969 11.602 1 45.75 140 GLN B CA 1
ATOM 2597 C C . GLN B 1 140 ? -1.05 39.031 11.555 1 45.75 140 GLN B C 1
ATOM 2599 O O . GLN B 1 140 ? -1.285 39.625 10.508 1 45.75 140 GLN B O 1
ATOM 2604 N N . LYS B 1 141 ? -2.104 38.875 12.25 1 45.81 141 LYS B N 1
ATOM 2605 C CA . LYS B 1 141 ? -2.893 40.094 12.445 1 45.81 141 LYS B CA 1
ATOM 2606 C C . LYS B 1 141 ? -2.006 41.344 12.406 1 45.81 141 LYS B C 1
ATOM 2608 O O . LYS B 1 141 ? -1.145 41.5 13.273 1 45.81 141 LYS B O 1
ATOM 2613 N N . GLY B 1 142 ? -1.548 41.781 11.312 1 45.72 142 GLY B N 1
ATOM 2614 C CA . GLY B 1 142 ? -0.983 43.125 11.258 1 45.72 142 GLY B CA 1
ATOM 2615 C C . GLY B 1 142 ? -1.482 44.031 12.359 1 45.72 142 GLY B C 1
ATOM 2616 O O . GLY B 1 142 ? -2.684 44.062 12.641 1 45.72 142 GLY B O 1
ATOM 2617 N N . ALA B 1 143 ? -0.723 44.156 13.422 1 44.94 143 ALA B N 1
ATOM 2618 C CA . ALA B 1 143 ? -0.89 45.281 14.336 1 44.94 143 ALA B CA 1
ATOM 2619 C C . ALA B 1 143 ? -1.405 46.5 13.602 1 44.94 143 ALA B C 1
ATOM 2621 O O . ALA B 1 143 ? -0.675 47.125 12.82 1 44.94 143 ALA B O 1
ATOM 2622 N N . ASN B 1 144 ? -2.545 46.562 13.062 1 44.09 144 ASN B N 1
ATOM 2623 C CA . ASN B 1 144 ? -3.061 47.906 12.883 1 44.09 144 ASN B CA 1
ATOM 2624 C C . ASN B 1 144 ? -2.688 48.812 14.055 1 44.09 144 ASN B C 1
ATOM 2626 O O . ASN B 1 144 ? -3.277 48.719 15.133 1 44.09 144 ASN B O 1
ATOM 2630 N N . GLN B 1 145 ? -1.358 48.875 14.43 1 41.16 145 GLN B N 1
ATOM 2631 C CA . GLN B 1 145 ? -1.047 50.094 15.18 1 41.16 145 GLN B CA 1
ATOM 2632 C C . GLN B 1 145 ? -1.827 51.312 14.641 1 41.16 145 GLN B C 1
ATOM 2634 O O . GLN B 1 145 ? -1.568 51.75 13.523 1 41.16 145 GLN B O 1
ATOM 2639 N N . ARG B 1 146 ? -3.088 51.312 14.969 1 41.25 146 ARG B N 1
ATOM 2640 C CA . ARG B 1 146 ? -3.789 52.594 14.883 1 41.25 146 ARG B CA 1
ATOM 2641 C C . ARG B 1 146 ? -2.869 53.75 15.25 1 41.25 146 ARG B C 1
ATOM 2643 O O . ARG B 1 146 ? -2.445 53.875 16.406 1 41.25 146 ARG B O 1
ATOM 2650 N N . GLU B 1 147 ? -1.844 54.094 14.406 1 45.69 147 GLU B N 1
ATOM 2651 C CA . GLU B 1 147 ? -1.426 55.5 14.555 1 45.69 147 GLU B CA 1
ATOM 2652 C C . GLU B 1 147 ? -2.604 56.375 14.93 1 45.69 147 GLU B C 1
ATOM 2654 O O . GLU B 1 147 ? -3.588 56.469 14.195 1 45.69 147 GLU B O 1
ATOM 2659 N N . THR B 1 148 ? -2.953 56.5 16.188 1 40.56 148 THR B N 1
ATOM 2660 C CA . THR B 1 148 ? -3.812 57.594 16.641 1 40.56 148 THR B CA 1
ATOM 2661 C C . THR B 1 148 ? -3.461 58.875 15.914 1 40.56 148 THR B C 1
ATOM 2663 O O . THR B 1 148 ? -2.336 59.375 16.031 1 40.56 148 THR B O 1
ATOM 2666 N N . PRO B 1 149 ? -3.992 59.125 14.695 1 45.03 149 PRO B N 1
ATOM 2667 C CA . PRO B 1 149 ? -3.699 60.438 14.133 1 45.03 149 PRO B CA 1
ATOM 2668 C C . PRO B 1 149 ? -3.607 61.531 15.203 1 45.03 149 PRO B C 1
ATOM 2670 O O . PRO B 1 149 ? -4.492 61.625 16.047 1 45.03 149 PRO B O 1
ATOM 2673 N N . THR B 1 150 ? -2.473 61.719 15.812 1 37.69 150 THR B N 1
ATOM 2674 C CA . THR B 1 150 ? -2.357 62.969 16.562 1 37.69 150 THR B CA 1
ATOM 2675 C C . THR B 1 150 ? -2.955 64.125 15.781 1 37.69 150 THR B C 1
ATOM 2677 O O . THR B 1 150 ? -2.494 64.438 14.68 1 37.69 150 THR B O 1
ATOM 2680 N N . SER B 1 151 ? -4.336 64.25 15.859 1 35.84 151 SER B N 1
ATOM 2681 C CA . SER B 1 151 ? -5.066 65.375 15.398 1 35.84 151 SER B CA 1
ATOM 2682 C C . SER B 1 151 ? -4.281 66.688 15.664 1 35.84 151 SER B C 1
ATOM 2684 O O . SER B 1 151 ? -3.938 67 16.812 1 35.84 151 SER B O 1
ATOM 2686 N N . LYS B 1 152 ? -3.281 66.938 14.734 1 38.44 152 LYS B N 1
ATOM 2687 C CA . LYS B 1 152 ? -2.779 68.312 14.82 1 38.44 152 LYS B CA 1
ATOM 2688 C C . LYS B 1 152 ? -3.92 69.312 15.039 1 38.44 152 LYS B C 1
ATOM 2690 O O . LYS B 1 152 ? -4.91 69.25 14.305 1 38.44 152 LYS B O 1
ATOM 2695 N N . PRO B 1 153 ? -3.961 69.938 16.188 1 38.12 153 PRO B N 1
ATOM 2696 C CA . PRO B 1 153 ? -4.969 71 16.438 1 38.12 153 PRO B CA 1
ATOM 2697 C C . PRO B 1 153 ? -4.98 72.062 15.375 1 38.12 153 PRO B C 1
ATOM 2699 O O . PRO B 1 153 ? -3.975 72.75 15.18 1 38.12 153 PRO B O 1
ATOM 2702 N N . THR B 1 154 ? -5.324 71.688 13.977 1 31.78 154 THR B N 1
ATOM 2703 C CA . THR B 1 154 ? -5.41 72.812 13.016 1 31.78 154 THR B CA 1
ATOM 2704 C C . THR B 1 154 ? -6.043 74 13.656 1 31.78 154 THR B C 1
ATOM 2706 O O . THR B 1 154 ? -7.148 73.938 14.195 1 31.78 154 THR B O 1
ATOM 2709 N N . THR B 1 155 ? -5.23 75 13.844 1 29.67 155 THR B N 1
ATOM 2710 C CA . THR B 1 155 ? -5.625 76.25 14.352 1 29.67 155 THR B CA 1
ATOM 2711 C C . THR B 1 155 ? -6.895 76.75 13.664 1 29.67 155 THR B C 1
ATOM 2713 O O . THR B 1 155 ? -7.324 76.188 12.656 1 29.67 155 THR B O 1
ATOM 2716 N N . LYS B 1 156 ? -6.836 78.125 13.133 1 26.36 156 LYS B N 1
ATOM 2717 C CA . LYS B 1 156 ? -7.734 79.25 13.414 1 26.36 156 LYS B CA 1
ATOM 2718 C C . LYS B 1 156 ? -8.977 79.188 12.523 1 26.36 156 LYS B C 1
ATOM 2720 O O . LYS B 1 156 ? -8.984 78.438 11.508 1 26.36 156 LYS B O 1
ATOM 2725 N N . GLY B 1 157 ? -9.602 80.375 12.273 1 23.23 157 GLY B N 1
ATOM 2726 C CA . GLY B 1 157 ? -10.859 81.125 12.359 1 23.23 157 GLY B CA 1
ATOM 2727 C C . GLY B 1 157 ? -11.641 81.125 11.055 1 23.23 157 GLY B C 1
ATOM 2728 O O . GLY B 1 157 ? -12.758 81.625 10.992 1 23.23 157 GLY B O 1
ATOM 2729 N N . GLU B 1 158 ? -10.938 80.938 9.883 1 28.81 158 GLU B N 1
ATOM 2730 C CA . GLU B 1 158 ? -11.594 81.938 9.031 1 28.81 158 GLU B CA 1
ATOM 2731 C C . GLU B 1 158 ? -13.039 81.5 8.734 1 28.81 158 GLU B C 1
ATOM 2733 O O . GLU B 1 158 ? -13.336 80.312 8.539 1 28.81 158 GLU B O 1
ATOM 2738 N N . PRO B 1 159 ? -13.914 82.625 8.555 1 27.3 159 PRO B N 1
ATOM 2739 C CA . PRO B 1 159 ? -15.383 82.688 8.617 1 27.3 159 PRO B CA 1
ATOM 2740 C C . PRO B 1 159 ? -16.062 81.812 7.547 1 27.3 159 PRO B C 1
ATOM 2742 O O . PRO B 1 159 ? -15.422 81.438 6.57 1 27.3 159 PRO B O 1
ATOM 2745 N N . ALA B 1 160 ? -17.25 81.562 7.703 1 27.09 160 ALA B N 1
ATOM 2746 C CA . ALA B 1 160 ? -18.422 80.812 7.227 1 27.09 160 ALA B CA 1
ATOM 2747 C C . ALA B 1 160 ? -18.797 81.25 5.809 1 27.09 160 ALA B C 1
ATOM 2749 O O . ALA B 1 160 ? -19.844 80.812 5.297 1 27.09 160 ALA B O 1
ATOM 2750 N N . ARG B 1 161 ? -17.859 81.75 4.91 1 24.33 161 ARG B N 1
ATOM 2751 C CA . ARG B 1 161 ? -18.797 82.562 4.129 1 24.33 161 ARG B CA 1
ATOM 2752 C C . ARG B 1 161 ? -19.859 81.688 3.494 1 24.33 161 ARG B C 1
ATOM 2754 O O . ARG B 1 161 ? -19.688 80.5 3.355 1 24.33 161 ARG B O 1
ATOM 2761 N N . SER B 1 162 ? -20.719 82.375 2.555 1 21.47 162 SER B N 1
ATOM 2762 C CA . SER B 1 162 ? -22.125 82.562 2.176 1 21.47 162 SER B CA 1
ATOM 2763 C C . SER B 1 162 ? -22.578 81.438 1.205 1 21.47 162 SER B C 1
ATOM 2765 O O . SER B 1 162 ? -21.75 80.875 0.489 1 21.47 162 SER B O 1
ATOM 2767 N N . PRO B 1 163 ? -23.844 81.125 1.192 1 24.05 163 PRO B N 1
ATOM 2768 C CA . PRO B 1 163 ? -24.797 80.125 0.747 1 24.05 163 PRO B CA 1
ATOM 2769 C C . PRO B 1 163 ? -24.922 80 -0.773 1 24.05 163 PRO B C 1
ATOM 2771 O O . PRO B 1 163 ? -25.766 79.312 -1.296 1 24.05 163 PRO B O 1
ATOM 2774 N N . GLU B 1 164 ? -23.891 80.5 -1.621 1 20.64 164 GLU B N 1
ATOM 2775 C CA . GLU B 1 164 ? -24.672 81 -2.746 1 20.64 164 GLU B CA 1
ATOM 2776 C C . GLU B 1 164 ? -25.453 79.875 -3.416 1 20.64 164 GLU B C 1
ATOM 2778 O O . GLU B 1 164 ? -24.938 78.812 -3.627 1 20.64 164 GLU B O 1
ATOM 2783 N N . TYR B 1 165 ? -26.828 80.062 -3.689 1 19.3 165 TYR B N 1
ATOM 2784 C CA . TYR B 1 165 ? -28.109 79.5 -4.047 1 19.3 165 TYR B CA 1
ATOM 2785 C C . TYR B 1 165 ? -28.062 78.938 -5.48 1 19.3 165 TYR B C 1
ATOM 2787 O O . TYR B 1 165 ? -28.703 77.938 -5.789 1 19.3 165 TYR B O 1
ATOM 2795 N N . LEU B 1 166 ? -27.422 79.688 -6.543 1 18.06 166 LEU B N 1
ATOM 2796 C CA . LEU B 1 166 ? -28.453 80 -7.523 1 18.06 166 LEU B CA 1
ATOM 2797 C C . LEU B 1 166 ? -28.859 78.75 -8.32 1 18.06 166 LEU B C 1
ATOM 2799 O O . LEU B 1 166 ? -30.047 78.438 -8.414 1 18.06 166 LEU B O 1
ATOM 2803 N N . THR B 1 167 ? -28.703 78.875 -9.727 1 18.95 167 THR B N 1
ATOM 2804 C CA . THR B 1 167 ? -29.719 78.938 -10.758 1 18.95 167 THR B CA 1
ATOM 2805 C C . THR B 1 167 ? -30 77.625 -11.406 1 18.95 167 THR B C 1
ATOM 2807 O O . THR B 1 167 ? -29.062 76.875 -11.781 1 18.95 167 THR B O 1
ATOM 2810 N N . THR B 1 168 ? -31.266 77.25 -11.633 1 20.06 168 THR B N 1
ATOM 2811 C CA . THR B 1 168 ? -32.25 76.188 -11.898 1 20.06 168 THR B CA 1
ATOM 2812 C C . THR B 1 168 ? -32.125 75.688 -13.344 1 20.06 168 THR B C 1
ATOM 2814 O O . THR B 1 168 ? -32.719 74.688 -13.711 1 20.06 168 THR B O 1
ATOM 2817 N N . LYS B 1 169 ? -31.484 76.375 -14.375 1 18.69 169 LYS B N 1
ATOM 2818 C CA . LYS B 1 169 ? -32.438 76.438 -15.492 1 18.69 169 LYS B CA 1
ATOM 2819 C C . LYS B 1 169 ? -32.688 75.062 -16.062 1 18.69 169 LYS B C 1
ATOM 2821 O O . LYS B 1 169 ? -31.781 74.188 -16.094 1 18.69 169 LYS B O 1
ATOM 2826 N N . LEU B 1 170 ? -33.844 75 -16.938 1 18.03 170 LEU B N 1
ATOM 2827 C CA . LEU B 1 170 ? -35 74.25 -17.375 1 18.03 170 LEU B CA 1
ATOM 2828 C C . LEU B 1 170 ? -34.656 73.25 -18.438 1 18.03 170 LEU B C 1
ATOM 2830 O O . LEU B 1 170 ? -34.969 72.062 -18.281 1 18.03 170 LEU B O 1
ATOM 2834 N N . ILE B 1 171 ? -35.25 73.438 -19.75 1 17.67 171 ILE B N 1
ATOM 2835 C CA . ILE B 1 171 ? -36.375 72.688 -20.281 1 17.67 171 ILE B CA 1
ATOM 2836 C C . ILE B 1 171 ? -35.875 71.625 -21.266 1 17.67 171 ILE B C 1
ATOM 2838 O O . ILE B 1 171 ? -36.219 70.438 -21.125 1 17.67 171 ILE B O 1
ATOM 2842 N N . LYS B 1 172 ? -35.5 71.938 -22.625 1 18.52 172 LYS B N 1
ATOM 2843 C CA . LYS B 1 172 ? -36.531 71.562 -23.594 1 18.52 172 LYS B CA 1
ATOM 2844 C C . LYS B 1 172 ? -36.312 70.188 -24.109 1 18.52 172 LYS B C 1
ATOM 2846 O O . LYS B 1 172 ? -35.219 69.625 -24.062 1 18.52 172 LYS B O 1
ATOM 2851 N N . PRO B 1 173 ? -37.156 69.812 -25.344 1 18.58 173 PRO B N 1
ATOM 2852 C CA . PRO B 1 173 ? -38.156 68.75 -25.688 1 18.58 173 PRO B CA 1
ATOM 2853 C C . PRO B 1 173 ? -37.562 67.625 -26.484 1 18.58 173 PRO B C 1
ATOM 2855 O O . PRO B 1 173 ? -37.844 66.438 -26.203 1 18.58 173 PRO B O 1
ATOM 2858 N N . SER B 1 174 ? -36.844 67.812 -27.75 1 18.11 174 SER B N 1
ATOM 2859 C CA . SER B 1 174 ? -37.656 67.438 -28.938 1 18.11 174 SER B CA 1
ATOM 2860 C C . SER B 1 174 ? -37.562 65.938 -29.234 1 18.11 174 SER B C 1
ATOM 2862 O O . SER B 1 174 ? -36.625 65.312 -28.781 1 18.11 174 SER B O 1
ATOM 2864 N N . SER B 1 175 ? -37.562 65.562 -30.688 1 19.05 175 SER B N 1
ATOM 2865 C CA . SER B 1 175 ? -38.562 64.875 -31.484 1 19.05 175 SER B CA 1
ATOM 2866 C C . SER B 1 175 ? -38.188 63.375 -31.672 1 19.05 175 SER B C 1
ATOM 2868 O O . SER B 1 175 ? -37.031 63 -31.484 1 19.05 175 SER B O 1
ATOM 2870 N N . PRO B 1 176 ? -38.562 62.812 -33 1 20.02 176 PRO B N 1
ATOM 2871 C CA . PRO B 1 176 ? -39.594 61.844 -33.312 1 20.02 176 PRO B CA 1
ATOM 2872 C C . PRO B 1 176 ? -39.031 60.438 -33.531 1 20.02 176 PRO B C 1
ATOM 2874 O O . PRO B 1 176 ? -39.5 59.469 -32.938 1 20.02 176 PRO B O 1
ATOM 2877 N N . VAL B 1 177 ? -38.312 60.125 -34.812 1 21.23 177 VAL B N 1
ATOM 2878 C CA . VAL B 1 177 ? -39 59.375 -35.875 1 21.23 177 VAL B CA 1
ATOM 2879 C C . VAL B 1 177 ? -38.688 57.875 -35.75 1 21.23 177 VAL B C 1
ATOM 2881 O O . VAL B 1 177 ? -37.594 57.531 -35.312 1 21.23 177 VAL B O 1
ATOM 2884 N N . LEU B 1 178 ? -39.562 56.906 -36.312 1 18.88 178 LEU B N 1
ATOM 2885 C CA . LEU B 1 178 ? -40.094 55.562 -36.156 1 18.88 178 LEU B CA 1
ATOM 2886 C C . LEU B 1 178 ? -39.25 54.562 -36.938 1 18.88 178 LEU B C 1
ATOM 2888 O O . LEU B 1 178 ? -39.125 53.406 -36.531 1 18.88 178 LEU B O 1
ATOM 2892 N N . GLY B 1 179 ? -38.531 54.812 -38.094 1 19.92 179 GLY B N 1
ATOM 2893 C CA . GLY B 1 179 ? -38.969 54.062 -39.2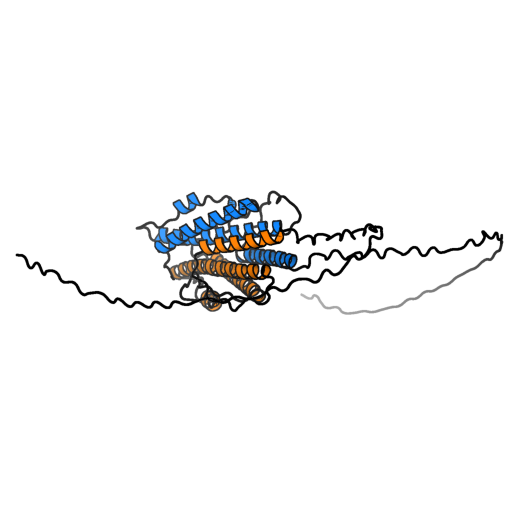5 1 19.92 179 GLY B CA 1
ATOM 2894 C C . GLY B 1 179 ? -38.594 52.594 -39.156 1 19.92 179 GLY B C 1
ATOM 2895 O O . GLY B 1 179 ? -37.562 52.219 -38.594 1 19.92 179 GLY B O 1
ATOM 2896 N N . LEU B 1 180 ? -39.469 51.531 -39.688 1 20.23 180 LEU B N 1
ATOM 2897 C CA . LEU B 1 180 ? -39.906 50.156 -39.562 1 20.23 180 LEU B CA 1
ATOM 2898 C C . LEU B 1 180 ? -38.969 49.188 -40.312 1 20.23 180 LEU B C 1
ATOM 2900 O O . LEU B 1 180 ? -38.688 48.094 -39.844 1 20.23 180 LEU B O 1
ATOM 2904 N N . PRO B 1 181 ? -38.344 49.406 -41.594 1 20.75 181 PRO B N 1
ATOM 2905 C CA . PRO B 1 181 ? -38.938 48.5 -42.594 1 20.75 181 PRO B CA 1
ATOM 2906 C C . PRO B 1 181 ? -38.438 47.062 -42.469 1 20.75 181 PRO B C 1
ATOM 2908 O O . PRO B 1 181 ? -37.375 46.844 -41.875 1 20.75 181 PRO B O 1
ATOM 2911 N N . GLN B 1 182 ? -39.156 45.906 -43.125 1 19.11 182 GLN B N 1
ATOM 2912 C CA . GLN B 1 182 ? -39.625 44.531 -43.219 1 19.11 182 GLN B CA 1
ATOM 2913 C C . GLN B 1 182 ? -38.688 43.688 -44.062 1 19.11 182 GLN B C 1
ATOM 2915 O O . GLN B 1 182 ? -38.656 42.438 -43.906 1 19.11 182 GLN B O 1
ATOM 2920 N N . THR B 1 183 ? -37.812 43.969 -45.125 1 20.08 183 THR B N 1
ATOM 2921 C CA . THR B 1 183 ? -38 43.188 -46.344 1 20.08 183 THR B CA 1
ATOM 2922 C C . THR B 1 183 ? -37.406 41.781 -46.219 1 20.08 183 THR B C 1
ATOM 2924 O O . THR B 1 183 ? -36.281 41.625 -45.781 1 20.08 183 THR B O 1
ATOM 2927 N N . CYS B 1 184 ? -38.188 40.562 -46.594 1 22.27 184 CYS B N 1
ATOM 2928 C CA . CYS B 1 184 ? -38.312 39.125 -46.688 1 22.27 184 CYS B CA 1
ATOM 2929 C C . CYS B 1 184 ? -37.469 38.562 -47.812 1 22.27 184 CYS B C 1
ATOM 2931 O O . CYS B 1 184 ? -37.5 37.375 -48.094 1 22.27 184 CYS B O 1
ATOM 2933 N N . GLN B 1 185 ? -36.562 39.094 -48.594 1 18.39 185 GLN B N 1
ATOM 2934 C CA . GLN B 1 185 ? -36.562 38.625 -49.969 1 18.39 185 GLN B CA 1
ATOM 2935 C C . GLN B 1 185 ? -36.25 37.125 -50.031 1 18.39 185 GLN B C 1
ATOM 2937 O O . GLN B 1 185 ? -35.625 36.594 -49.094 1 18.39 185 GLN B O 1
ATOM 2942 N N . GLU B 1 186 ? -36.062 36.5 -51.438 1 21.27 186 GLU B N 1
ATOM 2943 C CA . GLU B 1 186 ? -36.531 35.562 -52.469 1 21.27 186 GLU B CA 1
ATOM 2944 C C . GLU B 1 186 ? -35.688 34.281 -52.469 1 21.27 186 GLU B C 1
ATOM 2946 O O . GLU B 1 186 ? -34.531 34.312 -52 1 21.27 186 GLU B O 1
ATOM 2951 N N . PRO B 1 187 ? -36.094 33.156 -53.375 1 23.64 187 PRO B N 1
ATOM 2952 C CA . PRO B 1 187 ? -36.219 31.719 -53.625 1 23.64 187 PRO B CA 1
ATOM 2953 C C . PRO B 1 187 ? -35.031 31.141 -54.375 1 23.64 187 PRO B C 1
ATOM 2955 O O . PRO B 1 187 ? -34.812 29.922 -54.375 1 23.64 187 PRO B O 1
ATOM 2958 N N . GLU B 1 188 ? -33.906 31.625 -54.906 1 20.98 188 GLU B N 1
ATOM 2959 C CA . GLU B 1 188 ? -33.688 31.219 -56.281 1 20.98 188 GLU B CA 1
ATOM 2960 C C . GLU B 1 188 ? -33.344 29.734 -56.344 1 20.98 188 GLU B C 1
ATOM 2962 O O . GLU B 1 188 ? -32.875 29.141 -55.375 1 20.98 188 GLU B O 1
ATOM 2967 N N . SER B 1 189 ? -33 29 -57.781 1 20.47 189 SER B N 1
ATOM 2968 C CA . SER B 1 189 ? -33.344 28.047 -58.812 1 20.47 189 SER B CA 1
ATOM 2969 C C . SER B 1 189 ? -32.344 26.891 -58.875 1 20.47 189 SER B C 1
ATOM 2971 O O . SER B 1 189 ? -32.75 25.719 -58.906 1 20.47 189 SER B O 1
ATOM 2973 N N . ILE B 1 190 ? -30.984 26.922 -59.406 1 23.83 190 ILE B N 1
ATOM 2974 C CA . ILE B 1 190 ? -30.75 26.203 -60.656 1 23.83 190 ILE B CA 1
ATOM 2975 C C . ILE B 1 190 ? -30.547 24.719 -60.375 1 23.83 190 ILE B C 1
ATOM 2977 O O . ILE B 1 190 ? -30.156 24.344 -59.25 1 23.83 190 ILE B O 1
ATOM 2981 N N . PRO B 1 191 ? -29.781 23.75 -61.531 1 25.39 191 PRO B N 1
ATOM 2982 C CA . PRO B 1 191 ? -30.031 22.625 -62.438 1 25.39 191 PRO B CA 1
ATOM 2983 C C . PRO B 1 191 ? -29.344 21.344 -61.969 1 25.39 191 PRO B C 1
ATOM 2985 O O . PRO B 1 191 ? -28.391 21.391 -61.188 1 25.39 191 PRO B O 1
ATOM 2988 N N . VAL B 1 192 ? -29.969 20.125 -62.344 1 26.06 192 VAL B N 1
ATOM 2989 C CA . VAL B 1 192 ? -30.016 18.672 -62.344 1 26.06 192 VAL B CA 1
ATOM 2990 C C . VAL B 1 192 ? -28.891 18.109 -63.188 1 26.06 192 VAL B C 1
ATOM 2992 O O . VAL B 1 192 ? -28.672 16.891 -63.25 1 26.06 192 VAL B O 1
ATOM 2995 N N . ARG B 1 193 ? -27.688 18.578 -63.438 1 23.78 193 ARG B N 1
ATOM 2996 C CA . ARG B 1 193 ? -27.125 17.844 -64.562 1 23.78 193 ARG B CA 1
ATOM 2997 C C . ARG B 1 193 ? -26.938 16.375 -64.25 1 23.78 193 ARG B C 1
ATOM 2999 O O . ARG B 1 193 ? -26.328 16.031 -63.219 1 23.78 193 ARG B O 1
ATOM 3006 N N . ALA B 1 194 ? -27.672 15.312 -65 1 24.09 194 ALA B N 1
ATOM 3007 C CA . ALA B 1 194 ? -27.984 13.906 -65.25 1 24.09 194 ALA B CA 1
ATOM 3008 C C . ALA B 1 194 ? -26.719 13.141 -65.625 1 24.09 194 ALA B C 1
ATOM 3010 O O . ALA B 1 194 ? -26.719 11.906 -65.688 1 24.09 194 ALA B O 1
ATOM 3011 N N . SER B 1 195 ? -25.594 13.82 -66.25 1 24.66 195 SER B N 1
ATOM 3012 C CA . SER B 1 195 ? -25.062 13.047 -67.375 1 24.66 195 SER B CA 1
ATOM 3013 C C . SER B 1 195 ? -24.688 11.633 -66.938 1 24.66 195 SER B C 1
ATOM 3015 O O . SER B 1 195 ? -24.344 11.406 -65.75 1 24.66 195 SER B O 1
ATOM 3017 N N . LEU B 1 196 ? -24.453 10.797 -68.188 1 24.48 196 LEU B N 1
ATOM 3018 C CA . LEU B 1 196 ? -24.047 9.617 -68.938 1 24.48 196 LEU B CA 1
ATOM 3019 C C . LEU B 1 196 ? -22.641 9.172 -68.562 1 24.48 196 LEU B C 1
ATOM 3021 O O . LEU B 1 196 ? -21.75 10.008 -68.312 1 24.48 196 LEU B O 1
#